Protein AF-A0A925JYY6-F1 (afdb_monomer)

Structure (mmCIF, N/CA/C/O backbone):
data_AF-A0A925JYY6-F1
#
_entry.id   AF-A0A925JYY6-F1
#
loop_
_atom_site.group_PDB
_atom_site.id
_atom_site.type_symbol
_atom_site.label_atom_id
_atom_site.label_alt_id
_atom_site.label_comp_id
_atom_site.label_asym_id
_atom_site.label_entity_id
_atom_site.label_seq_id
_atom_site.pdbx_PDB_ins_code
_atom_site.Cartn_x
_atom_site.Cartn_y
_atom_site.Cartn_z
_atom_site.occupancy
_atom_site.B_iso_or_equiv
_atom_site.auth_seq_id
_atom_site.auth_comp_id
_atom_site.auth_asym_id
_atom_site.auth_atom_id
_atom_site.pdbx_PDB_model_num
ATOM 1 N N . MET A 1 1 ? -10.078 19.149 -24.856 1.00 33.19 1 MET A N 1
ATOM 2 C CA . MET A 1 1 ? -9.738 17.862 -25.502 1.00 33.19 1 MET A CA 1
ATOM 3 C C . MET A 1 1 ? -8.224 17.729 -25.603 1.00 33.19 1 MET A C 1
ATOM 5 O O . MET A 1 1 ? -7.602 18.511 -26.303 1.00 33.19 1 MET A O 1
ATOM 9 N N . SER A 1 2 ? -7.646 16.777 -24.874 1.00 25.28 2 SER A N 1
ATOM 10 C CA . SER A 1 2 ? -6.322 16.168 -25.100 1.00 25.28 2 SER A CA 1
ATOM 11 C C . SER A 1 2 ? -6.272 14.949 -24.169 1.00 25.28 2 SER A C 1
ATOM 13 O O . SER A 1 2 ? -5.699 15.020 -23.092 1.00 25.28 2 SER A O 1
ATOM 15 N N . VAL A 1 3 ? -7.178 13.982 -24.340 1.00 28.28 3 VAL A N 1
ATOM 16 C CA . VAL A 1 3 ? -6.980 12.752 -25.137 1.00 28.28 3 VAL A CA 1
ATOM 17 C C . VAL A 1 3 ? -5.647 12.093 -24.802 1.00 28.28 3 VAL A C 1
ATOM 19 O O . VAL A 1 3 ? -4.603 12.692 -25.068 1.00 28.28 3 VAL A O 1
ATOM 22 N N . ASN A 1 4 ? -5.755 10.884 -24.227 1.00 47.66 4 ASN A N 1
ATOM 23 C CA . ASN A 1 4 ? -4.776 9.796 -24.192 1.00 47.66 4 ASN A CA 1
ATOM 24 C C . ASN A 1 4 ? -3.542 10.106 -24.998 1.00 47.66 4 ASN A C 1
ATOM 26 O O . ASN A 1 4 ? -3.662 10.358 -26.200 1.00 47.66 4 ASN A O 1
ATOM 30 N N . ARG A 1 5 ? -2.373 10.022 -24.375 1.00 52.53 5 ARG A N 1
ATOM 31 C CA . ARG A 1 5 ? -1.186 9.942 -25.195 1.00 52.53 5 ARG A CA 1
ATOM 32 C C . ARG A 1 5 ? -0.651 8.517 -25.231 1.00 52.53 5 ARG A C 1
ATOM 34 O O . ARG A 1 5 ? -1.174 7.808 -26.076 1.00 52.53 5 ARG A O 1
ATOM 41 N N . TYR A 1 6 ? 0.216 8.003 -24.363 1.00 54.06 6 TYR A N 1
ATOM 42 C CA . TYR A 1 6 ? 0.807 6.681 -24.670 1.00 54.06 6 TYR A CA 1
ATOM 43 C C . TYR A 1 6 ? 1.099 5.841 -23.436 1.00 54.06 6 TYR A C 1
ATOM 45 O O . TYR A 1 6 ? 1.539 6.396 -22.430 1.00 54.06 6 TYR A O 1
ATOM 53 N N . VAL A 1 7 ? 0.880 4.522 -23.513 1.00 51.53 7 VAL A N 1
ATOM 54 C CA . VAL A 1 7 ? 1.303 3.564 -22.478 1.00 51.53 7 VAL A CA 1
ATOM 55 C C . VAL A 1 7 ? 2.779 3.243 -22.689 1.00 51.53 7 VAL A C 1
ATOM 57 O O . VAL A 1 7 ? 3.120 2.651 -23.716 1.00 51.53 7 VAL A O 1
ATOM 60 N N . PRO A 1 8 ? 3.682 3.615 -21.769 1.00 57.12 8 PRO A N 1
ATOM 61 C CA . PRO A 1 8 ? 5.096 3.349 -21.976 1.00 57.12 8 PRO A CA 1
ATOM 62 C C . PRO A 1 8 ? 5.445 1.912 -21.595 1.00 57.12 8 PRO A C 1
ATOM 64 O O . PRO A 1 8 ? 4.964 1.391 -20.594 1.00 57.12 8 PRO A O 1
ATOM 67 N N . LEU A 1 9 ? 6.245 1.271 -22.443 1.00 57.12 9 LEU A N 1
ATOM 68 C CA . LEU A 1 9 ? 6.503 -0.170 -22.461 1.00 57.12 9 LEU A CA 1
ATOM 69 C C . LEU A 1 9 ? 7.955 -0.521 -22.121 1.00 57.12 9 LEU A C 1
ATOM 71 O O . LEU A 1 9 ? 8.226 -1.605 -21.605 1.00 57.12 9 LEU A O 1
ATOM 75 N N . GLU A 1 10 ? 8.905 0.353 -22.457 1.00 60.22 10 GLU A N 1
ATOM 76 C CA . GLU A 1 10 ? 10.333 0.066 -22.301 1.00 60.22 10 GLU A CA 1
ATOM 77 C C . GLU A 1 10 ? 11.170 1.344 -22.271 1.00 60.22 10 GLU A C 1
ATOM 79 O O . GLU A 1 10 ? 11.027 2.196 -23.144 1.00 60.22 10 GLU A O 1
ATOM 84 N N . LEU A 1 11 ? 12.075 1.463 -21.299 1.00 67.44 11 LEU A N 1
ATOM 85 C CA . LEU A 1 11 ? 13.153 2.448 -21.341 1.00 67.44 11 LEU A CA 1
ATOM 86 C C . LEU A 1 11 ? 14.249 1.942 -22.286 1.00 67.44 11 LEU A C 1
ATOM 88 O O . LEU A 1 11 ? 14.778 0.856 -22.079 1.00 67.44 11 LEU A O 1
ATOM 92 N N . ILE A 1 12 ? 14.587 2.734 -23.301 1.00 77.75 12 ILE A N 1
ATOM 93 C CA . ILE A 1 12 ? 15.605 2.391 -24.299 1.00 77.75 12 ILE A CA 1
ATOM 94 C C . ILE A 1 12 ? 16.946 3.031 -23.951 1.00 77.75 12 ILE A C 1
ATOM 96 O O . ILE A 1 12 ? 17.980 2.378 -24.007 1.00 77.75 12 ILE A O 1
ATOM 100 N N . GLU A 1 13 ? 16.931 4.314 -23.588 1.00 77.50 13 GLU A N 1
ATOM 101 C CA . GLU A 1 13 ? 18.143 5.078 -23.291 1.00 77.50 13 GLU A CA 1
ATOM 102 C C . GLU A 1 13 ? 17.825 6.224 -22.329 1.00 77.50 13 GLU A C 1
ATOM 104 O O . GLU A 1 13 ? 16.715 6.758 -22.342 1.00 77.50 13 GLU A O 1
ATOM 109 N N . LYS A 1 14 ? 18.779 6.620 -21.484 1.00 78.38 14 LYS A N 1
ATOM 110 C CA . LYS A 1 14 ? 18.629 7.754 -20.561 1.00 78.38 14 LYS A CA 1
ATOM 111 C C . LYS A 1 14 ? 19.915 8.567 -20.476 1.00 78.38 14 LYS A C 1
ATOM 113 O O . LYS A 1 14 ? 21.004 8.030 -20.639 1.00 78.38 14 LYS A O 1
ATOM 118 N N . MET A 1 15 ? 19.779 9.854 -20.176 1.00 76.94 15 MET A N 1
ATOM 119 C CA . MET A 1 15 ? 20.892 10.769 -19.951 1.00 76.94 15 MET A CA 1
ATOM 120 C C . MET A 1 15 ? 20.560 11.764 -18.837 1.00 76.94 15 MET A C 1
ATOM 122 O O . MET A 1 15 ? 19.449 12.297 -18.785 1.00 76.94 15 MET A O 1
ATOM 126 N N . SER A 1 16 ? 21.553 12.046 -17.991 1.00 71.31 16 SER A N 1
ATOM 127 C CA . SER A 1 16 ? 21.512 13.065 -16.936 1.00 71.31 16 SER A CA 1
ATOM 128 C C . SER A 1 16 ? 22.628 14.073 -17.127 1.00 71.31 16 SER A C 1
ATOM 130 O O . SER A 1 16 ? 23.802 13.712 -17.195 1.00 71.31 16 SER A O 1
ATOM 132 N N . LEU A 1 17 ? 22.261 15.347 -17.147 1.00 74.75 17 LEU A N 1
ATOM 133 C CA . LEU A 1 17 ? 23.180 16.458 -17.314 1.00 74.75 17 LEU A CA 1
ATOM 134 C C . LEU A 1 17 ? 22.992 17.461 -16.176 1.00 74.75 17 LEU A C 1
ATOM 136 O O . LEU A 1 17 ? 21.859 17.803 -15.823 1.00 74.75 17 LEU A O 1
ATOM 140 N N . TYR A 1 18 ? 24.095 17.997 -15.656 1.00 75.94 18 TYR A N 1
ATOM 141 C CA . TYR A 1 18 ? 24.068 19.038 -14.627 1.00 75.94 18 TYR A CA 1
ATOM 142 C C . TYR A 1 18 ? 24.654 20.343 -15.144 1.00 75.94 18 TYR A C 1
ATOM 144 O O . TYR A 1 18 ? 25.602 20.341 -15.928 1.00 75.94 18 TYR A O 1
ATOM 152 N N . CYS A 1 19 ? 24.069 21.466 -14.724 1.00 73.25 19 CYS A N 1
ATOM 153 C CA . CYS A 1 19 ? 24.544 22.789 -15.097 1.00 73.25 19 CYS A CA 1
ATOM 154 C C . CYS A 1 19 ? 25.850 23.104 -14.348 1.00 73.25 19 CYS A C 1
ATOM 156 O O . CYS A 1 19 ? 25.815 23.496 -13.190 1.00 73.25 19 CYS A O 1
ATOM 158 N N . GLY A 1 20 ? 27.000 22.956 -15.006 1.00 64.81 20 GLY A N 1
ATOM 159 C CA . GLY A 1 20 ? 28.324 23.245 -14.442 1.00 64.81 20 GLY A CA 1
ATOM 160 C C . GLY A 1 20 ? 28.767 24.711 -14.534 1.00 64.81 20 GLY A C 1
ATOM 161 O O . GLY A 1 20 ? 29.883 25.027 -14.137 1.00 64.81 20 GLY A O 1
ATOM 162 N N . ALA A 1 21 ? 27.941 25.613 -15.081 1.00 61.69 21 ALA A N 1
ATOM 163 C CA . ALA A 1 21 ? 28.289 27.031 -15.220 1.00 61.69 21 ALA A CA 1
ATOM 164 C C . ALA A 1 21 ? 27.533 27.938 -14.231 1.00 61.69 21 ALA A C 1
ATOM 166 O O . ALA A 1 21 ? 26.296 27.955 -14.203 1.00 61.69 21 ALA A O 1
ATOM 167 N N . GLY A 1 22 ? 28.288 28.769 -13.503 1.00 62.16 22 GLY A N 1
ATOM 168 C CA . GLY A 1 22 ? 27.775 29.729 -12.517 1.00 62.16 22 GLY A CA 1
ATOM 169 C C . GLY A 1 22 ? 27.257 29.067 -11.233 1.00 62.16 22 GLY A C 1
ATOM 170 O O . GLY A 1 22 ? 27.538 27.907 -10.970 1.00 62.16 22 GLY A O 1
ATOM 171 N N . THR A 1 23 ? 26.460 29.791 -10.443 1.00 59.59 23 THR A N 1
ATOM 172 C CA . THR A 1 23 ? 25.818 29.292 -9.205 1.00 59.59 23 THR A CA 1
ATOM 173 C C . THR A 1 23 ? 24.512 28.521 -9.461 1.00 59.59 23 THR A C 1
ATOM 175 O O . THR A 1 23 ? 23.696 28.342 -8.561 1.00 59.59 23 THR A O 1
ATOM 178 N N . SER A 1 24 ? 24.253 28.115 -10.711 1.00 64.81 24 SER A N 1
ATOM 179 C CA . SER A 1 24 ? 22.973 27.533 -11.121 1.00 64.81 24 SER A CA 1
ATOM 180 C C . SER A 1 24 ? 22.909 26.042 -10.793 1.00 64.81 24 SER A C 1
ATOM 182 O O . SER A 1 24 ? 23.572 25.233 -11.424 1.00 64.81 24 SER A O 1
ATOM 184 N N . ASP A 1 25 ? 21.981 25.666 -9.928 1.00 66.75 25 ASP A N 1
ATOM 185 C CA . ASP A 1 25 ? 21.691 24.306 -9.461 1.00 66.75 25 ASP A CA 1
ATOM 186 C C . ASP A 1 25 ? 20.789 23.500 -10.415 1.00 66.75 25 ASP A C 1
ATOM 188 O O . ASP A 1 25 ? 19.979 22.693 -9.976 1.00 66.75 25 ASP A O 1
ATOM 192 N N . LYS A 1 26 ? 20.845 23.733 -11.732 1.00 74.12 26 LYS A N 1
ATOM 193 C CA . LYS A 1 26 ? 19.875 23.126 -12.664 1.00 74.12 26 LYS A CA 1
ATOM 194 C C . LYS A 1 26 ? 20.297 21.736 -13.127 1.00 74.12 26 LYS A C 1
ATOM 196 O O . LYS A 1 26 ? 21.439 21.540 -13.536 1.00 74.12 26 LYS A O 1
ATOM 201 N N . VAL A 1 27 ? 19.333 20.824 -13.184 1.00 70.88 27 VAL A N 1
ATOM 202 C CA . VAL A 1 27 ? 19.470 19.480 -13.753 1.00 70.88 27 VAL A CA 1
ATOM 203 C C . VAL A 1 27 ? 18.594 19.321 -14.991 1.00 70.88 27 VAL A C 1
ATOM 205 O O . VAL A 1 27 ? 17.553 19.974 -15.136 1.00 70.88 27 VAL A O 1
ATOM 208 N N . TYR A 1 28 ? 19.047 18.470 -15.907 1.00 75.38 28 TYR A N 1
ATOM 209 C CA . TYR A 1 28 ? 18.335 18.090 -17.118 1.00 75.38 28 TYR A CA 1
ATOM 210 C C . TYR A 1 28 ? 18.449 16.579 -17.311 1.00 75.38 28 TYR A C 1
ATOM 212 O O . TYR A 1 28 ? 19.551 16.057 -17.455 1.00 75.38 28 TYR A O 1
ATOM 220 N N . HIS A 1 29 ? 17.313 15.893 -17.349 1.00 73.00 29 HIS A N 1
ATOM 221 C CA . HIS A 1 29 ? 17.239 14.466 -17.634 1.00 73.00 29 HIS A CA 1
ATOM 222 C C . HIS A 1 29 ? 16.435 14.250 -18.906 1.00 73.00 29 HIS A C 1
ATOM 224 O O . HIS A 1 29 ? 15.431 14.925 -19.133 1.00 73.00 29 HIS A O 1
ATOM 230 N N . ILE A 1 30 ? 16.850 13.295 -19.722 1.00 77.00 30 ILE A N 1
ATOM 231 C CA . ILE A 1 30 ? 16.106 12.858 -20.898 1.00 77.00 30 ILE A CA 1
ATOM 232 C C . ILE A 1 30 ? 16.128 11.333 -20.956 1.00 77.00 30 ILE A C 1
ATOM 234 O O . ILE A 1 30 ? 17.157 10.716 -20.701 1.00 77.00 30 ILE A O 1
ATOM 238 N N . ALA A 1 31 ? 14.982 10.729 -21.247 1.00 76.94 31 ALA A N 1
ATOM 239 C CA . ALA A 1 31 ? 14.808 9.289 -21.367 1.00 76.94 31 ALA A CA 1
ATOM 240 C C . ALA A 1 31 ? 14.079 8.968 -22.673 1.00 76.94 31 ALA A C 1
ATOM 242 O O . ALA A 1 31 ? 12.957 9.429 -22.868 1.00 76.94 31 ALA A O 1
ATOM 243 N N . LEU A 1 32 ? 14.698 8.181 -23.546 1.00 81.38 32 LEU A N 1
ATOM 244 C CA . LEU A 1 32 ? 14.067 7.592 -24.719 1.00 81.38 32 LEU A CA 1
ATOM 245 C C . LEU A 1 32 ? 13.278 6.359 -24.286 1.00 81.38 32 LEU A C 1
ATOM 247 O O . LEU A 1 32 ? 13.833 5.408 -23.739 1.00 81.38 32 LEU A O 1
ATOM 251 N N . VAL A 1 33 ? 11.977 6.372 -24.540 1.00 75.12 33 VAL A N 1
ATOM 252 C CA . VAL A 1 33 ? 11.031 5.376 -24.052 1.00 75.12 33 VAL A CA 1
ATOM 253 C C . VAL A 1 33 ? 10.179 4.868 -25.210 1.00 75.12 33 VAL A C 1
ATOM 255 O O . VAL A 1 33 ? 9.577 5.650 -25.949 1.00 75.12 33 VAL A O 1
ATOM 258 N N . ARG A 1 34 ? 10.103 3.546 -25.360 1.00 77.19 34 ARG A N 1
ATOM 259 C CA . ARG A 1 34 ? 9.127 2.877 -26.217 1.00 77.19 34 ARG A CA 1
ATOM 260 C C . ARG A 1 34 ? 7.761 2.932 -25.557 1.00 77.19 34 ARG A C 1
ATOM 262 O O . ARG A 1 34 ? 7.627 2.680 -24.362 1.00 77.19 34 ARG A O 1
ATOM 269 N N . VAL A 1 35 ? 6.742 3.188 -26.352 1.00 72.75 35 VAL A N 1
ATOM 270 C CA . VAL A 1 35 ? 5.338 3.187 -25.960 1.00 72.75 35 VAL A CA 1
ATOM 271 C C . VAL A 1 35 ? 4.530 2.300 -26.910 1.00 72.75 35 VAL A C 1
ATOM 273 O O . VAL A 1 35 ? 5.047 1.862 -27.938 1.00 72.75 35 VAL A O 1
ATOM 276 N N . ASP A 1 36 ? 3.271 2.033 -26.571 1.00 60.72 36 ASP A N 1
ATOM 277 C CA . ASP A 1 36 ? 2.306 1.244 -27.360 1.00 60.72 36 ASP A CA 1
ATOM 278 C C . ASP A 1 36 ? 2.304 1.510 -28.878 1.00 60.72 36 ASP A C 1
ATOM 280 O O . ASP A 1 36 ? 2.139 0.586 -29.670 1.00 60.72 36 ASP A O 1
ATOM 284 N N . SER A 1 37 ? 2.533 2.753 -29.289 1.00 72.69 37 SER A N 1
ATOM 285 C CA . SER A 1 37 ? 2.407 3.225 -30.671 1.00 72.69 37 SER A CA 1
ATOM 286 C C . SER A 1 37 ? 3.693 3.839 -31.242 1.00 72.69 37 SER A C 1
ATOM 288 O O . SER A 1 37 ? 3.654 4.496 -32.282 1.00 72.69 37 SER A O 1
ATOM 290 N N . GLY A 1 38 ? 4.851 3.622 -30.601 1.00 86.12 38 GLY A N 1
ATOM 291 C CA . GLY A 1 38 ? 6.149 4.080 -31.112 1.00 86.12 38 GLY A CA 1
ATOM 292 C C . GLY A 1 38 ? 7.155 4.408 -30.013 1.00 86.12 38 GLY A C 1
ATOM 293 O O . GLY A 1 38 ? 7.298 3.667 -29.047 1.00 86.12 38 GLY A O 1
ATOM 294 N N . PHE A 1 39 ? 7.870 5.521 -30.164 1.00 85.62 39 PHE A N 1
ATOM 295 C CA . PHE A 1 39 ? 8.900 5.983 -29.232 1.00 85.62 39 PHE A CA 1
ATOM 296 C C . PHE A 1 39 ? 8.751 7.478 -28.932 1.00 85.62 39 PHE A C 1
ATOM 298 O O . PHE A 1 39 ? 8.395 8.262 -29.817 1.00 85.62 39 PHE A O 1
ATOM 305 N N . ILE A 1 40 ? 9.044 7.872 -27.692 1.00 83.81 40 ILE A N 1
ATOM 306 C CA . ILE A 1 40 ? 9.063 9.263 -27.218 1.00 83.81 40 ILE A CA 1
ATOM 307 C C . ILE A 1 40 ? 10.276 9.510 -26.317 1.00 83.81 40 ILE A C 1
ATOM 309 O O . ILE A 1 40 ? 10.758 8.607 -25.648 1.00 83.81 40 ILE A O 1
ATOM 313 N N . ASN A 1 41 ? 10.712 10.759 -26.235 1.00 82.25 41 ASN A N 1
ATOM 314 C CA . ASN A 1 41 ? 11.622 11.260 -25.218 1.00 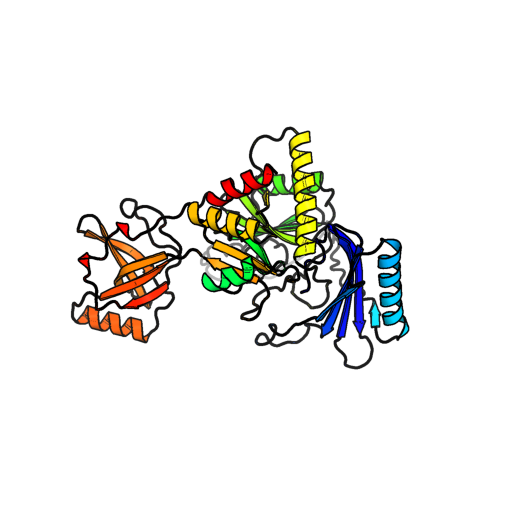82.25 41 ASN A CA 1
ATOM 315 C C . ASN A 1 41 ? 10.834 11.905 -24.090 1.00 82.25 41 ASN A C 1
ATOM 317 O O . ASN A 1 41 ? 9.966 12.745 -24.328 1.00 82.25 41 ASN A O 1
ATOM 321 N N . ILE A 1 42 ? 11.174 11.559 -22.860 1.00 74.62 42 ILE A N 1
ATOM 322 C CA . ILE A 1 42 ? 10.616 12.138 -21.647 1.00 74.62 42 ILE A CA 1
ATOM 323 C C . ILE A 1 42 ? 11.720 12.952 -21.006 1.00 74.62 42 ILE A C 1
ATOM 325 O O . ILE A 1 42 ? 12.784 12.433 -20.686 1.00 74.62 42 ILE A O 1
ATOM 329 N N . ILE A 1 43 ? 11.479 14.247 -20.886 1.00 76.69 43 ILE A N 1
ATOM 330 C CA . ILE A 1 43 ? 12.480 15.224 -20.486 1.00 76.69 43 ILE A CA 1
ATOM 331 C C . ILE A 1 43 ? 12.054 15.816 -19.157 1.00 76.69 43 ILE A C 1
ATOM 333 O O . ILE A 1 43 ? 10.943 16.326 -19.067 1.00 76.69 43 ILE A O 1
ATOM 337 N N . TYR A 1 44 ? 12.953 15.824 -18.179 1.00 70.44 44 TYR A N 1
ATOM 338 C CA . TYR A 1 44 ? 12.799 16.506 -16.899 1.00 70.44 44 TYR A CA 1
ATOM 339 C C . TYR A 1 44 ? 13.821 17.633 -16.791 1.00 70.44 44 TYR A C 1
ATOM 341 O O . TYR A 1 44 ? 14.982 17.463 -17.158 1.00 70.44 44 TYR A O 1
ATOM 349 N N . TYR A 1 45 ? 13.414 18.790 -16.282 1.00 72.06 45 TYR A N 1
ATOM 350 C CA . TYR A 1 45 ? 14.312 19.918 -16.068 1.00 72.06 45 TYR A CA 1
ATOM 351 C C . TYR A 1 45 ? 13.872 20.765 -14.876 1.00 72.06 45 TYR A C 1
ATOM 353 O O . TYR A 1 45 ? 12.686 21.007 -14.661 1.00 72.06 45 TYR A O 1
ATOM 361 N N . GLY A 1 46 ? 14.831 21.260 -14.101 1.00 70.50 46 GLY A N 1
ATOM 362 C CA . GLY A 1 46 ? 14.540 22.083 -12.929 1.00 70.50 46 GLY A CA 1
ATOM 363 C C . GLY A 1 46 ? 15.742 22.207 -12.007 1.00 70.50 46 GLY A C 1
ATOM 364 O O . GLY A 1 46 ? 16.865 21.956 -12.434 1.00 70.50 46 GLY A O 1
ATOM 365 N N . LYS A 1 47 ? 15.512 22.646 -10.770 1.00 64.12 47 LYS A N 1
ATOM 366 C CA . LYS A 1 47 ? 16.557 22.764 -9.747 1.00 64.12 47 LYS A CA 1
ATOM 367 C C . LYS A 1 47 ? 16.858 21.412 -9.091 1.00 64.12 47 LYS A C 1
ATOM 369 O O . LYS A 1 47 ? 15.967 20.574 -8.962 1.00 64.12 47 LYS A O 1
ATOM 374 N N . ARG A 1 48 ? 18.108 21.235 -8.676 1.00 60.31 48 ARG A N 1
ATOM 375 C CA . ARG A 1 48 ? 18.641 20.103 -7.920 1.00 60.31 48 ARG A CA 1
ATOM 376 C C . ARG A 1 48 ? 18.114 20.138 -6.484 1.00 60.31 48 ARG A C 1
ATOM 378 O O . ARG A 1 48 ? 17.899 21.211 -5.927 1.00 60.31 48 ARG A O 1
ATOM 385 N N . ILE A 1 49 ? 17.888 18.969 -5.895 1.00 54.81 49 ILE A N 1
ATOM 386 C CA . ILE A 1 49 ? 17.366 18.826 -4.529 1.00 54.81 49 ILE A CA 1
ATOM 387 C C . ILE A 1 49 ? 18.541 18.539 -3.594 1.00 54.81 49 ILE A C 1
ATOM 389 O O . ILE A 1 49 ? 18.626 17.439 -3.063 1.00 54.81 49 ILE A O 1
ATOM 393 N N . ASP A 1 50 ? 19.462 19.485 -3.429 1.00 44.50 50 ASP A N 1
ATOM 394 C CA . ASP A 1 50 ? 20.624 19.225 -2.564 1.00 44.50 50 ASP A CA 1
ATOM 395 C C . ASP A 1 50 ? 20.603 20.025 -1.255 1.00 44.50 50 ASP A C 1
ATOM 397 O O . ASP A 1 50 ? 21.215 19.580 -0.301 1.00 44.50 50 ASP A O 1
ATOM 401 N N . ASP A 1 51 ? 19.817 21.103 -1.121 1.00 39.88 51 ASP A N 1
ATOM 402 C CA . ASP A 1 51 ? 19.822 21.924 0.107 1.00 39.88 51 ASP A CA 1
ATOM 403 C C . ASP A 1 51 ? 18.463 22.582 0.393 1.00 39.88 51 ASP A C 1
ATOM 405 O O . ASP A 1 51 ? 18.317 23.806 0.378 1.00 39.88 51 ASP A O 1
ATOM 409 N N . VAL A 1 52 ? 17.424 21.785 0.646 1.00 37.62 52 VAL A N 1
ATOM 410 C CA . VAL A 1 52 ? 16.180 22.328 1.211 1.00 37.62 52 VAL A CA 1
ATOM 411 C C . VAL A 1 52 ? 16.033 21.784 2.622 1.00 37.62 52 VAL A C 1
ATOM 413 O O . VAL A 1 52 ? 15.901 20.571 2.803 1.00 37.62 52 VAL A O 1
ATOM 416 N N . ALA A 1 53 ? 16.074 22.683 3.611 1.00 38.47 53 ALA A N 1
ATOM 417 C CA . ALA A 1 53 ? 15.696 22.378 4.987 1.00 38.47 53 ALA A CA 1
ATOM 418 C C . ALA A 1 53 ? 14.364 21.607 4.994 1.00 38.47 53 ALA A C 1
ATOM 420 O O . ALA A 1 53 ? 13.500 21.852 4.148 1.00 38.47 53 ALA A O 1
ATOM 421 N N . ASP A 1 54 ? 14.225 20.657 5.920 1.00 42.97 54 ASP A N 1
ATOM 422 C CA . ASP A 1 54 ? 13.207 19.589 5.938 1.00 42.97 54 ASP A CA 1
ATOM 423 C C . ASP A 1 54 ? 11.745 20.023 5.722 1.00 42.97 54 ASP A C 1
ATOM 425 O O . ASP A 1 54 ? 10.889 19.197 5.404 1.00 42.97 54 ASP A O 1
ATOM 429 N N . GLU A 1 55 ? 11.445 21.309 5.850 1.00 39.53 55 GLU A N 1
ATOM 430 C CA . GLU A 1 55 ? 10.100 21.866 5.783 1.00 39.53 55 GLU A CA 1
ATOM 431 C C . GLU A 1 55 ? 9.601 22.148 4.352 1.00 39.53 55 GLU A C 1
ATOM 433 O O . GLU A 1 55 ? 8.390 22.236 4.153 1.00 39.53 55 GLU A O 1
ATOM 438 N N . ASP A 1 56 ? 10.480 22.232 3.338 1.00 38.81 56 ASP A N 1
ATOM 439 C CA . ASP A 1 56 ? 10.096 22.716 1.990 1.00 38.81 56 ASP A CA 1
ATOM 440 C C . ASP A 1 56 ? 10.474 21.771 0.824 1.00 38.81 56 ASP A C 1
ATOM 442 O O . ASP A 1 56 ? 10.358 22.112 -0.358 1.00 38.81 56 ASP A O 1
ATOM 446 N N . LYS A 1 57 ? 10.866 20.522 1.129 1.00 42.09 57 LYS A N 1
ATOM 447 C CA . LYS A 1 57 ? 11.158 19.467 0.127 1.00 42.09 57 LYS A CA 1
ATOM 448 C C . LYS A 1 57 ? 9.945 19.091 -0.749 1.00 42.09 57 LYS A C 1
ATOM 450 O O . LYS A 1 57 ? 10.112 18.441 -1.781 1.00 42.09 57 LYS A O 1
ATOM 455 N N . SER A 1 58 ? 8.735 19.538 -0.396 1.00 38.34 58 SER A N 1
ATOM 456 C CA . SER A 1 58 ? 7.512 19.397 -1.206 1.00 38.34 58 SER A CA 1
ATOM 457 C C . SER A 1 58 ? 7.506 20.263 -2.478 1.00 38.34 58 SER A C 1
ATOM 459 O O . SER A 1 58 ? 6.674 20.036 -3.355 1.00 38.34 58 SER A O 1
ATOM 461 N N . LYS A 1 59 ? 8.442 21.216 -2.628 1.00 38.09 59 LYS A N 1
ATOM 462 C CA . LYS A 1 59 ? 8.539 22.115 -3.797 1.00 38.09 59 LYS A CA 1
ATOM 463 C C . LYS A 1 59 ? 9.505 21.659 -4.893 1.00 38.09 59 LYS A C 1
ATOM 465 O O . LYS A 1 59 ? 9.731 22.398 -5.855 1.00 38.09 59 LYS A O 1
ATOM 470 N N . SER A 1 60 ? 10.052 20.445 -4.807 1.00 45.44 60 SER A N 1
ATOM 471 C CA . SER A 1 60 ? 10.770 19.848 -5.936 1.00 45.44 60 SER A CA 1
ATOM 472 C C . SER A 1 60 ? 9.798 19.581 -7.091 1.00 45.44 60 SER A C 1
ATOM 474 O O . SER A 1 60 ? 9.105 18.568 -7.132 1.00 45.44 60 SER A O 1
ATOM 476 N N . SER A 1 61 ? 9.737 20.508 -8.044 1.00 49.50 61 SER A N 1
ATOM 477 C CA . SER A 1 61 ? 9.023 20.322 -9.304 1.00 49.50 61 SER A CA 1
ATOM 478 C C . SER A 1 61 ? 10.032 20.387 -10.441 1.00 49.50 61 SER A C 1
ATOM 480 O O . SER A 1 61 ? 10.237 21.422 -11.074 1.00 49.50 61 SER A O 1
ATOM 482 N N . LEU A 1 62 ? 10.702 19.260 -10.705 1.00 54.41 62 LEU A N 1
ATOM 483 C CA . LEU A 1 62 ? 11.251 19.064 -12.042 1.00 54.41 62 LEU A CA 1
ATOM 484 C C . LEU A 1 62 ? 10.066 19.146 -13.006 1.00 54.41 62 LEU A C 1
ATOM 486 O O . LEU A 1 62 ? 9.189 18.281 -13.006 1.00 54.41 62 LEU A O 1
ATOM 490 N N . ALA A 1 63 ? 10.016 20.220 -13.788 1.00 60.38 63 ALA A N 1
ATOM 491 C CA . ALA A 1 63 ? 9.068 20.323 -14.877 1.00 60.38 63 ALA A CA 1
ATOM 492 C C . ALA A 1 63 ? 9.411 19.234 -15.892 1.00 60.38 63 ALA A C 1
ATOM 494 O O . ALA A 1 63 ? 10.586 18.910 -16.088 1.00 60.38 63 ALA A O 1
ATOM 495 N N . TYR A 1 64 ? 8.398 18.668 -16.540 1.00 66.25 64 TYR A N 1
ATOM 496 C CA . TYR A 1 64 ? 8.622 17.636 -17.537 1.00 66.25 64 TYR A CA 1
ATOM 497 C C . TYR A 1 64 ? 7.896 17.945 -18.843 1.00 66.25 64 TYR A C 1
ATOM 499 O O . TYR A 1 64 ? 6.919 18.693 -18.892 1.00 66.25 64 TYR A O 1
ATOM 507 N N . THR A 1 65 ? 8.387 17.353 -19.924 1.00 70.88 65 THR A N 1
ATOM 508 C CA . THR A 1 65 ? 7.746 17.395 -21.236 1.00 70.88 65 THR A CA 1
ATOM 509 C C . THR A 1 65 ? 8.043 16.115 -22.007 1.00 70.88 65 THR A C 1
ATOM 511 O O . THR A 1 65 ? 9.050 15.454 -21.753 1.00 70.88 65 THR A O 1
ATOM 514 N N . THR A 1 66 ? 7.182 15.764 -22.960 1.00 73.50 66 THR A N 1
ATOM 515 C CA . THR A 1 66 ? 7.424 14.671 -23.904 1.00 73.50 66 THR A CA 1
ATOM 516 C C . THR A 1 66 ? 7.704 15.217 -25.301 1.00 73.50 66 THR A C 1
ATOM 518 O O . THR A 1 66 ? 7.104 16.207 -25.740 1.00 73.50 66 THR A O 1
ATOM 521 N N . LYS A 1 67 ? 8.662 14.606 -26.001 1.00 75.62 67 LYS A N 1
ATOM 522 C CA . LYS A 1 67 ? 9.066 14.982 -27.359 1.00 75.62 67 LYS A CA 1
ATOM 523 C C . LYS A 1 67 ? 9.279 13.732 -28.220 1.00 75.62 67 LYS A C 1
ATOM 525 O O . LYS A 1 67 ? 9.999 12.849 -27.789 1.00 75.62 67 LYS A O 1
ATOM 530 N N . PRO A 1 68 ? 8.706 13.643 -29.428 1.00 72.44 68 PRO A N 1
ATOM 531 C CA . PRO A 1 68 ? 7.667 14.520 -29.952 1.00 72.44 68 PRO A CA 1
ATOM 532 C C . PRO A 1 68 ? 6.352 14.376 -29.162 1.00 72.44 68 PRO A C 1
ATOM 534 O O . PRO A 1 68 ? 6.193 13.482 -28.337 1.00 72.44 68 PRO A O 1
ATOM 537 N N . ALA A 1 69 ? 5.401 15.286 -29.397 1.00 63.47 69 ALA A N 1
ATOM 538 C CA . ALA A 1 69 ? 4.105 15.274 -28.706 1.00 63.47 69 ALA A CA 1
ATOM 539 C C . ALA A 1 69 ? 3.234 14.048 -29.056 1.00 63.47 69 ALA A C 1
ATOM 541 O O . ALA A 1 69 ? 2.245 13.794 -28.367 1.00 63.47 69 ALA A O 1
ATOM 542 N N . LEU A 1 70 ? 3.581 13.329 -30.128 1.00 72.06 70 LEU A N 1
ATOM 543 C CA . LEU A 1 70 ? 3.066 12.016 -30.514 1.00 72.06 70 LEU A CA 1
ATOM 544 C C . LEU A 1 70 ? 4.277 11.078 -30.752 1.00 72.06 70 LEU A C 1
ATOM 546 O O . LEU A 1 70 ? 5.329 11.586 -31.150 1.00 72.06 70 LEU A O 1
ATOM 550 N N . PRO A 1 71 ? 4.161 9.756 -30.534 1.00 80.75 71 PRO A N 1
ATOM 551 C CA . PRO A 1 71 ? 5.195 8.782 -30.742 1.00 80.75 71 PRO A CA 1
ATOM 552 C C . PRO A 1 71 ? 5.581 8.776 -32.184 1.00 80.75 71 PRO A C 1
ATOM 554 O O . PRO A 1 71 ? 4.804 9.066 -33.095 1.00 80.75 71 PRO A O 1
ATOM 557 N N . THR A 1 72 ? 6.834 8.441 -32.362 1.00 89.19 72 THR A N 1
ATOM 558 C CA . THR A 1 72 ? 7.452 8.401 -33.661 1.00 89.19 72 THR A CA 1
ATOM 559 C C . THR A 1 72 ? 8.250 7.115 -33.779 1.00 89.19 72 THR A C 1
ATOM 561 O O . THR A 1 72 ? 8.255 6.278 -32.873 1.00 89.19 72 THR A O 1
ATOM 564 N N . THR A 1 73 ? 8.902 6.929 -34.917 1.00 92.88 73 THR A N 1
ATOM 565 C CA . THR A 1 73 ? 9.793 5.789 -35.114 1.00 92.88 73 THR A CA 1
ATOM 566 C C . THR A 1 73 ? 10.995 5.889 -34.176 1.00 92.88 73 THR A C 1
ATOM 568 O O . THR A 1 73 ? 11.360 6.984 -33.731 1.00 92.88 73 THR A O 1
ATOM 571 N N . PHE A 1 74 ? 11.620 4.749 -33.884 1.00 90.00 74 PHE A N 1
ATOM 572 C CA . PHE A 1 74 ? 12.807 4.693 -33.035 1.00 90.00 74 PHE A CA 1
ATOM 573 C C . PHE A 1 74 ? 13.890 5.663 -33.519 1.00 90.00 74 PHE A C 1
ATOM 575 O O . PHE A 1 74 ? 14.398 6.455 -32.733 1.00 90.00 74 PHE A O 1
ATOM 582 N N . GLU A 1 75 ? 14.164 5.688 -34.824 1.00 93.50 75 GLU A N 1
ATOM 583 C CA . GLU A 1 75 ? 15.221 6.502 -35.430 1.00 93.50 75 GLU A CA 1
ATOM 584 C C . GLU A 1 75 ? 14.981 7.994 -35.192 1.00 93.50 75 GLU A C 1
ATOM 586 O O . GLU A 1 75 ? 15.902 8.736 -34.853 1.00 93.50 75 GLU A O 1
ATOM 591 N N . LYS A 1 76 ? 13.728 8.446 -35.326 1.00 90.31 76 LYS A N 1
ATOM 592 C CA . LYS A 1 76 ? 13.362 9.849 -35.104 1.00 90.31 76 LYS A CA 1
ATOM 593 C C . LYS A 1 76 ? 13.456 10.229 -33.629 1.00 90.31 76 LYS A C 1
ATOM 595 O O . LYS A 1 76 ? 13.943 11.312 -33.321 1.00 90.31 76 LYS A O 1
ATOM 600 N N . ALA A 1 77 ? 12.989 9.364 -32.730 1.00 89.50 77 ALA A N 1
ATOM 601 C CA . ALA A 1 77 ? 13.042 9.625 -31.294 1.00 89.50 77 ALA A CA 1
ATOM 602 C C . ALA A 1 77 ? 14.487 9.593 -30.765 1.00 89.50 77 ALA A C 1
ATOM 604 O O . ALA A 1 77 ? 14.878 10.476 -30.004 1.00 89.50 77 ALA A O 1
ATOM 605 N N . LYS A 1 78 ? 15.302 8.642 -31.234 1.00 93.12 78 LYS A N 1
ATOM 606 C CA . LYS A 1 78 ? 16.731 8.540 -30.922 1.00 93.12 78 LYS A CA 1
ATOM 607 C C . LYS A 1 78 ? 17.513 9.739 -31.450 1.00 93.12 78 LYS A C 1
ATOM 609 O O . LYS A 1 78 ? 18.239 10.366 -30.690 1.00 93.12 78 LYS A O 1
ATOM 614 N N . LYS A 1 79 ? 17.274 10.160 -32.696 1.00 91.50 79 LYS A N 1
ATOM 615 C CA . LYS A 1 79 ? 17.882 11.393 -33.212 1.00 91.50 79 LYS A CA 1
ATOM 616 C C . LYS A 1 79 ? 17.516 12.611 -32.352 1.00 91.50 79 LYS A C 1
ATOM 618 O O . LYS A 1 79 ? 18.375 13.422 -32.031 1.00 91.50 79 LYS A O 1
ATOM 623 N N . ASP A 1 80 ? 16.249 12.735 -31.962 1.00 90.25 80 ASP A N 1
ATOM 624 C CA . ASP A 1 80 ? 15.776 13.827 -31.104 1.00 90.25 80 ASP A CA 1
ATOM 625 C C . ASP A 1 80 ? 16.414 13.804 -29.700 1.00 90.25 80 ASP A C 1
ATOM 627 O O . ASP A 1 80 ? 16.667 14.865 -29.120 1.00 90.25 80 ASP A O 1
ATOM 631 N N . PHE A 1 81 ? 16.688 12.606 -29.174 1.00 90.56 81 PHE A N 1
ATOM 632 C CA . PHE A 1 81 ? 17.399 12.385 -27.915 1.00 90.56 81 PHE A CA 1
ATOM 633 C C . PHE A 1 81 ? 18.852 12.860 -28.015 1.00 90.56 81 PHE A C 1
ATOM 635 O O . PHE A 1 81 ? 19.310 13.643 -27.176 1.00 90.56 81 PHE A O 1
ATOM 642 N N . ASP A 1 82 ? 19.545 12.424 -29.069 1.00 91.38 82 ASP A N 1
ATOM 643 C CA . ASP A 1 82 ? 20.946 12.753 -29.330 1.00 91.38 82 ASP A CA 1
ATOM 644 C C . ASP A 1 82 ? 21.116 14.254 -29.548 1.00 91.38 82 ASP A C 1
ATOM 646 O O . ASP A 1 82 ? 21.909 14.887 -28.855 1.00 91.38 82 ASP A O 1
ATOM 650 N N . ASP A 1 83 ? 20.294 14.856 -30.417 1.00 89.81 83 ASP A N 1
ATOM 651 C CA . ASP A 1 83 ? 20.331 16.290 -30.717 1.00 89.81 83 ASP A CA 1
ATOM 652 C C . ASP A 1 83 ? 20.189 17.137 -29.438 1.00 89.81 83 ASP A C 1
ATOM 654 O O . ASP A 1 83 ? 20.912 18.118 -29.251 1.00 89.81 83 ASP A O 1
ATOM 658 N N . LYS A 1 84 ? 19.270 16.767 -28.534 1.00 87.19 84 LYS A N 1
ATOM 659 C CA . LYS A 1 84 ? 19.045 17.495 -27.272 1.00 87.19 84 LYS A CA 1
ATOM 660 C C . LYS A 1 84 ? 20.190 17.330 -26.293 1.00 87.19 84 LYS A C 1
ATOM 662 O O . LYS A 1 84 ? 20.572 18.304 -25.642 1.00 87.19 84 LYS A O 1
ATOM 667 N N . THR A 1 85 ? 20.714 16.118 -26.175 1.00 84.62 85 THR A N 1
ATOM 668 C CA . THR A 1 85 ? 21.859 15.825 -25.311 1.00 84.62 85 THR A CA 1
ATOM 669 C C . THR A 1 85 ? 23.077 16.619 -25.777 1.00 84.62 85 THR A C 1
ATOM 671 O O . THR A 1 85 ? 23.667 17.378 -25.002 1.00 84.62 85 THR A O 1
ATOM 674 N N . ASP A 1 86 ? 23.364 16.563 -27.075 1.00 85.44 86 ASP A N 1
ATOM 675 C CA . ASP A 1 86 ? 24.421 17.322 -27.729 1.00 85.44 86 ASP A CA 1
ATOM 676 C C . ASP A 1 86 ? 24.258 18.831 -27.558 1.00 85.44 86 ASP A C 1
ATOM 678 O O . ASP A 1 86 ? 25.227 19.525 -27.258 1.00 85.44 86 ASP A O 1
ATOM 682 N N . GLU A 1 87 ? 23.051 19.372 -27.748 1.00 85.25 87 GLU A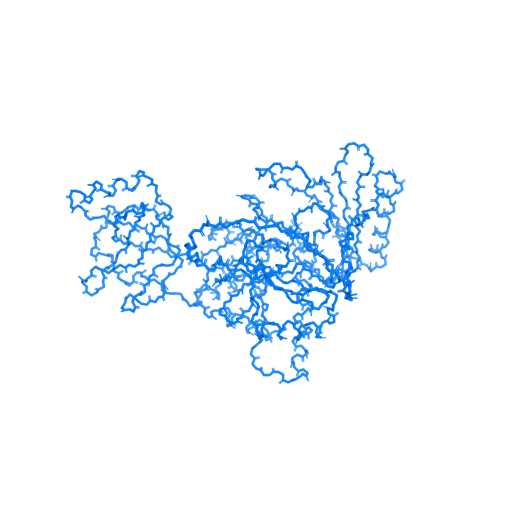 N 1
ATOM 683 C CA . GLU A 1 87 ? 22.792 20.809 -27.610 1.00 85.25 87 GLU A CA 1
ATOM 684 C C . GLU A 1 87 ? 23.132 21.303 -26.195 1.00 85.25 87 GLU A C 1
ATOM 686 O O . GLU A 1 87 ? 23.728 22.374 -26.020 1.00 85.25 87 GLU A O 1
ATOM 691 N N . LYS A 1 88 ? 22.771 20.524 -25.169 1.00 81.50 88 LYS A N 1
ATOM 692 C CA . LYS A 1 88 ? 23.054 20.867 -23.770 1.00 81.50 88 LYS A CA 1
ATOM 693 C C . LYS A 1 88 ? 24.549 20.833 -23.468 1.00 81.50 88 LYS A C 1
ATOM 695 O O . LYS A 1 88 ? 25.038 21.760 -22.817 1.00 81.50 88 LYS A O 1
ATOM 700 N N . LEU A 1 89 ? 25.262 19.836 -23.986 1.00 79.56 89 LEU A N 1
ATOM 701 C CA . LEU A 1 89 ? 26.710 19.687 -23.824 1.00 79.56 89 LEU A CA 1
ATOM 702 C C . LEU A 1 89 ? 27.493 20.761 -24.603 1.00 79.56 89 LEU A C 1
ATOM 704 O O . LEU A 1 89 ? 28.394 21.398 -24.056 1.00 79.56 89 LEU A O 1
ATOM 708 N N . LYS A 1 90 ? 27.108 21.053 -25.855 1.00 76.12 90 LYS A N 1
ATOM 709 C CA . LYS A 1 90 ? 27.761 22.050 -26.734 1.00 76.12 90 LYS A CA 1
ATOM 710 C C . LYS A 1 90 ? 27.709 23.467 -26.173 1.00 76.12 90 LYS A C 1
ATOM 712 O O . LYS A 1 90 ? 28.644 24.239 -26.371 1.00 76.12 90 LYS A O 1
ATOM 717 N N . LYS A 1 91 ? 26.662 23.808 -25.415 1.00 67.44 91 LYS A N 1
ATOM 718 C CA . LYS A 1 91 ? 26.561 25.103 -24.720 1.00 67.44 91 LYS A CA 1
ATOM 719 C C . LYS A 1 91 ? 27.599 25.274 -23.597 1.00 67.44 91 LYS A C 1
ATOM 721 O O . LYS A 1 91 ? 27.599 26.335 -22.977 1.00 67.44 91 LYS A O 1
ATOM 726 N N . LYS A 1 92 ? 28.428 24.254 -23.293 1.00 58.56 92 LYS A N 1
ATOM 727 C CA . LYS A 1 92 ? 29.420 24.180 -22.190 1.00 58.56 92 LYS A CA 1
ATOM 728 C C . LYS A 1 92 ? 28.873 24.567 -20.812 1.00 58.56 92 LYS A C 1
ATOM 730 O O . LYS A 1 92 ? 29.613 24.789 -19.862 1.00 58.56 92 LYS A O 1
ATOM 735 N N . ARG A 1 93 ? 27.549 24.662 -20.717 1.00 62.69 93 ARG A N 1
ATOM 736 C CA . ARG A 1 93 ? 26.803 25.001 -19.516 1.00 62.69 93 ARG A CA 1
ATOM 737 C C . ARG A 1 93 ? 26.418 23.746 -18.761 1.00 62.69 93 ARG A C 1
ATOM 739 O O . ARG A 1 93 ? 26.227 23.838 -17.559 1.00 62.69 93 ARG A O 1
ATOM 746 N N . TYR A 1 94 ? 26.304 22.619 -19.461 1.00 68.31 94 TYR A N 1
ATOM 747 C CA . TYR A 1 94 ? 26.005 21.325 -18.881 1.00 68.31 94 TYR A CA 1
ATOM 748 C C . TYR A 1 94 ? 27.142 20.343 -19.137 1.00 68.31 94 TYR A C 1
ATOM 750 O O . TYR A 1 94 ? 27.781 20.388 -20.187 1.00 68.31 94 TYR A O 1
ATOM 758 N N . VAL A 1 95 ? 27.365 19.462 -18.176 1.00 65.81 95 VAL A N 1
ATOM 759 C CA . VAL A 1 95 ? 28.382 18.409 -18.202 1.00 65.81 95 VAL A CA 1
ATOM 760 C C . VAL A 1 95 ? 27.735 17.083 -17.812 1.00 65.81 95 VAL A C 1
ATOM 762 O O . VAL A 1 95 ? 26.676 17.062 -17.172 1.00 65.81 95 VAL A O 1
ATOM 765 N N . PHE A 1 96 ? 28.339 15.983 -18.264 1.00 59.69 96 PHE A N 1
ATOM 766 C CA . PHE A 1 96 ? 27.904 14.638 -17.901 1.00 59.69 96 PHE A CA 1
ATOM 767 C C . PHE A 1 96 ? 28.031 14.453 -16.406 1.00 59.69 96 PHE A C 1
ATOM 769 O O . PHE A 1 96 ? 29.110 14.679 -15.864 1.00 59.69 96 PHE A O 1
ATOM 776 N N . TYR A 1 97 ? 26.962 13.988 -15.769 1.00 51.56 97 TYR A N 1
ATOM 777 C CA . TYR A 1 97 ? 27.046 13.520 -14.398 1.00 51.56 97 TYR A CA 1
ATOM 778 C C . TYR A 1 97 ? 27.949 12.275 -14.348 1.00 51.56 97 TYR A C 1
ATOM 780 O O . TYR A 1 97 ? 27.560 11.211 -14.822 1.00 51.56 97 TYR A O 1
ATOM 788 N N . GLN A 1 98 ? 29.182 12.428 -13.855 1.00 41.81 98 GLN A N 1
ATOM 789 C CA . GLN A 1 98 ? 30.091 11.313 -13.589 1.00 41.81 98 GLN A CA 1
ATOM 790 C C . GLN A 1 98 ? 29.928 10.888 -12.132 1.00 41.81 98 GLN A C 1
ATOM 792 O O . GLN A 1 98 ? 30.136 11.685 -11.220 1.00 41.81 98 GLN A O 1
ATOM 797 N N . THR A 1 99 ? 29.572 9.623 -11.929 1.00 36.56 99 THR A N 1
ATOM 798 C CA . THR A 1 99 ? 29.516 8.951 -10.633 1.00 36.56 99 THR A CA 1
ATOM 799 C C . THR A 1 99 ? 30.902 8.933 -9.994 1.00 36.56 99 THR A C 1
ATOM 801 O O . THR A 1 99 ? 31.732 8.067 -10.259 1.00 36.56 99 THR A O 1
ATOM 804 N N . GLY A 1 100 ? 31.162 9.892 -9.115 1.00 32.09 100 GLY A N 1
ATOM 805 C CA . GLY A 1 100 ? 32.158 9.733 -8.072 1.00 32.09 100 GLY A CA 1
ATOM 806 C C . GLY A 1 100 ? 31.461 9.150 -6.856 1.00 32.09 100 GLY A C 1
ATOM 807 O O . GLY A 1 100 ? 30.902 9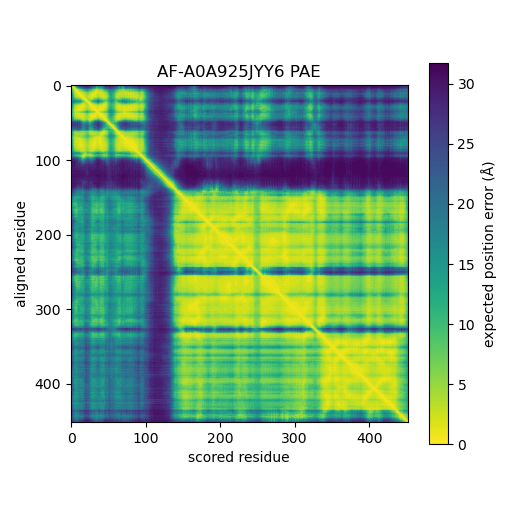.915 -6.093 1.00 32.09 100 GLY A O 1
ATOM 808 N N . HIS A 1 101 ? 31.460 7.824 -6.712 1.00 26.52 101 HIS A N 1
ATOM 809 C CA . HIS A 1 101 ? 31.551 7.115 -5.429 1.00 26.52 101 HIS A CA 1
ATOM 810 C C . HIS A 1 101 ? 31.696 5.617 -5.715 1.00 26.52 101 HIS A C 1
ATOM 812 O O . HIS A 1 101 ? 30.742 4.844 -5.774 1.00 26.52 101 HIS A O 1
ATOM 818 N N . VAL A 1 102 ? 32.951 5.211 -5.895 1.00 24.53 102 VAL A N 1
ATOM 819 C CA . VAL A 1 102 ? 33.368 3.846 -5.598 1.00 24.53 102 VAL A CA 1
ATOM 820 C C . VAL A 1 102 ? 33.354 3.743 -4.074 1.00 24.53 102 VAL A C 1
ATOM 822 O O . VAL A 1 102 ? 34.212 4.337 -3.424 1.00 24.53 102 VAL A O 1
ATOM 825 N N . VAL A 1 103 ? 32.418 3.001 -3.478 1.00 23.95 103 VAL A N 1
ATOM 826 C CA . VAL A 1 103 ? 32.677 2.468 -2.133 1.00 23.95 103 VAL A CA 1
ATOM 827 C C . VAL A 1 103 ? 33.568 1.255 -2.341 1.00 23.95 103 VAL A C 1
ATOM 829 O O . VAL A 1 103 ? 33.108 0.131 -2.517 1.00 23.95 103 VAL A O 1
ATOM 832 N N . ASN A 1 104 ? 34.868 1.522 -2.433 1.00 27.02 104 ASN A N 1
ATOM 833 C CA . ASN A 1 104 ? 35.875 0.485 -2.379 1.00 27.02 104 ASN A CA 1
ATOM 834 C C . ASN A 1 104 ? 36.155 0.226 -0.903 1.00 27.02 104 ASN A C 1
ATOM 836 O O . ASN A 1 104 ? 36.721 1.086 -0.235 1.00 27.02 104 ASN A O 1
ATOM 840 N N . THR A 1 105 ? 35.835 -0.966 -0.422 1.00 25.09 105 THR A N 1
ATOM 841 C CA . THR A 1 105 ? 36.706 -1.631 0.546 1.00 25.09 105 THR A CA 1
ATOM 842 C C . THR A 1 105 ? 36.873 -3.082 0.115 1.00 25.09 105 THR A C 1
ATOM 844 O O . THR A 1 105 ? 36.220 -3.999 0.603 1.00 25.09 105 THR A O 1
ATOM 847 N N . GLN A 1 106 ? 37.772 -3.286 -0.851 1.00 27.05 106 GLN A N 1
ATOM 848 C CA . GLN A 1 106 ? 38.444 -4.567 -1.024 1.00 27.05 106 GLN A CA 1
ATOM 849 C C . GLN A 1 106 ? 39.024 -5.063 0.308 1.00 27.05 106 GLN A C 1
ATOM 851 O O . GLN A 1 106 ? 39.568 -4.294 1.099 1.00 27.05 106 GLN A O 1
ATOM 856 N N . SER A 1 107 ? 38.922 -6.380 0.476 1.00 26.77 107 SER A N 1
ATOM 857 C CA . SER A 1 107 ? 39.795 -7.275 1.230 1.00 26.77 107 SER A CA 1
ATOM 858 C C . SER A 1 107 ? 41.034 -6.651 1.873 1.00 26.77 107 SER A C 1
ATOM 860 O O . SER A 1 107 ? 41.943 -6.195 1.185 1.00 26.77 107 SER A O 1
ATOM 862 N N . SER A 1 108 ? 41.164 -6.848 3.183 1.00 23.75 108 SER A N 1
ATOM 863 C CA . SER A 1 108 ? 42.471 -7.104 3.780 1.00 23.75 108 SER A CA 1
ATOM 864 C C . SER A 1 108 ? 42.459 -8.517 4.347 1.00 23.75 108 SER A C 1
ATOM 866 O O . SER A 1 108 ? 41.839 -8.803 5.370 1.00 23.75 108 SER A O 1
ATOM 868 N N . MET A 1 109 ? 43.115 -9.413 3.613 1.00 23.89 109 MET A N 1
ATOM 869 C CA . MET A 1 109 ? 43.663 -10.641 4.163 1.00 23.89 109 MET A CA 1
ATOM 870 C C . MET A 1 109 ? 44.676 -10.269 5.247 1.00 23.89 109 MET A C 1
ATOM 872 O O . MET A 1 109 ? 45.607 -9.513 4.975 1.00 23.89 109 MET A O 1
ATOM 876 N N . TYR A 1 110 ? 44.570 -10.869 6.431 1.00 22.33 110 TYR A N 1
ATOM 877 C CA . TYR A 1 110 ? 45.753 -11.088 7.254 1.00 22.33 110 TYR A CA 1
ATOM 878 C C . TYR A 1 110 ? 45.658 -12.413 8.013 1.00 22.33 110 TYR A C 1
ATOM 880 O O . TYR A 1 110 ? 44.735 -12.684 8.776 1.00 22.33 110 TYR A O 1
ATOM 888 N N . SER A 1 111 ? 46.653 -13.250 7.774 1.00 22.83 111 SER A N 1
ATOM 889 C CA . SER A 1 111 ? 47.135 -14.339 8.622 1.00 22.83 111 SER A CA 1
ATOM 890 C C . SER A 1 111 ? 48.619 -14.495 8.283 1.00 22.83 111 SER A C 1
ATOM 892 O O . SER A 1 111 ? 48.985 -14.222 7.139 1.00 22.83 111 SER A O 1
ATOM 894 N N . PRO A 1 112 ? 49.459 -15.099 9.136 1.00 41.72 112 PRO A N 1
ATOM 895 C CA . PRO A 1 112 ? 49.623 -14.980 10.591 1.00 41.72 112 PRO A CA 1
ATOM 896 C C . PRO A 1 112 ? 51.085 -14.571 10.947 1.00 41.72 112 PRO A C 1
ATOM 898 O O . PRO A 1 112 ? 51.858 -14.286 10.039 1.00 41.72 112 PRO A O 1
ATOM 901 N N . THR A 1 113 ? 51.471 -14.626 12.240 1.00 24.94 113 THR A N 1
ATOM 902 C CA . THR A 1 113 ? 52.814 -14.413 12.886 1.00 24.94 113 THR A CA 1
ATOM 903 C C . THR A 1 113 ? 52.959 -13.045 13.579 1.00 24.94 113 THR A C 1
ATOM 905 O O . THR A 1 113 ? 52.512 -12.047 13.041 1.00 24.94 113 THR A O 1
ATOM 908 N N . GLY A 1 114 ? 53.531 -12.863 14.775 1.00 24.14 114 GLY A N 1
ATOM 909 C CA . GLY A 1 114 ? 54.068 -13.728 15.827 1.00 24.14 114 GLY A CA 1
ATOM 910 C C . GLY A 1 114 ? 54.743 -12.850 16.912 1.00 24.14 114 GLY A C 1
ATOM 911 O O . GLY A 1 114 ? 55.183 -11.748 16.609 1.00 24.14 114 GLY A O 1
ATOM 912 N N . ALA A 1 115 ? 54.843 -13.383 18.139 1.00 25.34 115 ALA A N 1
ATOM 913 C CA . ALA A 1 115 ? 55.758 -13.016 19.243 1.00 25.34 115 ALA A CA 1
ATOM 914 C C . ALA A 1 115 ? 55.536 -11.733 20.102 1.00 25.34 115 ALA A C 1
ATOM 916 O O . ALA A 1 115 ? 55.917 -10.627 19.745 1.00 25.34 115 ALA A O 1
ATOM 917 N N . ALA A 1 116 ? 54.982 -11.977 21.303 1.00 24.83 116 ALA A N 1
ATOM 918 C CA . ALA A 1 116 ? 55.484 -11.682 22.666 1.00 24.83 116 ALA A CA 1
ATOM 919 C C . ALA A 1 116 ? 56.273 -10.387 22.994 1.00 24.83 116 ALA A C 1
ATOM 921 O O . ALA A 1 116 ? 57.361 -10.182 22.469 1.00 24.83 116 ALA A O 1
ATOM 922 N N . ALA A 1 117 ? 55.850 -9.655 24.046 1.00 26.30 117 ALA A N 1
ATOM 923 C CA . ALA A 1 117 ? 56.401 -9.760 25.420 1.00 26.30 117 ALA A CA 1
ATOM 924 C C . ALA A 1 117 ? 55.835 -8.693 26.406 1.00 26.30 117 ALA A C 1
ATOM 926 O O . ALA A 1 117 ? 55.808 -7.517 26.071 1.00 26.30 117 ALA A O 1
ATOM 927 N N . THR A 1 118 ? 55.445 -9.158 27.616 1.00 26.36 118 THR A N 1
ATOM 928 C CA . THR A 1 118 ? 55.605 -8.594 29.000 1.00 26.36 118 THR A CA 1
ATOM 929 C C . THR A 1 118 ? 55.293 -7.113 29.306 1.00 26.36 118 THR A C 1
ATOM 931 O O . THR A 1 118 ? 55.660 -6.238 28.545 1.00 26.36 118 THR A O 1
ATOM 934 N N . SER A 1 119 ? 54.792 -6.664 30.464 1.00 27.38 119 SER A N 1
ATOM 935 C CA . SER A 1 119 ? 54.348 -7.208 31.766 1.00 27.38 119 SER A CA 1
ATOM 936 C C . SER A 1 119 ? 53.947 -5.994 32.634 1.00 27.38 119 SER A C 1
ATOM 938 O O . SER A 1 119 ? 54.565 -4.942 32.481 1.00 27.38 119 SER A O 1
ATOM 940 N N . GLY A 1 120 ? 53.033 -6.131 33.601 1.00 26.11 120 GLY A N 1
ATOM 941 C CA . GLY A 1 120 ? 52.865 -5.125 34.665 1.00 26.11 120 GLY A CA 1
ATOM 942 C C . GLY A 1 120 ? 51.541 -5.244 35.419 1.00 26.11 120 GLY A C 1
ATOM 943 O O . GLY A 1 120 ? 50.489 -4.952 34.867 1.00 26.11 120 GLY A O 1
ATOM 944 N N . ALA A 1 121 ? 51.609 -5.699 36.668 1.00 26.31 121 ALA A N 1
ATOM 945 C CA . ALA A 1 121 ? 50.483 -5.999 37.547 1.00 26.31 121 ALA A CA 1
ATOM 946 C C . ALA A 1 121 ? 50.034 -4.797 38.402 1.00 26.31 121 ALA A C 1
ATOM 948 O O . ALA A 1 121 ? 50.881 -4.029 38.850 1.00 26.31 121 ALA A O 1
ATOM 949 N N . SER A 1 122 ? 48.746 -4.736 38.758 1.00 27.47 122 SER A N 1
ATOM 950 C CA . SER A 1 122 ? 48.297 -4.525 40.147 1.00 27.47 122 SER A CA 1
ATOM 951 C C . SER A 1 122 ? 46.837 -4.970 40.323 1.00 27.47 122 SER A C 1
ATOM 953 O O . SER A 1 122 ? 46.057 -4.988 39.371 1.00 27.47 122 SER A O 1
ATOM 955 N N . ALA A 1 123 ? 46.525 -5.429 41.533 1.00 30.20 123 ALA A N 1
ATOM 956 C CA . ALA A 1 123 ? 45.322 -6.158 41.914 1.00 30.20 123 ALA A CA 1
ATOM 957 C C . ALA A 1 123 ? 44.257 -5.272 42.592 1.00 30.20 123 ALA A C 1
ATOM 959 O O . ALA A 1 123 ? 44.526 -4.135 42.973 1.00 30.20 123 ALA A O 1
ATOM 960 N N . ASP A 1 124 ? 43.093 -5.897 42.791 1.00 32.41 124 ASP A N 1
ATOM 961 C CA . ASP A 1 124 ? 41.986 -5.559 43.696 1.00 32.41 124 ASP A CA 1
ATOM 962 C C . ASP A 1 124 ? 40.904 -4.585 43.203 1.00 32.41 124 ASP A C 1
ATOM 964 O O . ASP A 1 124 ? 40.770 -3.454 43.664 1.00 32.41 124 ASP A O 1
ATOM 968 N N . GLN A 1 125 ? 40.000 -5.111 42.364 1.00 31.86 125 GLN A N 1
ATOM 969 C CA . GLN A 1 125 ? 38.592 -4.706 42.375 1.00 31.86 125 GLN A CA 1
ATOM 970 C C . GLN A 1 125 ? 37.665 -5.927 42.343 1.00 31.86 125 GLN A C 1
ATOM 972 O O . GLN A 1 125 ? 37.759 -6.804 41.486 1.00 31.86 125 GLN A O 1
ATOM 977 N N . VAL A 1 126 ? 36.765 -5.958 43.323 1.00 31.08 126 VAL A N 1
ATOM 978 C CA . VAL A 1 126 ? 35.701 -6.943 43.522 1.00 31.08 126 VAL A CA 1
ATOM 979 C C . VAL A 1 126 ? 34.831 -7.026 42.262 1.00 31.08 126 VAL A C 1
ATOM 981 O O . VAL A 1 126 ? 34.132 -6.076 41.913 1.00 31.08 126 VAL A O 1
ATOM 984 N N . MET A 1 127 ? 34.881 -8.171 41.578 1.00 26.44 127 MET A N 1
ATOM 985 C CA . MET A 1 127 ? 34.087 -8.470 40.385 1.00 26.44 127 MET A CA 1
ATOM 986 C C . MET A 1 127 ? 32.610 -8.654 40.760 1.00 26.44 127 MET A C 1
ATOM 988 O O . MET A 1 127 ? 32.167 -9.747 41.109 1.00 26.44 127 MET A O 1
ATOM 992 N N . LEU A 1 128 ? 31.827 -7.580 40.652 1.00 33.00 128 LEU A N 1
ATOM 993 C CA . LEU A 1 128 ? 30.404 -7.694 40.341 1.00 33.00 128 LEU A CA 1
ATOM 994 C C . LEU A 1 128 ? 30.311 -8.347 38.959 1.00 33.00 128 LEU A C 1
ATOM 996 O O . LEU A 1 128 ? 30.720 -7.745 37.968 1.00 33.00 128 LEU A O 1
ATOM 1000 N N . ILE A 1 129 ? 29.808 -9.582 38.897 1.00 27.86 129 ILE A N 1
ATOM 1001 C CA . ILE A 1 129 ? 29.488 -10.257 37.636 1.00 27.86 129 ILE A CA 1
ATOM 1002 C C . ILE A 1 129 ? 28.401 -9.420 36.956 1.00 27.86 129 ILE A C 1
ATOM 1004 O O . ILE A 1 129 ? 27.216 -9.545 37.262 1.00 27.86 129 ILE A O 1
ATOM 1008 N N . GLN A 1 130 ? 28.814 -8.515 36.072 1.00 32.03 130 GLN A N 1
ATOM 1009 C CA . GLN A 1 130 ? 27.897 -7.871 35.151 1.00 32.03 130 GLN A CA 1
ATOM 1010 C C . GLN A 1 130 ? 27.401 -8.952 34.186 1.00 32.03 130 GLN A C 1
ATOM 1012 O O . GLN A 1 130 ? 28.225 -9.710 33.661 1.00 32.03 130 GLN A O 1
ATOM 1017 N N . PRO A 1 131 ? 26.080 -9.069 33.952 1.00 33.88 131 PRO A N 1
ATOM 1018 C CA . PRO A 1 131 ? 25.601 -9.893 32.855 1.00 33.88 131 PRO A CA 1
ATOM 1019 C C . PRO A 1 131 ? 26.308 -9.426 31.575 1.00 33.88 131 PRO A C 1
ATOM 1021 O O . PRO A 1 131 ? 26.556 -8.222 31.437 1.00 33.88 131 PRO A O 1
ATOM 1024 N N . PRO A 1 132 ? 26.679 -10.350 30.669 1.00 33.66 132 PRO A N 1
ATOM 1025 C CA . PRO A 1 132 ? 27.351 -9.974 29.437 1.00 33.66 132 PRO A CA 1
ATOM 1026 C C . PRO A 1 132 ? 26.541 -8.859 28.769 1.00 33.66 132 PRO A C 1
ATOM 1028 O O . PRO A 1 132 ? 25.307 -8.961 28.740 1.00 33.66 132 PRO A O 1
ATOM 1031 N N . PRO A 1 133 ? 27.191 -7.783 28.281 1.00 34.53 133 PRO A N 1
ATOM 1032 C CA . PRO A 1 133 ? 26.484 -6.761 27.531 1.00 34.53 133 PRO A CA 1
ATOM 1033 C C . PRO A 1 133 ? 25.684 -7.479 26.451 1.00 34.53 133 PRO A C 1
ATOM 1035 O O . PRO A 1 133 ? 26.219 -8.367 25.778 1.00 34.53 133 PRO A O 1
ATOM 1038 N N . ALA A 1 134 ? 24.391 -7.151 26.349 1.00 31.22 134 ALA A N 1
ATOM 1039 C CA . ALA A 1 134 ? 23.562 -7.676 25.278 1.00 31.22 134 ALA A CA 1
ATOM 1040 C C . ALA A 1 134 ? 24.362 -7.514 23.979 1.00 31.22 134 ALA A C 1
ATOM 1042 O O . ALA A 1 134 ? 24.919 -6.426 23.771 1.00 31.22 134 ALA A O 1
ATOM 1043 N N . PRO A 1 135 ? 24.506 -8.579 23.164 1.00 28.92 135 PRO A N 1
ATOM 1044 C CA . PRO A 1 135 ? 25.221 -8.453 21.908 1.00 28.92 135 PRO A CA 1
ATOM 1045 C C . PRO A 1 135 ? 24.633 -7.236 21.194 1.00 28.92 135 PRO A C 1
ATOM 1047 O O . PRO A 1 135 ? 23.403 -7.083 21.206 1.00 28.92 135 PRO A O 1
ATOM 1050 N N . PRO A 1 136 ? 25.476 -6.330 20.664 1.00 30.56 136 PRO A N 1
ATOM 1051 C CA . PRO A 1 136 ? 24.965 -5.182 19.935 1.00 30.56 136 PRO A CA 1
ATOM 1052 C C . PRO A 1 136 ? 23.943 -5.713 18.928 1.00 30.56 136 PRO A C 1
ATOM 1054 O O . PRO A 1 136 ? 24.204 -6.770 18.337 1.00 30.56 136 PRO A O 1
ATOM 1057 N N . PRO A 1 137 ? 22.765 -5.073 18.789 1.00 32.59 137 PRO A N 1
ATOM 1058 C CA . PRO A 1 137 ? 21.777 -5.533 17.829 1.00 32.59 137 PRO A CA 1
ATOM 1059 C C . PRO A 1 137 ? 22.506 -5.731 16.508 1.00 32.59 137 PRO A C 1
ATOM 1061 O O . PRO A 1 137 ? 23.178 -4.814 16.034 1.00 32.59 137 PRO A O 1
ATOM 1064 N N . ILE A 1 138 ? 22.462 -6.957 15.984 1.00 29.34 138 ILE A N 1
ATOM 1065 C CA . ILE A 1 138 ? 23.052 -7.264 14.689 1.00 29.34 138 ILE A CA 1
ATOM 1066 C C . ILE A 1 138 ? 22.270 -6.404 13.705 1.00 29.34 138 ILE A C 1
ATOM 1068 O O . ILE A 1 138 ? 21.131 -6.716 13.359 1.00 29.34 138 ILE A O 1
ATOM 1072 N N . THR A 1 139 ? 22.846 -5.271 13.320 1.00 38.47 139 THR A N 1
ATOM 1073 C CA . THR A 1 139 ? 22.291 -4.410 12.293 1.00 38.47 139 THR A CA 1
ATOM 1074 C C . THR A 1 139 ? 22.505 -5.140 10.981 1.00 38.47 139 THR A C 1
ATOM 1076 O O . THR A 1 139 ? 23.575 -5.090 10.378 1.00 38.47 139 THR A O 1
ATOM 1079 N N . LEU A 1 140 ? 21.489 -5.900 10.570 1.00 50.59 140 LEU A N 1
ATOM 1080 C CA . LEU A 1 140 ? 21.449 -6.466 9.230 1.00 50.59 140 LEU A CA 1
ATOM 1081 C C . LEU A 1 140 ? 21.628 -5.313 8.238 1.00 50.59 140 LEU A C 1
ATOM 1083 O O . LEU A 1 140 ? 21.023 -4.249 8.396 1.00 50.59 140 LEU A O 1
ATOM 1087 N N . ALA A 1 141 ? 22.481 -5.508 7.235 1.00 61.03 141 ALA A N 1
ATOM 1088 C CA . ALA A 1 141 ? 22.615 -4.537 6.162 1.00 61.03 141 ALA A CA 1
ATOM 1089 C C . ALA A 1 141 ? 21.261 -4.433 5.444 1.00 61.03 141 ALA A C 1
ATOM 1091 O O . ALA A 1 141 ? 20.771 -5.409 4.877 1.00 61.03 141 ALA A O 1
ATOM 1092 N N . GLY A 1 142 ? 20.620 -3.268 5.534 1.00 62.16 142 GLY A N 1
ATOM 1093 C CA . GLY A 1 142 ? 19.375 -2.999 4.824 1.00 62.16 142 GLY A CA 1
ATOM 1094 C C . GLY A 1 142 ? 19.606 -2.807 3.326 1.00 62.16 142 GLY A C 1
ATOM 1095 O O . GLY A 1 142 ? 20.733 -2.705 2.850 1.00 62.16 142 GLY A O 1
ATOM 1096 N N . THR A 1 143 ? 18.515 -2.683 2.578 1.00 64.62 143 THR A N 1
ATOM 1097 C CA . THR A 1 143 ? 18.537 -2.382 1.134 1.00 64.62 143 THR A CA 1
ATOM 1098 C C . THR A 1 143 ? 19.129 -1.005 0.806 1.00 64.62 143 THR A C 1
ATOM 1100 O O . THR A 1 143 ? 19.481 -0.738 -0.339 1.00 64.62 143 THR A O 1
ATOM 1103 N N . GLY A 1 144 ? 19.206 -0.113 1.801 1.00 57.50 144 GLY A N 1
ATOM 1104 C CA . GLY A 1 144 ? 19.632 1.278 1.655 1.00 57.50 144 GLY A CA 1
ATOM 1105 C C . GLY A 1 144 ? 18.518 2.235 1.221 1.00 57.50 144 GLY A C 1
ATOM 1106 O O . GLY A 1 144 ? 18.713 3.440 1.298 1.00 57.50 144 GLY A O 1
ATOM 1107 N N . TYR A 1 145 ? 17.352 1.738 0.800 1.00 65.88 145 TYR A N 1
ATOM 1108 C CA . TYR A 1 145 ? 16.245 2.568 0.323 1.00 65.88 145 TYR A CA 1
ATOM 1109 C C . TYR A 1 145 ? 15.267 2.952 1.443 1.00 65.88 145 TYR A C 1
ATOM 1111 O O . TYR A 1 145 ? 14.989 2.165 2.350 1.00 65.88 145 TYR A O 1
ATOM 1119 N N . ILE A 1 146 ? 14.678 4.148 1.333 1.00 64.75 146 ILE A N 1
ATOM 1120 C CA . ILE A 1 146 ? 13.643 4.647 2.251 1.00 64.75 146 ILE A CA 1
ATOM 1121 C C . ILE A 1 146 ? 12.290 4.721 1.518 1.00 64.75 146 ILE A C 1
ATOM 1123 O O . ILE A 1 146 ? 12.208 5.339 0.450 1.00 64.75 146 ILE A O 1
ATOM 1127 N N . PRO A 1 147 ? 11.200 4.166 2.086 1.00 67.94 147 PRO A N 1
ATOM 1128 C CA . PRO A 1 147 ? 9.875 4.229 1.475 1.00 67.94 147 PRO A CA 1
ATOM 1129 C C . PRO A 1 147 ? 9.338 5.659 1.314 1.00 67.94 147 PRO A C 1
ATOM 1131 O O . PRO A 1 147 ? 9.546 6.531 2.161 1.00 67.94 147 PRO A O 1
ATOM 1134 N N . GLN A 1 148 ? 8.539 5.875 0.268 1.00 71.06 148 GLN A N 1
ATOM 1135 C 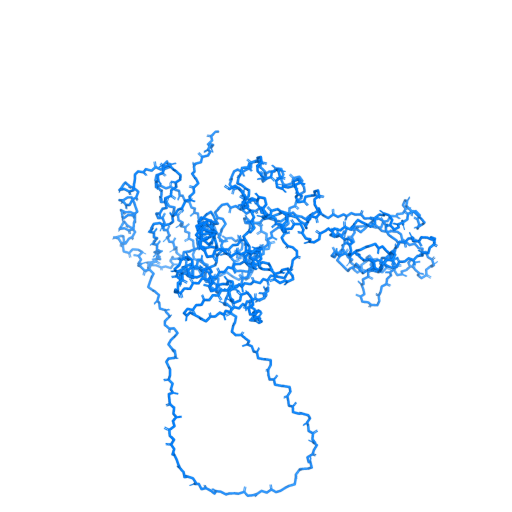CA . GLN A 1 148 ? 7.780 7.112 0.060 1.00 71.06 148 GLN A CA 1
ATOM 1136 C C . GLN A 1 148 ? 6.423 7.059 0.778 1.00 71.06 148 GLN A C 1
ATOM 1138 O O . GLN A 1 148 ? 5.678 6.084 0.651 1.00 71.06 148 GLN A O 1
ATOM 1143 N N . LEU A 1 149 ? 6.051 8.129 1.489 1.00 72.12 149 LEU A N 1
ATOM 1144 C CA . LEU A 1 149 ? 4.734 8.226 2.132 1.00 72.12 149 LEU A CA 1
ATOM 1145 C C . LEU A 1 149 ? 3.642 8.766 1.186 1.00 72.12 149 LEU A C 1
ATOM 1147 O O . LEU A 1 149 ? 3.908 9.545 0.274 1.00 72.12 149 LEU A O 1
ATOM 1151 N N . LEU A 1 150 ? 2.394 8.343 1.430 1.00 84.12 150 LEU A N 1
ATOM 1152 C CA . LEU A 1 150 ? 1.211 8.660 0.614 1.00 84.12 150 LEU A CA 1
ATOM 1153 C C . LEU A 1 150 ? 0.308 9.704 1.289 1.00 84.12 150 LEU A C 1
ATOM 1155 O O . LEU A 1 150 ? 0.046 9.599 2.495 1.00 84.12 150 LEU A O 1
ATOM 1159 N N . ASN A 1 151 ? -0.264 10.616 0.497 1.00 84.81 151 ASN A N 1
ATOM 1160 C CA . ASN A 1 151 ? -1.244 11.602 0.962 1.00 84.81 151 ASN A CA 1
ATOM 1161 C C . ASN A 1 151 ? -2.628 10.965 1.161 1.00 84.81 151 ASN A C 1
ATOM 1163 O O . ASN A 1 151 ? -3.052 10.173 0.323 1.00 84.81 151 ASN A O 1
ATOM 1167 N N . PRO A 1 152 ? -3.371 11.274 2.233 1.00 87.62 152 PRO A N 1
ATOM 1168 C CA . PRO A 1 152 ? -4.751 10.809 2.350 1.00 87.62 152 PRO A CA 1
ATOM 1169 C C . PRO A 1 152 ? -5.655 11.451 1.280 1.00 87.62 152 PRO A C 1
ATOM 1171 O O . PRO A 1 152 ? -5.436 12.593 0.882 1.00 87.62 152 PRO A O 1
ATOM 1174 N N . THR A 1 153 ? -6.684 10.727 0.835 1.00 90.38 153 THR A N 1
ATOM 1175 C CA . THR A 1 153 ? -7.812 11.263 0.052 1.00 90.38 153 THR A CA 1
ATOM 1176 C C . THR A 1 153 ? -9.152 10.814 0.644 1.00 90.38 153 THR A C 1
ATOM 1178 O O . THR A 1 153 ? -9.197 9.944 1.516 1.00 90.38 153 THR A O 1
ATOM 1181 N N . THR A 1 154 ? -10.248 11.414 0.182 1.00 89.88 154 THR A N 1
ATOM 1182 C CA . THR A 1 154 ? -11.624 11.064 0.560 1.00 89.88 154 THR A CA 1
ATOM 1183 C C . THR A 1 154 ? -12.293 10.226 -0.528 1.00 89.88 154 THR A C 1
ATOM 1185 O O . THR A 1 154 ? -11.786 10.112 -1.644 1.00 89.88 154 THR A O 1
ATOM 1188 N N . ARG A 1 155 ? -13.472 9.666 -0.232 1.00 88.31 155 ARG A N 1
ATOM 1189 C CA . ARG A 1 155 ? -14.261 8.940 -1.238 1.00 88.31 155 ARG A CA 1
ATOM 1190 C C . ARG A 1 155 ? -14.636 9.841 -2.417 1.00 88.31 155 ARG A C 1
ATOM 1192 O O . ARG A 1 155 ? -14.506 9.420 -3.557 1.00 88.31 155 ARG A O 1
ATOM 1199 N N . GLY A 1 156 ? -15.018 11.093 -2.146 1.00 87.38 156 GLY A N 1
ATOM 1200 C CA . GLY A 1 156 ? -15.263 12.094 -3.190 1.00 87.38 156 GLY A CA 1
ATOM 1201 C C . GLY A 1 156 ? -14.016 12.374 -4.035 1.00 87.38 156 GLY A C 1
ATOM 1202 O O . GLY A 1 156 ? -14.112 12.423 -5.254 1.00 87.38 156 GLY A O 1
ATOM 1203 N N . GLY A 1 157 ? -12.835 12.446 -3.412 1.00 88.56 157 GLY A N 1
ATOM 1204 C CA . GLY A 1 157 ? -11.567 12.598 -4.135 1.00 88.56 157 GLY A CA 1
ATOM 1205 C C . GLY A 1 157 ? -11.188 11.388 -5.002 1.00 88.56 157 GLY A C 1
ATOM 1206 O O . GLY A 1 157 ? -10.484 11.543 -5.994 1.00 88.56 157 GLY A O 1
ATOM 1207 N N . CYS A 1 158 ? -11.676 10.181 -4.690 1.00 93.31 158 CYS A N 1
ATOM 1208 C CA . CYS A 1 158 ? -11.448 9.004 -5.539 1.00 93.31 158 CYS A CA 1
ATOM 1209 C C . CYS A 1 158 ? -12.095 9.153 -6.922 1.00 93.31 158 CYS A C 1
ATOM 1211 O O . CYS A 1 158 ? -11.534 8.671 -7.902 1.00 93.31 158 CYS A O 1
ATOM 1213 N N . GLU A 1 159 ? -13.230 9.853 -7.025 1.00 94.12 159 GLU A N 1
ATOM 1214 C CA . GLU A 1 159 ? -13.920 10.076 -8.303 1.00 94.12 159 GLU A CA 1
ATOM 1215 C C . GLU A 1 159 ? -13.077 10.867 -9.305 1.00 94.12 159 GLU A C 1
ATOM 1217 O O . GLU A 1 159 ? -13.127 10.593 -10.506 1.00 94.12 159 GLU A O 1
ATOM 1222 N N . GLU A 1 160 ? -12.271 11.812 -8.823 1.00 92.62 160 GLU A N 1
ATOM 1223 C CA . GLU A 1 160 ? -11.323 12.554 -9.656 1.00 92.62 160 GLU A CA 1
ATOM 1224 C C . GLU A 1 160 ? -10.227 11.618 -10.177 1.00 92.62 160 GLU A C 1
ATOM 1226 O O . GLU A 1 160 ? -9.949 11.585 -11.378 1.00 92.62 160 GLU A O 1
ATOM 1231 N N . PHE A 1 161 ? -9.676 10.770 -9.303 1.00 93.62 161 PHE A N 1
ATOM 1232 C CA . PHE A 1 161 ? -8.649 9.806 -9.690 1.00 93.62 161 PHE A CA 1
ATOM 1233 C C . PHE A 1 161 ? -9.166 8.693 -10.596 1.00 93.62 161 PHE A C 1
ATOM 1235 O O . PHE A 1 161 ? -8.396 8.185 -11.405 1.00 93.62 161 PHE A O 1
ATOM 1242 N N . PHE A 1 162 ? -10.437 8.292 -10.509 1.00 93.94 162 PHE A N 1
ATOM 1243 C CA . PHE A 1 162 ? -11.015 7.321 -11.440 1.00 93.94 162 PHE A CA 1
ATOM 1244 C C . PHE A 1 162 ? -11.056 7.868 -12.863 1.00 93.94 162 PHE A C 1
ATOM 1246 O O . PHE A 1 162 ? -10.647 7.169 -13.789 1.00 93.94 162 PHE A O 1
ATOM 1253 N N . LYS A 1 163 ? -11.473 9.125 -13.017 1.00 90.88 163 LYS A N 1
ATOM 1254 C CA . LYS A 1 163 ? -11.632 9.784 -14.318 1.00 90.88 163 LYS A CA 1
ATOM 1255 C C . LYS A 1 163 ? -10.306 10.231 -14.928 1.00 90.88 163 LYS A C 1
ATOM 1257 O O . LYS A 1 163 ? -10.193 10.288 -16.148 1.00 90.88 163 LYS A O 1
ATOM 1262 N N . ASP A 1 164 ? -9.299 10.541 -14.110 1.00 87.38 164 ASP A N 1
ATOM 1263 C CA . ASP A 1 164 ? -7.993 10.974 -14.612 1.00 87.38 164 ASP A CA 1
ATOM 1264 C C . ASP A 1 164 ? -7.155 9.776 -15.113 1.00 87.38 164 ASP A C 1
ATOM 1266 O O . ASP A 1 164 ? -6.738 8.934 -14.309 1.00 87.38 164 ASP A O 1
ATOM 1270 N N . PRO A 1 165 ? -6.859 9.667 -16.424 1.00 81.44 165 PRO A N 1
ATOM 1271 C CA . PRO A 1 165 ? -6.040 8.579 -16.967 1.00 81.44 165 PRO A CA 1
ATOM 1272 C C . PRO A 1 165 ? -4.573 8.633 -16.510 1.00 81.44 165 PRO A C 1
ATOM 1274 O O . PRO A 1 165 ? -3.853 7.644 -16.644 1.00 81.44 165 PRO A O 1
ATOM 1277 N N . ASN A 1 166 ? -4.120 9.762 -15.956 1.00 82.94 166 ASN A N 1
ATOM 1278 C CA . ASN A 1 166 ? -2.769 9.912 -15.426 1.00 82.94 166 ASN A CA 1
ATOM 1279 C C . ASN A 1 166 ? -2.632 9.396 -13.992 1.00 82.94 166 ASN A C 1
ATOM 1281 O O . ASN A 1 166 ? -1.519 9.374 -13.476 1.00 82.94 166 ASN A O 1
ATOM 1285 N N . TYR A 1 167 ? -3.717 8.956 -13.351 1.00 89.06 167 TYR A N 1
ATOM 1286 C CA . TYR A 1 167 ? -3.665 8.253 -12.072 1.00 89.06 167 TYR A CA 1
ATOM 1287 C C . TYR A 1 167 ? -3.993 6.780 -12.264 1.00 89.06 167 TYR A C 1
ATOM 1289 O O . TYR A 1 167 ? -5.071 6.418 -12.741 1.00 89.06 167 TYR A O 1
ATOM 1297 N N . TRP A 1 168 ? -3.058 5.925 -11.861 1.00 94.31 168 TRP A N 1
ATOM 1298 C CA . TRP A 1 168 ? -3.246 4.480 -11.824 1.00 94.31 168 TRP A CA 1
ATOM 1299 C C . TRP A 1 168 ? -3.554 4.026 -10.406 1.00 94.31 168 TRP A C 1
ATOM 1301 O O . TRP A 1 168 ? -3.064 4.602 -9.433 1.00 94.31 168 TRP A O 1
ATOM 1311 N N . GLY A 1 169 ? -4.394 3.005 -10.304 1.00 95.56 169 GLY A N 1
ATOM 1312 C CA . GLY A 1 169 ? -4.911 2.481 -9.053 1.00 95.56 169 GLY A CA 1
ATOM 1313 C C . GLY A 1 169 ? -4.335 1.116 -8.704 1.00 95.56 169 GLY A C 1
ATOM 1314 O O . GLY A 1 169 ? -4.221 0.267 -9.577 1.00 95.56 169 GLY A O 1
ATOM 1315 N N . SER A 1 170 ? -4.027 0.875 -7.436 1.00 95.31 170 SER A N 1
ATOM 1316 C CA . SER A 1 170 ? -3.599 -0.437 -6.934 1.00 95.31 170 SER A CA 1
ATOM 1317 C C . SER A 1 170 ? -4.177 -0.673 -5.534 1.00 95.31 170 SER A C 1
ATOM 1319 O O . SER A 1 170 ? -4.454 0.312 -4.839 1.00 95.31 170 SER A O 1
ATOM 1321 N N . PRO A 1 171 ? -4.394 -1.922 -5.085 1.00 94.88 171 PRO A N 1
ATOM 1322 C CA . PRO A 1 171 ? -4.842 -2.181 -3.725 1.00 94.88 171 PRO A CA 1
ATOM 1323 C C . PRO A 1 171 ? -3.892 -1.574 -2.697 1.00 94.88 171 PRO A C 1
ATOM 1325 O O . PRO A 1 171 ? -2.670 -1.603 -2.848 1.00 94.88 171 PRO A O 1
ATOM 1328 N N . LYS A 1 172 ? -4.454 -1.044 -1.614 1.00 92.56 172 LYS A N 1
ATOM 1329 C CA . LYS A 1 172 ? -3.668 -0.716 -0.435 1.00 92.56 172 LYS A CA 1
ATOM 1330 C C . LYS A 1 172 ? -3.526 -1.983 0.406 1.00 92.56 172 LYS A C 1
ATOM 1332 O O . LYS A 1 172 ? -4.492 -2.417 1.023 1.00 92.56 172 LYS A O 1
ATOM 1337 N N . ALA A 1 173 ? -2.328 -2.557 0.410 1.00 89.50 173 ALA A N 1
ATOM 1338 C CA . ALA A 1 173 ? -2.007 -3.700 1.248 1.00 89.50 173 ALA A CA 1
ATOM 1339 C C . ALA A 1 173 ? -1.824 -3.290 2.718 1.00 89.50 173 ALA A C 1
ATOM 1341 O O . ALA A 1 173 ? -1.157 -2.287 2.997 1.00 89.50 173 ALA A O 1
ATOM 1342 N N . ASP A 1 174 ? -2.421 -4.076 3.619 1.00 87.06 174 ASP A N 1
ATOM 1343 C CA . ASP A 1 174 ? -2.379 -3.888 5.074 1.00 87.06 174 ASP A CA 1
ATOM 1344 C C . ASP A 1 174 ? -1.459 -4.928 5.707 1.00 87.06 174 ASP A C 1
ATOM 1346 O O . ASP A 1 174 ? -1.895 -5.966 6.208 1.00 87.06 174 ASP A O 1
ATOM 1350 N N . GLY A 1 175 ? -0.161 -4.67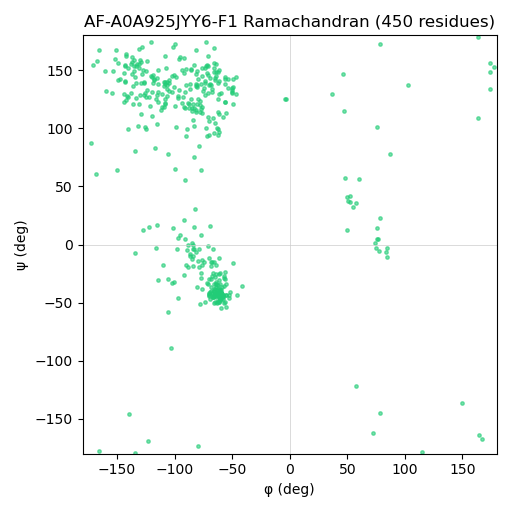5 5.600 1.00 88.62 175 GLY A N 1
ATOM 1351 C CA . GLY A 1 175 ? 0.867 -5.548 6.133 1.00 88.62 175 GLY A CA 1
ATOM 1352 C C . GLY A 1 175 ? 1.994 -4.756 6.765 1.00 88.62 175 GLY A C 1
ATOM 1353 O O . GLY A 1 175 ? 1.799 -3.702 7.374 1.00 88.62 175 GLY A O 1
ATOM 1354 N N . GLU A 1 176 ? 3.191 -5.303 6.630 1.00 90.38 176 GLU A N 1
ATOM 1355 C CA . GLU A 1 176 ? 4.420 -4.656 7.046 1.00 90.38 176 GLU A CA 1
ATOM 1356 C C . GLU A 1 176 ? 5.193 -4.221 5.808 1.00 90.38 176 GLU A C 1
ATOM 1358 O O . GLU A 1 176 ? 5.511 -5.036 4.942 1.00 90.38 176 GLU A O 1
ATOM 1363 N N . ARG A 1 177 ? 5.533 -2.934 5.725 1.00 91.38 177 ARG A N 1
ATOM 1364 C CA . ARG A 1 177 ? 6.384 -2.426 4.648 1.00 91.38 177 ARG A CA 1
ATOM 1365 C C . ARG A 1 177 ? 7.707 -3.194 4.622 1.00 91.38 177 ARG A C 1
ATOM 1367 O O . ARG A 1 177 ? 8.425 -3.199 5.623 1.00 91.38 177 ARG A O 1
ATOM 1374 N N . PHE A 1 178 ? 8.018 -3.804 3.484 1.00 93.00 178 PHE A N 1
ATOM 1375 C CA . PHE A 1 178 ? 9.114 -4.752 3.327 1.00 93.00 178 PHE A CA 1
ATOM 1376 C C . PHE A 1 178 ? 9.800 -4.523 1.979 1.00 93.00 178 PHE A C 1
ATOM 1378 O O . PHE A 1 178 ? 9.305 -4.927 0.929 1.00 93.00 178 PHE A O 1
ATOM 1385 N N . LEU A 1 179 ? 10.925 -3.821 1.982 1.00 91.38 179 LEU A N 1
ATOM 1386 C CA . LEU A 1 179 ? 11.712 -3.603 0.771 1.00 91.38 179 LEU A CA 1
ATOM 1387 C C . LEU A 1 179 ? 12.593 -4.826 0.597 1.00 91.38 179 LEU A C 1
ATOM 1389 O O . LEU A 1 179 ? 13.350 -5.116 1.512 1.00 91.38 179 LEU A O 1
ATOM 1393 N N . LEU A 1 180 ? 12.478 -5.544 -0.516 1.00 94.69 180 LEU A N 1
ATOM 1394 C CA . LEU A 1 180 ? 13.155 -6.824 -0.732 1.00 94.69 180 LEU A CA 1
ATOM 1395 C C . LEU A 1 180 ? 13.934 -6.775 -2.039 1.00 94.69 180 LEU A C 1
ATOM 1397 O O . LEU A 1 180 ? 13.371 -6.469 -3.091 1.00 94.69 180 LEU A O 1
ATOM 1401 N N . GLY A 1 181 ? 15.211 -7.131 -1.986 1.00 93.06 181 GLY A N 1
ATOM 1402 C CA . GLY A 1 181 ? 16.046 -7.145 -3.172 1.00 93.06 181 GLY A CA 1
ATOM 1403 C C . GLY A 1 181 ? 17.354 -7.885 -2.986 1.00 93.06 181 GLY A C 1
ATOM 1404 O O . GLY A 1 181 ? 17.637 -8.438 -1.926 1.00 93.06 181 GLY A O 1
ATOM 1405 N N . HIS A 1 182 ? 18.161 -7.872 -4.038 1.00 89.69 182 HIS A N 1
ATOM 1406 C CA . HIS A 1 182 ? 19.543 -8.308 -3.991 1.00 89.69 182 HIS A CA 1
ATOM 1407 C C . HIS A 1 182 ? 20.438 -7.339 -4.763 1.00 89.69 182 HIS A C 1
ATOM 1409 O O . HIS A 1 182 ? 19.989 -6.665 -5.692 1.00 89.69 182 HIS A O 1
ATOM 1415 N N . ARG A 1 183 ? 21.727 -7.328 -4.423 1.00 82.62 183 ARG A N 1
ATOM 1416 C CA . ARG A 1 183 ? 22.769 -6.652 -5.203 1.00 82.62 183 ARG A CA 1
ATOM 1417 C C . ARG A 1 183 ? 24.025 -7.508 -5.223 1.00 82.62 183 ARG A C 1
ATOM 1419 O O . ARG A 1 183 ? 24.472 -7.961 -4.173 1.00 82.62 183 ARG A O 1
ATOM 1426 N N . GLY A 1 184 ? 24.559 -7.789 -6.414 1.00 73.62 184 GLY A N 1
ATOM 1427 C CA . GLY A 1 184 ? 25.726 -8.672 -6.560 1.00 73.62 184 GLY A CA 1
ATOM 1428 C C . GLY A 1 184 ? 25.535 -10.061 -5.927 1.00 73.62 184 GLY A C 1
ATOM 1429 O O . GLY A 1 184 ? 26.477 -10.628 -5.386 1.00 73.62 184 GLY A O 1
ATOM 1430 N N . GLY A 1 185 ? 24.298 -10.574 -5.934 1.00 76.00 185 GLY A N 1
ATOM 1431 C CA . GLY A 1 185 ? 23.914 -11.860 -5.332 1.00 76.00 185 GLY A CA 1
ATOM 1432 C C . GLY A 1 185 ? 23.618 -11.843 -3.825 1.00 76.00 185 GLY A C 1
ATOM 1433 O O . GLY A 1 185 ? 23.138 -12.845 -3.304 1.00 76.00 185 GLY A O 1
ATOM 1434 N N . VAL A 1 186 ? 23.843 -10.730 -3.120 1.00 85.94 186 VAL A N 1
ATOM 1435 C CA . VAL A 1 186 ? 23.525 -10.610 -1.687 1.00 85.94 186 VAL A CA 1
ATOM 1436 C C . VAL A 1 186 ? 22.083 -10.150 -1.520 1.00 85.94 186 VAL A C 1
ATOM 1438 O O . VAL A 1 186 ? 21.748 -9.052 -1.961 1.00 85.94 186 VAL A O 1
ATOM 1441 N N . VAL A 1 187 ? 21.244 -10.976 -0.892 1.00 91.62 187 VAL A N 1
ATOM 1442 C CA . VAL A 1 187 ? 19.843 -10.649 -0.584 1.00 91.62 187 VAL A CA 1
ATOM 1443 C C . VAL A 1 187 ? 19.769 -9.785 0.674 1.00 91.62 187 VAL A C 1
ATOM 1445 O O . VAL A 1 187 ? 20.455 -10.046 1.660 1.00 91.62 187 VAL A O 1
ATOM 1448 N N . ALA A 1 188 ? 18.919 -8.762 0.644 1.00 90.25 188 ALA A N 1
ATOM 1449 C CA . ALA A 1 188 ? 18.653 -7.891 1.778 1.00 90.25 188 ALA A CA 1
ATOM 1450 C C . ALA A 1 188 ? 17.176 -7.492 1.820 1.00 90.25 188 ALA A C 1
ATOM 1452 O O . ALA A 1 188 ? 16.503 -7.421 0.785 1.00 90.25 188 ALA A O 1
ATOM 1453 N N . ALA A 1 189 ? 16.693 -7.168 3.020 1.00 91.62 189 ALA A N 1
ATOM 1454 C CA . ALA A 1 189 ? 15.417 -6.494 3.182 1.00 91.62 189 ALA A CA 1
ATOM 1455 C C . ALA A 1 189 ? 15.476 -5.345 4.185 1.00 91.62 189 ALA A C 1
ATOM 1457 O O . ALA A 1 189 ? 16.290 -5.362 5.105 1.00 91.62 189 ALA A O 1
ATOM 1458 N N . SER A 1 190 ? 14.588 -4.364 4.013 1.00 88.62 190 SER A N 1
ATOM 1459 C CA . SER A 1 190 ? 14.429 -3.228 4.924 1.00 88.62 190 SER A CA 1
ATOM 1460 C C . SER A 1 190 ? 12.981 -3.029 5.365 1.00 88.62 190 SER A C 1
ATOM 1462 O O . SER A 1 190 ? 12.047 -3.244 4.590 1.00 88.62 190 SER A O 1
ATOM 1464 N N . ASN A 1 191 ? 12.798 -2.565 6.601 1.00 86.31 191 ASN A N 1
ATOM 1465 C CA . ASN A 1 191 ? 11.501 -2.166 7.145 1.00 86.31 191 ASN A CA 1
ATOM 1466 C C . ASN A 1 191 ? 11.089 -0.749 6.682 1.00 86.31 191 ASN A C 1
ATOM 1468 O O . ASN A 1 191 ? 11.767 -0.095 5.885 1.00 86.31 191 ASN A O 1
ATOM 1472 N N . ARG A 1 192 ? 9.977 -0.228 7.223 1.00 82.50 192 ARG A N 1
ATOM 1473 C CA . ARG A 1 192 ? 9.472 1.121 6.909 1.00 82.50 192 ARG A CA 1
ATOM 1474 C C . ARG A 1 192 ? 10.473 2.259 7.185 1.00 82.50 192 ARG A C 1
ATOM 1476 O O . ARG A 1 192 ? 10.375 3.302 6.544 1.00 82.50 192 ARG A O 1
ATOM 1483 N N . GLY A 1 193 ? 11.373 2.089 8.150 1.00 76.31 193 GLY A N 1
ATOM 1484 C CA . GLY A 1 193 ? 12.420 3.055 8.491 1.00 76.31 193 GLY A CA 1
ATOM 1485 C C . GLY A 1 193 ? 13.665 2.959 7.605 1.00 76.31 193 GLY A C 1
ATOM 1486 O O . GLY A 1 193 ? 14.566 3.774 7.756 1.00 76.31 193 GLY A O 1
ATOM 1487 N N . GLY A 1 194 ? 13.724 1.986 6.688 1.00 74.69 194 GLY A N 1
ATOM 1488 C CA . GLY A 1 194 ? 14.921 1.676 5.899 1.00 74.69 194 GLY A CA 1
ATOM 1489 C C . GLY A 1 194 ? 15.901 0.734 6.612 1.00 74.69 194 GLY A C 1
ATOM 1490 O O . GLY A 1 194 ? 16.891 0.310 6.015 1.00 74.69 194 GLY A O 1
ATOM 1491 N N . GLU A 1 195 ? 15.615 0.344 7.855 1.00 82.50 195 GLU A N 1
ATOM 1492 C CA . GLU A 1 195 ? 16.483 -0.503 8.679 1.00 82.50 195 GLU A CA 1
ATOM 1493 C C . GLU A 1 195 ? 16.447 -1.952 8.193 1.00 82.50 195 GLU A C 1
ATOM 1495 O O . GLU A 1 195 ? 15.379 -2.458 7.836 1.00 82.50 195 GLU A O 1
ATOM 1500 N N . GLY A 1 196 ? 17.599 -2.627 8.198 1.00 85.19 196 GLY A N 1
ATOM 1501 C CA . GLY A 1 196 ? 17.695 -4.015 7.761 1.00 85.19 196 GLY A CA 1
ATOM 1502 C C . GLY A 1 196 ? 16.851 -4.966 8.608 1.00 85.19 196 GLY A C 1
ATOM 1503 O O . GLY A 1 196 ? 16.773 -4.843 9.829 1.00 85.19 196 GLY A O 1
ATOM 1504 N N . THR A 1 197 ? 16.218 -5.936 7.954 1.00 89.25 197 THR A N 1
ATOM 1505 C CA . THR A 1 197 ? 15.392 -6.963 8.597 1.00 89.25 197 THR A CA 1
ATOM 1506 C C . THR A 1 197 ? 15.673 -8.339 8.000 1.00 89.25 197 THR A C 1
ATOM 1508 O O . THR A 1 197 ? 16.254 -8.451 6.920 1.00 89.25 197 THR A O 1
ATOM 1511 N N . SER A 1 198 ? 15.295 -9.398 8.717 1.00 89.44 198 SER A N 1
ATOM 1512 C CA . SER A 1 198 ? 15.522 -10.765 8.260 1.00 89.44 198 SER A CA 1
ATOM 1513 C C . SER A 1 198 ? 14.641 -11.105 7.059 1.00 89.44 198 SER A C 1
ATOM 1515 O O . SER A 1 198 ? 13.475 -10.707 6.969 1.00 89.44 198 SER A O 1
ATOM 1517 N N . VAL A 1 199 ? 15.208 -11.888 6.145 1.00 92.38 199 VAL A N 1
ATOM 1518 C CA . VAL A 1 199 ? 14.490 -12.465 5.010 1.00 92.38 199 VAL A CA 1
ATOM 1519 C C . VAL A 1 199 ? 14.258 -13.941 5.305 1.00 92.38 199 VAL A C 1
ATOM 1521 O O . VAL A 1 199 ? 15.151 -14.648 5.762 1.00 92.38 199 VAL A O 1
ATOM 1524 N N . ALA A 1 200 ? 13.026 -14.403 5.113 1.00 94.25 200 ALA A N 1
ATOM 1525 C CA . ALA A 1 200 ? 12.711 -15.816 5.267 1.00 94.25 200 ALA A CA 1
ATOM 1526 C C . ALA A 1 200 ? 13.216 -16.605 4.049 1.00 94.25 200 ALA A C 1
ATOM 1528 O O . ALA A 1 200 ? 13.128 -16.118 2.921 1.00 94.25 200 ALA A O 1
ATOM 1529 N N . ALA A 1 201 ? 13.677 -17.841 4.259 1.00 95.38 201 ALA A N 1
ATOM 1530 C CA . ALA A 1 201 ? 14.295 -18.662 3.211 1.00 95.38 201 ALA A CA 1
ATOM 1531 C C . ALA A 1 201 ? 13.406 -18.846 1.966 1.00 95.38 201 ALA A C 1
ATOM 1533 O O . ALA A 1 201 ? 13.900 -18.880 0.842 1.00 95.38 201 ALA A O 1
ATOM 1534 N N . HIS A 1 202 ? 12.082 -18.922 2.136 1.00 95.06 202 HIS A N 1
ATOM 1535 C CA . HIS A 1 202 ? 11.150 -19.034 1.010 1.00 95.06 202 HIS A CA 1
ATOM 1536 C C . HIS A 1 202 ? 11.045 -17.745 0.179 1.00 95.06 202 HIS A C 1
ATOM 1538 O O . HIS A 1 202 ? 10.814 -17.825 -1.026 1.00 95.06 202 HIS A O 1
ATOM 1544 N N . LEU A 1 203 ? 11.247 -16.569 0.786 1.00 96.62 203 LEU A N 1
ATOM 1545 C CA . LEU A 1 203 ? 11.311 -15.287 0.074 1.00 96.62 203 LEU A CA 1
ATOM 1546 C C . LEU A 1 203 ? 12.652 -15.113 -0.642 1.00 96.62 203 LEU A C 1
ATOM 1548 O O . LEU A 1 203 ? 12.663 -14.627 -1.769 1.00 96.62 203 LEU A O 1
ATOM 1552 N N . GLU A 1 204 ? 13.760 -15.553 -0.036 1.00 96.00 204 GLU A N 1
ATOM 1553 C CA . GLU A 1 204 ? 15.067 -15.593 -0.710 1.00 96.00 204 GLU A CA 1
ATOM 1554 C C . GLU A 1 204 ? 15.022 -16.506 -1.939 1.00 96.00 204 GLU A C 1
ATOM 1556 O O . GLU A 1 204 ? 15.419 -16.102 -3.032 1.00 96.00 204 GLU A O 1
ATOM 1561 N N . ALA A 1 205 ? 14.459 -17.708 -1.784 1.00 95.62 205 ALA A N 1
ATOM 1562 C CA . ALA A 1 205 ? 14.272 -18.647 -2.882 1.00 95.62 205 ALA A CA 1
ATOM 1563 C C . ALA A 1 205 ? 13.375 -18.057 -3.981 1.00 95.62 205 ALA A C 1
ATOM 1565 O O . ALA A 1 205 ? 13.740 -18.106 -5.152 1.00 95.62 205 ALA A O 1
ATOM 1566 N N . ALA A 1 206 ? 12.238 -17.449 -3.623 1.00 96.12 206 ALA A N 1
ATOM 1567 C CA . ALA A 1 206 ? 11.348 -16.815 -4.595 1.00 96.12 206 ALA A CA 1
ATOM 1568 C C . ALA A 1 206 ? 12.020 -15.647 -5.339 1.00 96.12 206 ALA A C 1
ATOM 1570 O O . ALA A 1 206 ? 11.806 -15.485 -6.541 1.00 96.12 206 ALA A O 1
ATOM 1571 N N . LEU A 1 207 ? 12.856 -14.854 -4.660 1.00 96.94 207 LEU A N 1
ATOM 1572 C CA . LEU A 1 207 ? 13.634 -13.798 -5.306 1.00 96.94 207 LEU A CA 1
ATOM 1573 C C . LEU A 1 207 ? 14.659 -14.392 -6.280 1.00 96.94 207 LEU A C 1
ATOM 1575 O O . LEU A 1 207 ? 14.758 -13.917 -7.407 1.00 96.94 207 LEU A O 1
ATOM 1579 N N . ALA A 1 208 ? 15.364 -15.458 -5.892 1.00 95.56 208 ALA A N 1
ATOM 1580 C CA . ALA A 1 208 ? 16.307 -16.151 -6.768 1.00 95.56 208 ALA A CA 1
ATOM 1581 C C . ALA A 1 208 ? 15.632 -16.703 -8.038 1.00 95.56 208 ALA A C 1
ATOM 1583 O O . ALA A 1 208 ? 16.188 -16.578 -9.128 1.00 95.56 208 ALA A O 1
ATOM 1584 N N . GLU A 1 209 ? 14.410 -17.237 -7.930 1.00 95.88 209 GLU A N 1
ATOM 1585 C CA . GLU A 1 209 ? 13.630 -17.658 -9.101 1.00 95.88 209 GLU A CA 1
ATOM 1586 C C . GLU A 1 209 ? 13.305 -16.488 -10.039 1.00 95.88 209 GLU A C 1
ATOM 1588 O O . GLU A 1 209 ? 13.399 -16.628 -11.258 1.00 95.88 209 GLU A O 1
ATOM 1593 N N . ILE A 1 210 ? 12.935 -15.323 -9.491 1.00 96.12 210 ILE A N 1
ATOM 1594 C CA . ILE A 1 210 ? 12.698 -14.115 -10.294 1.00 96.12 210 ILE A CA 1
ATOM 1595 C C . ILE A 1 210 ? 13.987 -13.695 -11.004 1.00 96.12 210 ILE A C 1
ATOM 1597 O O . ILE A 1 210 ? 13.948 -13.397 -12.198 1.00 96.12 210 ILE A O 1
ATOM 1601 N N . VAL A 1 211 ? 15.126 -13.701 -10.310 1.00 94.75 211 VAL A N 1
ATOM 1602 C CA . VAL A 1 211 ? 16.432 -13.345 -10.885 1.00 94.75 211 VAL A CA 1
ATOM 1603 C C . VAL A 1 211 ? 16.809 -14.286 -12.028 1.00 94.75 211 VAL A C 1
ATOM 1605 O O . VAL A 1 211 ? 17.177 -13.802 -13.098 1.00 94.75 211 VAL A O 1
ATOM 1608 N N . GLU A 1 212 ? 16.646 -15.603 -11.853 1.00 94.56 212 GLU A N 1
ATOM 1609 C CA . GLU A 1 212 ? 16.858 -16.595 -12.920 1.00 94.56 212 GLU A CA 1
ATOM 1610 C C . GLU A 1 212 ? 15.920 -16.332 -14.108 1.00 94.56 212 GLU A C 1
ATOM 1612 O O . GLU A 1 212 ? 16.359 -16.284 -15.257 1.00 94.56 212 GLU A O 1
ATOM 1617 N N . ALA A 1 213 ? 14.630 -16.114 -13.840 1.00 93.50 213 ALA A N 1
ATOM 1618 C CA . ALA A 1 213 ? 13.614 -15.923 -14.871 1.00 93.50 213 ALA A CA 1
ATOM 1619 C C . ALA A 1 213 ? 13.809 -14.651 -15.711 1.00 93.50 213 ALA A C 1
ATOM 1621 O O . ALA A 1 213 ? 13.354 -14.587 -16.856 1.00 93.50 213 ALA A O 1
ATOM 1622 N N . THR A 1 214 ? 14.435 -13.626 -15.133 1.00 87.19 214 THR A N 1
ATOM 1623 C CA . THR A 1 214 ? 14.517 -12.273 -15.708 1.00 87.19 214 THR A CA 1
ATOM 1624 C C . THR A 1 214 ? 15.942 -11.838 -16.053 1.00 87.19 214 THR A C 1
ATOM 1626 O O . THR A 1 214 ? 16.132 -10.756 -16.614 1.00 87.19 214 THR A O 1
ATOM 1629 N N . ASN A 1 215 ? 16.935 -12.682 -15.752 1.00 87.69 215 ASN A N 1
ATOM 1630 C CA . ASN A 1 215 ? 18.364 -12.407 -15.905 1.00 87.69 215 ASN A CA 1
ATOM 1631 C C . ASN A 1 215 ? 18.805 -11.097 -15.220 1.00 87.69 215 ASN A C 1
ATOM 1633 O O . ASN A 1 215 ? 19.636 -10.363 -15.744 1.00 87.69 215 ASN A O 1
ATOM 1637 N N . GLN A 1 216 ? 18.225 -10.780 -14.061 1.00 86.06 216 GLN A N 1
ATOM 1638 C CA . GLN A 1 216 ? 18.519 -9.558 -13.300 1.00 86.06 216 GLN A CA 1
ATOM 1639 C C . GLN A 1 216 ? 19.649 -9.799 -12.294 1.00 86.06 216 GLN A C 1
ATOM 1641 O O . GLN A 1 216 ? 19.475 -9.629 -11.096 1.00 86.06 216 GLN A O 1
ATOM 1646 N N . THR A 1 217 ? 20.810 -10.267 -12.753 1.00 86.06 217 THR A N 1
ATOM 1647 C CA . THR A 1 217 ? 21.885 -10.735 -11.857 1.00 86.06 217 THR A CA 1
ATOM 1648 C C . THR A 1 217 ? 22.674 -9.607 -11.192 1.00 86.06 217 THR A C 1
ATOM 1650 O O . THR A 1 217 ? 23.251 -9.820 -10.125 1.00 86.06 217 THR A O 1
ATOM 1653 N N . ALA A 1 218 ? 22.711 -8.415 -11.796 1.00 79.69 218 ALA A N 1
ATOM 1654 C CA . ALA A 1 218 ? 23.461 -7.274 -11.268 1.00 79.69 218 ALA A CA 1
ATOM 1655 C C . ALA A 1 218 ? 22.823 -6.702 -9.987 1.00 79.69 218 ALA A C 1
ATOM 1657 O O . ALA A 1 218 ? 23.511 -6.485 -8.984 1.00 79.69 218 ALA A O 1
ATOM 1658 N N . GLY A 1 219 ? 21.500 -6.544 -9.984 1.00 83.62 219 GLY A N 1
ATOM 1659 C CA . GLY A 1 219 ? 20.743 -6.086 -8.824 1.00 83.62 219 GLY A CA 1
ATOM 1660 C C . GLY A 1 219 ? 19.272 -5.851 -9.147 1.00 83.62 219 GLY A C 1
ATOM 1661 O O . GLY A 1 219 ? 18.916 -5.484 -10.266 1.00 83.62 219 GLY A O 1
ATOM 1662 N N . LEU A 1 220 ? 18.418 -6.072 -8.157 1.00 89.94 220 LEU A N 1
ATOM 1663 C CA . LEU A 1 220 ? 16.970 -5.940 -8.268 1.00 89.94 220 LEU A CA 1
ATOM 1664 C C . LEU A 1 220 ? 16.414 -5.633 -6.885 1.00 89.94 220 LEU A C 1
ATOM 1666 O O . LEU A 1 220 ? 16.729 -6.337 -5.929 1.00 89.94 220 LEU A O 1
ATOM 1670 N N . CYS A 1 221 ? 15.574 -4.610 -6.764 1.00 91.38 221 CYS A N 1
ATOM 1671 C CA . CYS A 1 221 ? 14.986 -4.236 -5.482 1.00 91.38 221 CYS A CA 1
ATOM 1672 C C . CYS A 1 221 ? 13.540 -3.799 -5.671 1.00 91.38 221 CYS A C 1
ATOM 1674 O O . CYS A 1 221 ? 13.255 -2.883 -6.445 1.00 91.38 221 CYS A O 1
ATOM 1676 N N . PHE A 1 222 ? 12.633 -4.451 -4.953 1.00 94.38 222 PHE A N 1
ATOM 1677 C CA . PHE A 1 222 ? 11.210 -4.163 -4.960 1.00 94.38 222 PHE A CA 1
ATOM 1678 C C . PHE A 1 222 ? 10.800 -3.382 -3.720 1.00 94.38 222 PHE A C 1
ATOM 1680 O O . PHE A 1 222 ? 11.266 -3.637 -2.609 1.00 94.38 222 PHE A O 1
ATOM 1687 N N . ASP A 1 223 ? 9.836 -2.490 -3.916 1.00 92.75 223 ASP A N 1
ATOM 1688 C CA . ASP A 1 223 ? 9.045 -1.950 -2.825 1.00 92.75 223 ASP A CA 1
ATOM 1689 C C . ASP A 1 223 ? 7.794 -2.824 -2.666 1.00 92.75 223 ASP A C 1
ATOM 1691 O O . ASP A 1 223 ? 7.002 -2.982 -3.608 1.00 92.75 223 ASP A O 1
ATOM 1695 N N . SER A 1 224 ? 7.649 -3.445 -1.496 1.00 94.31 224 SER A N 1
ATOM 1696 C CA . SER A 1 224 ? 6.609 -4.443 -1.253 1.00 94.31 224 SER A CA 1
ATOM 1697 C C . SER A 1 224 ? 6.010 -4.352 0.149 1.00 94.31 224 SER A C 1
ATOM 1699 O O . SER A 1 224 ? 6.545 -3.692 1.041 1.00 94.31 224 SER A O 1
ATOM 1701 N N . GLU A 1 225 ? 4.856 -4.989 0.329 1.00 94.12 225 GLU A N 1
ATOM 1702 C CA . GLU A 1 225 ? 4.191 -5.149 1.620 1.00 94.12 225 GLU A CA 1
ATOM 1703 C C . GLU A 1 225 ? 4.188 -6.636 1.977 1.00 94.12 225 GLU A C 1
ATOM 1705 O O . GLU A 1 225 ? 3.677 -7.462 1.216 1.00 94.12 225 GLU A O 1
ATOM 1710 N N . ARG A 1 226 ? 4.753 -6.996 3.129 1.00 93.12 226 ARG A N 1
ATOM 1711 C CA . ARG A 1 226 ? 4.733 -8.365 3.638 1.00 93.12 226 ARG A CA 1
ATOM 1712 C C . ARG A 1 226 ? 3.452 -8.612 4.425 1.00 93.12 226 ARG A C 1
ATOM 1714 O O . ARG A 1 226 ? 3.164 -7.897 5.382 1.00 93.12 226 ARG A O 1
ATOM 1721 N N . ILE A 1 227 ? 2.708 -9.649 4.052 1.00 90.81 227 ILE A N 1
ATOM 1722 C CA . ILE A 1 227 ? 1.524 -10.126 4.777 1.00 90.81 227 ILE A CA 1
ATOM 1723 C C . ILE A 1 227 ? 1.686 -11.628 4.983 1.00 90.81 227 ILE A C 1
ATOM 1725 O O . ILE A 1 227 ? 1.675 -12.403 4.024 1.00 90.81 227 ILE A O 1
ATOM 1729 N N . GLY A 1 228 ? 1.863 -12.036 6.242 1.00 89.88 228 GLY A N 1
ATOM 1730 C CA . GLY A 1 228 ? 2.238 -13.409 6.569 1.00 89.88 228 GLY A CA 1
ATOM 1731 C C . GLY A 1 228 ? 3.546 -13.791 5.872 1.00 89.88 228 GLY A C 1
ATOM 1732 O O . GLY A 1 228 ? 4.567 -13.128 6.042 1.00 89.88 228 GLY A O 1
ATOM 1733 N N . GLU A 1 229 ? 3.502 -14.843 5.057 1.00 92.69 229 GLU A N 1
ATOM 1734 C CA . GLU A 1 229 ? 4.666 -15.369 4.333 1.00 92.69 229 GLU A CA 1
ATOM 1735 C C . GLU A 1 229 ? 4.887 -14.742 2.948 1.00 92.69 229 GLU A C 1
ATOM 1737 O O . GLU A 1 229 ? 5.869 -15.069 2.284 1.00 92.69 229 GLU A O 1
ATOM 1742 N N . VAL A 1 230 ? 3.987 -13.869 2.492 1.00 93.81 230 VAL A N 1
ATOM 1743 C CA . VAL A 1 230 ? 3.957 -13.381 1.107 1.00 93.81 230 VAL A CA 1
ATOM 1744 C C . VAL A 1 230 ? 4.394 -11.919 1.040 1.00 93.81 230 VAL A C 1
ATOM 1746 O O . VAL A 1 230 ? 3.947 -11.098 1.840 1.00 93.81 230 VAL A O 1
ATOM 1749 N N . ALA A 1 231 ? 5.228 -11.585 0.054 1.00 95.56 231 ALA A N 1
ATOM 1750 C CA . ALA A 1 231 ? 5.591 -10.215 -0.297 1.00 95.56 231 ALA A CA 1
ATOM 1751 C C . ALA A 1 231 ? 4.767 -9.731 -1.503 1.00 95.56 231 ALA A C 1
ATOM 1753 O O . ALA A 1 231 ? 4.846 -10.300 -2.595 1.00 95.56 231 ALA A O 1
ATOM 1754 N N . TYR A 1 232 ? 3.983 -8.671 -1.307 1.00 95.69 232 TYR A N 1
ATOM 1755 C CA . TYR A 1 232 ? 3.148 -8.036 -2.328 1.00 95.69 232 TYR A CA 1
ATOM 1756 C C . TYR A 1 232 ? 3.839 -6.794 -2.897 1.00 95.69 232 TYR A C 1
ATOM 1758 O O . TYR A 1 232 ? 3.849 -5.733 -2.276 1.00 95.69 232 TYR A O 1
ATOM 1766 N N . VAL A 1 233 ? 4.434 -6.935 -4.078 1.00 95.50 233 VAL A N 1
ATOM 1767 C CA . VAL A 1 233 ? 5.182 -5.903 -4.805 1.00 95.50 233 VAL A CA 1
ATOM 1768 C C . VAL A 1 233 ? 4.230 -4.896 -5.443 1.00 95.50 233 VAL A C 1
ATOM 1770 O O . VAL A 1 233 ? 3.289 -5.282 -6.138 1.00 95.50 233 VAL A O 1
ATOM 1773 N N . PHE A 1 234 ? 4.499 -3.605 -5.257 1.00 93.50 234 PHE A N 1
ATOM 1774 C CA . PHE A 1 234 ? 3.729 -2.511 -5.873 1.00 93.50 234 PHE A CA 1
ATOM 1775 C C . PHE A 1 234 ? 4.603 -1.405 -6.485 1.00 93.50 234 PHE A C 1
ATOM 1777 O O . PHE A 1 234 ? 4.072 -0.486 -7.119 1.00 93.50 234 PHE A O 1
ATOM 1784 N N . ASP A 1 235 ? 5.923 -1.451 -6.288 1.00 92.75 235 ASP A N 1
ATOM 1785 C CA . ASP A 1 235 ? 6.877 -0.549 -6.933 1.00 92.75 235 ASP A CA 1
ATOM 1786 C C . ASP A 1 235 ? 8.251 -1.216 -7.122 1.00 92.75 235 ASP A C 1
ATOM 1788 O O . ASP A 1 235 ? 8.547 -2.259 -6.537 1.00 92.75 235 ASP A O 1
ATOM 1792 N N . LEU A 1 236 ? 9.103 -0.583 -7.929 1.00 89.94 236 LEU A N 1
ATOM 1793 C CA . LEU A 1 236 ? 10.449 -1.055 -8.258 1.00 89.94 236 LEU A CA 1
ATOM 1794 C C . LEU A 1 236 ? 11.478 0.031 -7.939 1.00 89.94 236 LEU A C 1
ATOM 1796 O O . LEU A 1 236 ? 11.338 1.161 -8.398 1.00 89.94 236 LEU A O 1
ATOM 1800 N N . LEU A 1 237 ? 12.505 -0.305 -7.166 1.00 86.00 237 LEU A N 1
ATOM 1801 C CA . LEU A 1 237 ? 13.519 0.633 -6.674 1.00 86.00 237 LEU A CA 1
ATOM 1802 C C . LEU A 1 237 ? 14.858 0.488 -7.405 1.00 86.00 237 LEU A C 1
ATOM 1804 O O . LEU A 1 237 ? 15.564 1.478 -7.576 1.00 86.00 237 LEU A O 1
ATOM 1808 N N . GLU A 1 238 ? 15.181 -0.715 -7.875 1.00 85.12 238 GLU A N 1
ATOM 1809 C CA . GLU A 1 238 ? 16.412 -1.041 -8.604 1.00 85.12 238 GLU A CA 1
ATOM 1810 C C . GLU A 1 238 ? 16.107 -2.056 -9.699 1.00 85.12 238 GLU A C 1
ATOM 1812 O O . GLU A 1 238 ? 15.313 -2.971 -9.475 1.00 85.12 238 GLU A O 1
ATOM 1817 N N . PHE A 1 239 ? 16.733 -1.896 -10.862 1.00 83.88 239 PHE A N 1
ATOM 1818 C CA . PHE A 1 239 ? 16.589 -2.798 -12.001 1.00 83.88 239 PHE A CA 1
ATOM 1819 C C . PHE A 1 239 ? 17.940 -2.966 -12.690 1.00 83.88 239 PHE A C 1
ATOM 1821 O O . PHE A 1 239 ? 18.576 -1.973 -13.020 1.00 83.88 239 PHE A O 1
ATOM 1828 N N . ASP A 1 240 ? 18.374 -4.203 -12.899 1.00 78.56 240 ASP A N 1
ATOM 1829 C CA . ASP A 1 240 ? 19.672 -4.568 -13.476 1.00 78.56 240 ASP A CA 1
ATOM 1830 C C . ASP A 1 240 ? 20.878 -3.860 -12.826 1.00 78.56 240 ASP A C 1
ATOM 1832 O O . ASP A 1 240 ? 21.796 -3.387 -13.490 1.00 78.56 240 ASP A O 1
ATOM 1836 N N . GLY A 1 241 ? 20.858 -3.741 -11.495 1.00 77.12 241 GLY A N 1
ATOM 1837 C CA . GLY A 1 241 ? 21.896 -3.060 -10.710 1.00 77.12 241 GLY A CA 1
ATOM 1838 C C . GLY A 1 241 ? 21.855 -1.531 -10.786 1.00 77.12 241 GLY A C 1
ATOM 1839 O O . GLY A 1 241 ? 22.618 -0.868 -10.086 1.00 77.12 241 GLY A O 1
ATOM 1840 N N . GLU A 1 242 ? 20.952 -0.961 -11.586 1.00 74.31 242 GLU A N 1
ATOM 1841 C CA . GLU A 1 242 ? 20.744 0.478 -11.706 1.00 74.31 242 GLU A CA 1
ATOM 1842 C C . GLU A 1 242 ? 19.681 0.958 -10.703 1.00 74.31 242 GLU A C 1
ATOM 1844 O O . GLU A 1 242 ? 18.504 0.581 -10.816 1.00 74.31 242 GLU A O 1
ATOM 1849 N N . PRO A 1 243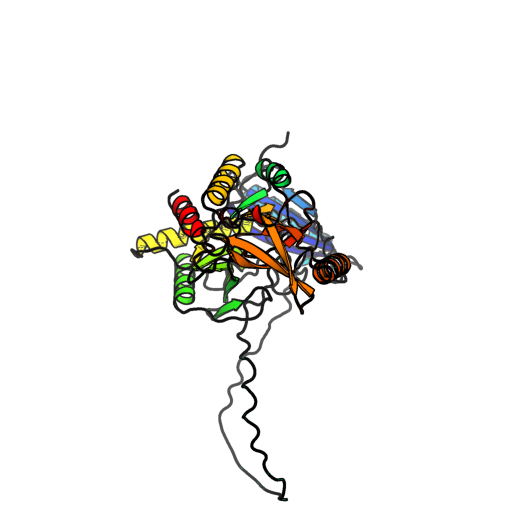 ? 20.032 1.839 -9.746 1.00 72.94 243 PRO A N 1
ATOM 1850 C CA . PRO A 1 243 ? 19.051 2.467 -8.870 1.00 72.94 243 PRO A CA 1
ATOM 1851 C C . PRO A 1 243 ? 18.072 3.329 -9.683 1.00 72.94 243 PRO A C 1
ATOM 1853 O O . PRO A 1 243 ? 18.468 4.240 -10.416 1.00 72.94 243 PRO A O 1
ATOM 1856 N N . LEU A 1 244 ? 16.771 3.068 -9.539 1.00 72.12 244 LEU A N 1
ATOM 1857 C CA . LEU A 1 244 ? 15.687 3.867 -10.136 1.00 72.12 244 LEU A CA 1
ATOM 1858 C C . LEU A 1 244 ? 15.276 5.049 -9.241 1.00 72.12 244 LEU A C 1
ATOM 1860 O O . LEU A 1 244 ? 14.513 5.931 -9.653 1.00 72.12 244 LEU A O 1
ATOM 1864 N N . SER A 1 245 ? 15.800 5.050 -8.016 1.00 63.84 245 SER A N 1
ATOM 1865 C CA . SER A 1 245 ? 15.777 6.112 -7.017 1.00 63.84 245 SER A CA 1
ATOM 1866 C C . SER A 1 245 ? 17.108 6.094 -6.265 1.00 63.84 245 SER A C 1
ATOM 1868 O O . SER A 1 245 ? 17.645 5.012 -6.060 1.00 63.84 245 SER A O 1
ATOM 1870 N N . PRO A 1 246 ? 17.641 7.228 -5.792 1.00 54.66 246 PRO A N 1
ATOM 1871 C CA . PRO A 1 246 ? 18.747 7.190 -4.848 1.00 54.66 246 PRO A CA 1
ATOM 1872 C C . PRO A 1 246 ? 18.292 6.538 -3.528 1.00 54.66 246 PRO A C 1
ATOM 1874 O O . PRO A 1 246 ? 17.171 6.823 -3.082 1.00 54.66 246 PRO A O 1
ATOM 1877 N N . PRO A 1 247 ? 19.146 5.727 -2.881 1.00 51.47 247 PRO A N 1
ATOM 1878 C CA . PRO A 1 247 ? 18.915 5.204 -1.533 1.00 51.47 247 PRO A CA 1
ATOM 1879 C C . PRO A 1 247 ? 18.749 6.325 -0.481 1.00 51.47 247 PRO A C 1
ATOM 1881 O O . PRO A 1 247 ? 17.896 6.243 0.401 1.00 51.47 247 PRO A O 1
ATOM 1884 N N . ASP A 1 248 ? 19.497 7.422 -0.636 1.00 52.31 248 ASP A N 1
ATOM 1885 C CA . ASP A 1 248 ? 19.587 8.558 0.298 1.00 52.31 248 ASP A CA 1
ATOM 1886 C C . ASP A 1 248 ? 18.694 9.766 -0.063 1.00 52.31 248 ASP A C 1
ATOM 1888 O O . ASP A 1 248 ? 18.620 10.744 0.679 1.00 52.31 248 ASP A O 1
ATOM 1892 N N . GLY A 1 249 ? 17.997 9.717 -1.201 1.00 48.97 249 GLY A N 1
ATOM 1893 C CA . GLY A 1 249 ? 17.151 10.809 -1.691 1.00 48.97 249 GLY A CA 1
ATOM 1894 C C . GLY A 1 249 ? 17.884 12.005 -2.296 1.00 48.97 249 GLY A C 1
ATOM 1895 O O . GLY A 1 249 ? 17.200 12.953 -2.701 1.00 48.97 249 GLY A O 1
ATOM 1896 N N . SER A 1 250 ? 19.214 11.942 -2.420 1.00 47.47 250 SER A N 1
ATOM 1897 C CA . SER A 1 250 ? 20.033 12.954 -3.095 1.00 47.47 250 SER A CA 1
ATOM 1898 C C . SER A 1 250 ? 19.558 13.169 -4.540 1.00 47.47 250 SER A C 1
ATOM 1900 O O . SER A 1 250 ? 19.071 12.258 -5.212 1.00 47.47 250 SER A O 1
ATOM 1902 N N . GLY A 1 251 ? 19.609 14.400 -5.052 1.00 45.06 251 GLY A N 1
ATOM 1903 C CA . GLY A 1 251 ? 19.068 14.762 -6.371 1.00 45.06 251 GLY A CA 1
ATOM 1904 C C . GLY A 1 251 ? 19.820 14.179 -7.578 1.00 45.06 251 GLY A C 1
ATOM 1905 O O . GLY A 1 251 ? 19.642 14.678 -8.688 1.00 45.06 251 GLY A O 1
ATOM 1906 N N . GLU A 1 252 ? 20.666 13.172 -7.372 1.00 47.56 252 GLU A N 1
ATOM 1907 C CA . GLU A 1 252 ? 21.765 12.796 -8.263 1.00 47.56 252 GLU A CA 1
ATOM 1908 C C . GLU A 1 252 ? 21.392 11.759 -9.339 1.00 47.56 252 GLU A C 1
ATOM 1910 O O . GLU A 1 252 ? 22.058 11.664 -10.370 1.00 47.56 252 GLU A O 1
ATOM 1915 N N . TYR A 1 253 ? 20.282 11.030 -9.169 1.00 50.22 253 TYR A N 1
ATOM 1916 C CA . TYR A 1 253 ? 19.874 9.935 -10.063 1.00 50.22 253 TYR A CA 1
ATOM 1917 C C . TYR A 1 253 ? 18.672 10.290 -10.946 1.00 50.22 253 TYR A C 1
ATOM 1919 O O . TYR A 1 253 ? 17.795 11.071 -10.562 1.00 50.22 253 TYR A O 1
ATOM 1927 N N . VAL A 1 254 ? 18.586 9.660 -12.130 1.00 50.25 254 VAL A N 1
ATOM 1928 C CA . VAL A 1 254 ? 17.363 9.687 -12.952 1.00 50.25 254 VAL A CA 1
ATOM 1929 C C . VAL A 1 254 ? 16.261 8.995 -12.167 1.00 50.25 254 VAL A C 1
ATOM 1931 O O . VAL A 1 254 ? 16.177 7.770 -12.144 1.00 50.25 254 VAL A O 1
ATOM 1934 N N . LYS A 1 255 ? 15.395 9.786 -11.540 1.00 65.06 255 LYS A N 1
ATOM 1935 C CA . LYS A 1 255 ? 14.177 9.267 -10.930 1.00 65.06 255 LYS A CA 1
ATOM 1936 C C . LYS A 1 255 ? 13.283 8.765 -12.056 1.00 65.06 255 LYS A C 1
ATOM 1938 O O . LYS A 1 255 ? 12.763 9.560 -12.842 1.00 65.06 255 LYS A O 1
ATOM 1943 N N . LEU A 1 256 ? 13.136 7.448 -12.167 1.00 70.31 256 LEU A N 1
ATOM 1944 C CA . LEU A 1 256 ? 12.291 6.871 -13.202 1.00 70.31 256 LEU A CA 1
ATOM 1945 C C . LEU A 1 256 ? 10.820 7.108 -12.814 1.00 70.31 256 LEU A C 1
ATOM 1947 O O . LEU A 1 256 ? 10.450 6.798 -11.680 1.00 70.31 256 LEU A O 1
ATOM 1951 N N . PRO A 1 257 ? 9.964 7.664 -13.688 1.00 74.56 257 PRO A N 1
ATOM 1952 C CA . PRO A 1 257 ? 8.546 7.860 -13.388 1.00 74.56 257 PRO A CA 1
ATOM 1953 C C . PRO A 1 257 ? 7.810 6.539 -13.177 1.00 74.56 257 PRO A C 1
ATOM 1955 O O . PRO A 1 257 ? 8.201 5.501 -13.713 1.00 74.56 257 PRO A O 1
ATOM 1958 N N . TYR A 1 258 ? 6.712 6.593 -12.422 1.00 83.62 258 TYR A N 1
ATOM 1959 C CA . TYR A 1 258 ? 5.957 5.407 -12.023 1.00 83.62 258 TYR A CA 1
ATOM 1960 C C . TYR A 1 258 ? 5.564 4.513 -13.197 1.00 83.62 258 TYR A C 1
ATOM 1962 O O . TYR A 1 258 ? 5.780 3.311 -13.118 1.00 83.62 258 TYR A O 1
ATOM 1970 N N . PHE A 1 259 ? 5.086 5.066 -14.315 1.00 76.56 259 PHE A N 1
ATOM 1971 C CA . PHE A 1 259 ? 4.694 4.246 -15.464 1.00 76.56 259 PHE A CA 1
ATOM 1972 C C . PHE A 1 259 ? 5.843 3.360 -15.977 1.00 76.56 259 PHE A C 1
ATOM 1974 O O . PHE A 1 259 ? 5.600 2.242 -16.415 1.00 76.56 259 PHE A O 1
ATOM 1981 N N . ALA A 1 260 ? 7.089 3.843 -15.932 1.00 73.00 260 ALA A N 1
ATOM 1982 C CA . ALA A 1 260 ? 8.235 3.119 -16.473 1.00 73.00 260 ALA A CA 1
ATOM 1983 C C . ALA A 1 260 ? 8.699 2.055 -15.481 1.00 73.00 260 ALA A C 1
ATOM 1985 O O . ALA A 1 260 ? 9.018 0.940 -15.883 1.00 73.00 260 ALA A O 1
ATOM 1986 N N . ARG A 1 261 ? 8.635 2.354 -14.178 1.00 86.31 261 ARG A N 1
ATOM 1987 C CA . ARG A 1 261 ? 8.846 1.355 -13.120 1.00 86.31 261 ARG A CA 1
ATOM 1988 C C . ARG A 1 261 ? 7.821 0.227 -13.226 1.00 86.31 261 ARG A C 1
ATOM 1990 O O . ARG A 1 261 ? 8.184 -0.942 -13.186 1.00 86.31 261 ARG A O 1
ATOM 1997 N N . VAL A 1 262 ? 6.558 0.571 -13.468 1.00 86.31 262 VAL A N 1
ATOM 1998 C CA . VAL A 1 262 ? 5.487 -0.397 -13.723 1.00 86.31 262 VAL A CA 1
ATOM 1999 C C . VAL A 1 262 ? 5.732 -1.208 -14.993 1.00 86.31 262 VAL A C 1
ATOM 2001 O O . VAL A 1 262 ? 5.535 -2.414 -14.961 1.00 86.31 262 VAL A O 1
ATOM 2004 N N . ALA A 1 263 ? 6.215 -0.608 -16.081 1.00 77.56 263 ALA A N 1
ATOM 2005 C CA . ALA A 1 263 ? 6.556 -1.358 -17.291 1.00 77.56 263 ALA A CA 1
ATOM 2006 C C . ALA A 1 263 ? 7.665 -2.402 -17.041 1.00 77.56 263 ALA A C 1
ATOM 2008 O O . ALA A 1 263 ? 7.583 -3.530 -17.533 1.00 77.56 263 ALA A O 1
ATOM 2009 N N . HIS A 1 264 ? 8.674 -2.066 -16.227 1.00 81.25 264 HIS A N 1
ATOM 2010 C CA . HIS A 1 264 ? 9.670 -3.039 -15.770 1.00 81.25 264 HIS A CA 1
ATOM 2011 C C . HIS A 1 264 ? 9.040 -4.137 -14.900 1.00 81.25 264 HIS A C 1
ATOM 2013 O O . HIS A 1 264 ? 9.324 -5.314 -15.120 1.00 81.25 264 HIS A O 1
ATOM 2019 N N . MET A 1 265 ? 8.145 -3.789 -13.969 1.00 91.31 265 MET A N 1
ATOM 2020 C CA . MET A 1 265 ? 7.422 -4.781 -13.161 1.00 91.31 265 MET A CA 1
ATOM 2021 C C . MET A 1 265 ? 6.551 -5.712 -14.012 1.00 91.31 265 MET A C 1
ATOM 2023 O O . MET A 1 265 ? 6.574 -6.918 -13.790 1.00 91.31 265 MET A O 1
ATOM 2027 N N . ASP A 1 266 ? 5.840 -5.198 -15.017 1.00 85.25 266 ASP A N 1
ATOM 2028 C CA . ASP A 1 266 ? 5.033 -6.007 -15.937 1.00 85.25 266 ASP A CA 1
ATOM 2029 C C . ASP A 1 266 ? 5.908 -6.991 -16.721 1.00 85.25 266 ASP A C 1
ATOM 2031 O O . ASP A 1 266 ? 5.558 -8.165 -16.869 1.00 85.25 266 ASP A O 1
ATOM 2035 N N . ARG A 1 267 ? 7.082 -6.539 -17.185 1.00 82.12 267 ARG A N 1
ATOM 2036 C CA . ARG A 1 267 ? 8.064 -7.392 -17.866 1.00 82.12 267 ARG A CA 1
ATOM 2037 C C . ARG A 1 267 ? 8.557 -8.512 -16.955 1.00 82.12 267 ARG A C 1
ATOM 2039 O O . ARG A 1 267 ? 8.524 -9.673 -17.365 1.00 82.12 267 ARG A O 1
ATOM 2046 N N . ILE A 1 268 ? 8.966 -8.165 -15.735 1.00 89.25 268 ILE A N 1
ATOM 2047 C CA . ILE A 1 268 ? 9.402 -9.117 -14.708 1.00 89.25 268 ILE A CA 1
ATOM 2048 C C . ILE A 1 268 ? 8.288 -10.128 -14.434 1.00 89.25 268 ILE A C 1
ATOM 2050 O O . ILE A 1 268 ? 8.518 -11.332 -14.507 1.00 89.25 268 ILE A O 1
ATOM 2054 N N . ARG A 1 269 ? 7.061 -9.656 -14.187 1.00 91.50 269 ARG A N 1
ATOM 2055 C CA . ARG A 1 269 ? 5.887 -10.493 -13.915 1.00 91.50 269 ARG A CA 1
ATOM 2056 C C . ARG A 1 269 ? 5.615 -11.469 -15.059 1.00 91.50 269 ARG A C 1
ATOM 2058 O O . ARG A 1 269 ? 5.428 -12.659 -14.811 1.00 91.50 269 ARG A O 1
ATOM 2065 N N . ALA A 1 270 ? 5.629 -10.998 -16.306 1.00 85.44 270 ALA A N 1
ATOM 2066 C CA . ALA A 1 270 ? 5.374 -11.828 -17.483 1.00 85.44 270 ALA A CA 1
ATOM 2067 C C . ALA A 1 270 ? 6.490 -12.853 -17.751 1.00 85.44 270 ALA A C 1
ATOM 2069 O O . ALA A 1 270 ? 6.223 -13.964 -18.213 1.00 85.44 270 ALA A O 1
ATOM 2070 N N . GLN A 1 271 ? 7.752 -12.499 -17.505 1.00 88.50 271 GLN A N 1
ATOM 2071 C CA . GLN A 1 271 ? 8.881 -13.431 -17.594 1.00 88.50 271 GLN A CA 1
ATOM 2072 C C . GLN A 1 271 ? 8.829 -14.475 -16.475 1.00 88.50 271 GLN A C 1
ATOM 2074 O O . GLN A 1 271 ? 8.910 -15.669 -16.759 1.00 88.50 271 GLN A O 1
ATOM 2079 N N . TYR A 1 272 ? 8.599 -14.045 -15.234 1.00 93.75 272 TYR A N 1
ATOM 2080 C CA . TYR A 1 272 ? 8.499 -14.936 -14.083 1.00 93.75 272 TYR A CA 1
ATOM 2081 C C . TYR A 1 272 ? 7.342 -15.927 -14.230 1.00 93.75 272 TYR A C 1
ATOM 2083 O O . TYR A 1 272 ? 7.534 -17.120 -14.021 1.00 93.75 272 TYR A O 1
ATOM 2091 N N . ARG A 1 273 ? 6.165 -15.477 -14.690 1.00 91.00 273 ARG A N 1
ATOM 2092 C CA . ARG A 1 273 ? 5.027 -16.362 -14.994 1.00 91.00 273 ARG A CA 1
ATOM 2093 C C . ARG A 1 273 ? 5.411 -17.468 -15.981 1.00 91.00 273 ARG A C 1
ATOM 2095 O O . ARG A 1 273 ? 5.258 -18.642 -15.657 1.00 91.00 273 ARG A O 1
ATOM 2102 N N . ARG A 1 274 ? 5.975 -17.101 -17.138 1.00 91.62 274 ARG A N 1
ATOM 2103 C CA . ARG A 1 274 ? 6.411 -18.060 -18.172 1.00 91.62 274 ARG A CA 1
ATOM 2104 C C . ARG A 1 274 ? 7.482 -19.024 -17.663 1.00 91.62 274 ARG A C 1
ATOM 2106 O O . ARG A 1 274 ? 7.468 -20.200 -18.012 1.00 91.62 274 ARG A O 1
ATOM 2113 N N . TRP A 1 275 ? 8.405 -18.541 -16.833 1.00 95.69 275 TRP A N 1
ATOM 2114 C CA . TRP A 1 275 ? 9.420 -19.383 -16.203 1.00 95.69 275 TRP A CA 1
ATOM 2115 C C . TRP A 1 275 ? 8.798 -20.378 -15.214 1.00 95.69 275 TRP A C 1
ATOM 2117 O O . TRP A 1 275 ? 9.129 -21.558 -15.239 1.00 95.69 275 TRP A O 1
ATOM 2127 N N . ARG A 1 276 ? 7.838 -19.952 -14.383 1.00 94.06 276 ARG A N 1
ATOM 2128 C CA . ARG A 1 276 ? 7.141 -20.863 -13.458 1.00 94.06 276 ARG A CA 1
ATOM 2129 C C . ARG A 1 276 ? 6.373 -21.948 -14.208 1.00 94.06 276 ARG A C 1
ATOM 2131 O O . ARG A 1 276 ? 6.431 -23.109 -13.808 1.00 94.06 276 ARG A O 1
ATOM 2138 N N . GLU A 1 277 ? 5.697 -21.576 -15.295 1.00 92.31 277 GLU A N 1
ATOM 2139 C CA . GLU A 1 277 ? 4.995 -22.505 -16.187 1.00 92.31 277 GLU A CA 1
ATOM 2140 C C . GLU A 1 277 ? 5.972 -23.513 -16.815 1.00 92.31 277 GLU A C 1
ATOM 2142 O O . GLU A 1 277 ? 5.729 -24.718 -16.754 1.00 92.31 277 GLU A O 1
ATOM 2147 N N . SER A 1 278 ? 7.121 -23.057 -17.332 1.00 94.62 278 SER A N 1
ATOM 2148 C CA . SER A 1 278 ? 8.123 -23.941 -17.950 1.00 94.62 278 SER A CA 1
ATOM 2149 C C . SER A 1 278 ? 8.810 -24.886 -16.958 1.00 94.62 278 SER A C 1
ATOM 2151 O O . SER A 1 278 ? 9.230 -25.978 -17.337 1.00 94.62 278 SER A O 1
ATOM 2153 N N . LYS A 1 279 ? 8.890 -24.502 -15.679 1.00 94.94 279 LYS A N 1
ATOM 2154 C CA . LYS A 1 279 ? 9.407 -25.334 -14.580 1.00 94.94 279 LYS A CA 1
ATOM 2155 C C . LYS A 1 279 ? 8.319 -26.159 -13.879 1.00 94.94 279 LYS A C 1
ATOM 2157 O O . LYS A 1 279 ? 8.617 -26.796 -12.870 1.00 94.94 279 LYS A O 1
ATOM 2162 N N . ALA A 1 280 ? 7.072 -26.125 -14.364 1.00 92.12 280 ALA A N 1
ATOM 2163 C CA . ALA A 1 280 ? 5.914 -26.778 -13.748 1.00 92.12 280 ALA A CA 1
ATOM 2164 C C . ALA A 1 280 ? 5.757 -26.463 -12.241 1.00 92.12 280 ALA A C 1
ATOM 2166 O O . ALA A 1 280 ? 5.395 -27.323 -11.435 1.00 92.12 280 ALA A O 1
ATOM 2167 N N . ARG A 1 281 ? 6.051 -25.218 -11.833 1.00 87.75 281 ARG A N 1
ATOM 2168 C CA . ARG A 1 281 ? 5.930 -24.779 -10.436 1.00 87.75 281 ARG A CA 1
ATOM 2169 C C . ARG A 1 281 ? 4.458 -24.684 -10.032 1.00 87.75 281 ARG A C 1
ATOM 2171 O O . ARG A 1 281 ? 3.761 -23.743 -10.406 1.00 87.75 281 ARG A O 1
ATOM 2178 N N . ALA A 1 282 ? 4.009 -25.642 -9.226 1.00 83.88 282 ALA A N 1
ATOM 2179 C CA . ALA A 1 282 ? 2.685 -25.624 -8.616 1.00 83.88 282 ALA A CA 1
ATOM 2180 C C . ALA A 1 282 ? 2.565 -24.551 -7.513 1.00 83.88 282 ALA A C 1
ATOM 2182 O O . ALA A 1 282 ? 3.559 -24.059 -6.976 1.00 83.88 282 ALA A O 1
ATOM 2183 N N . GLY A 1 283 ? 1.326 -24.202 -7.161 1.00 86.81 283 GLY A N 1
ATOM 2184 C CA . GLY A 1 283 ? 1.019 -23.263 -6.080 1.00 86.81 283 GLY A CA 1
ATOM 2185 C C . GLY A 1 283 ? 1.200 -21.785 -6.444 1.00 86.81 283 GLY A C 1
ATOM 2186 O O . GLY A 1 283 ? 1.689 -21.419 -7.519 1.00 86.81 283 GLY A O 1
ATOM 2187 N N . LYS A 1 284 ? 0.780 -20.911 -5.526 1.00 88.50 284 LYS A N 1
ATOM 2188 C CA . LYS A 1 284 ? 0.938 -19.457 -5.655 1.00 88.50 284 LYS A CA 1
ATOM 2189 C C . LYS A 1 284 ? 2.377 -19.055 -5.284 1.00 88.50 284 LYS A C 1
ATOM 2191 O O . LYS A 1 284 ? 2.921 -19.629 -4.344 1.00 88.50 284 LYS A O 1
ATOM 2196 N N . PRO A 1 285 ? 3.000 -18.080 -5.969 1.00 92.38 285 PRO A N 1
ATOM 2197 C CA . PRO A 1 285 ? 4.343 -17.632 -5.612 1.00 92.38 285 PRO A CA 1
ATOM 2198 C C . PRO A 1 285 ? 4.334 -16.847 -4.291 1.00 92.38 285 PRO A C 1
ATOM 2200 O O . PRO A 1 285 ? 3.323 -16.231 -3.934 1.00 92.38 285 PRO A O 1
ATOM 2203 N N . TYR A 1 286 ? 5.466 -16.853 -3.582 1.00 95.00 286 TYR A N 1
ATOM 2204 C CA . TYR A 1 286 ? 5.662 -16.084 -2.344 1.00 95.00 286 TYR A CA 1
ATOM 2205 C C . TYR A 1 286 ? 5.960 -14.600 -2.594 1.00 95.00 286 TYR A C 1
ATOM 2207 O O . TYR A 1 286 ? 5.748 -13.780 -1.707 1.00 95.00 286 TYR A O 1
ATOM 2215 N N . ILE A 1 287 ? 6.399 -14.243 -3.803 1.00 95.69 287 ILE A N 1
ATOM 2216 C CA . ILE A 1 287 ? 6.474 -12.857 -4.273 1.00 95.69 287 ILE A CA 1
ATOM 2217 C C . ILE A 1 287 ? 5.375 -12.664 -5.316 1.00 95.69 287 ILE A C 1
ATOM 2219 O O . ILE A 1 287 ? 5.323 -13.374 -6.323 1.00 95.69 287 ILE A O 1
ATOM 2223 N N . ARG A 1 288 ? 4.468 -11.723 -5.055 1.00 94.25 288 ARG A N 1
ATOM 2224 C CA . ARG A 1 288 ? 3.277 -11.458 -5.868 1.00 94.25 288 ARG A CA 1
ATOM 2225 C C . ARG A 1 288 ? 3.226 -9.988 -6.248 1.00 94.25 288 ARG A C 1
ATOM 2227 O O . ARG A 1 288 ? 3.501 -9.135 -5.418 1.00 94.25 288 ARG A O 1
ATOM 2234 N N . PHE A 1 289 ? 2.841 -9.682 -7.479 1.00 93.56 289 PHE A N 1
ATOM 2235 C CA . PHE A 1 289 ? 2.682 -8.303 -7.943 1.00 93.56 289 PHE A CA 1
ATOM 2236 C C . PHE A 1 289 ? 1.234 -7.867 -7.730 1.00 93.56 289 PHE A C 1
ATOM 2238 O O . PHE A 1 289 ? 0.321 -8.568 -8.166 1.00 93.56 289 PHE A O 1
ATOM 2245 N N . LEU A 1 290 ? 1.019 -6.734 -7.059 1.00 93.94 290 LEU A N 1
ATOM 2246 C CA . LEU A 1 290 ? -0.312 -6.143 -6.947 1.00 93.94 290 LEU A CA 1
ATOM 2247 C C . LEU A 1 290 ? -0.808 -5.691 -8.328 1.00 93.94 290 LEU A C 1
ATOM 2249 O O . LEU A 1 290 ? -0.010 -5.183 -9.123 1.00 93.94 290 LEU A O 1
ATOM 2253 N N . PRO A 1 291 ? -2.113 -5.828 -8.627 1.00 92.12 291 PRO A N 1
ATOM 2254 C CA . PRO A 1 291 ? -2.654 -5.340 -9.886 1.00 92.12 291 PRO A CA 1
ATOM 2255 C C . PRO A 1 291 ? -2.579 -3.817 -9.956 1.00 92.12 291 PRO A C 1
ATOM 2257 O O . PRO A 1 291 ? -2.650 -3.110 -8.941 1.00 92.12 291 PRO A O 1
ATOM 2260 N N . ILE A 1 292 ? -2.475 -3.310 -11.183 1.00 92.44 292 ILE A N 1
ATOM 2261 C CA . ILE A 1 292 ? -2.416 -1.879 -11.476 1.00 92.44 292 ILE A CA 1
ATOM 2262 C C . ILE A 1 292 ? -3.511 -1.544 -12.487 1.00 92.44 292 ILE A C 1
ATOM 2264 O O . ILE A 1 292 ? -3.377 -1.753 -13.691 1.00 92.44 292 ILE A O 1
ATOM 2268 N N . ALA A 1 293 ? -4.610 -0.993 -11.984 1.00 93.50 293 ALA A N 1
ATOM 2269 C CA . ALA A 1 293 ? -5.734 -0.527 -12.773 1.00 93.50 293 ALA A CA 1
ATOM 2270 C C . ALA A 1 293 ? -5.419 0.823 -13.439 1.00 93.50 293 ALA A C 1
ATOM 2272 O O . ALA A 1 293 ? -5.216 1.837 -12.766 1.00 93.50 293 ALA A O 1
ATOM 2273 N N . ARG A 1 294 ? -5.394 0.842 -14.776 1.00 87.94 294 ARG A N 1
ATOM 2274 C CA . ARG A 1 294 ? -4.972 2.012 -15.573 1.00 87.94 294 ARG A CA 1
ATOM 2275 C C . ARG A 1 294 ? -6.132 2.825 -16.145 1.00 87.94 294 ARG A C 1
ATOM 2277 O O . ARG A 1 294 ? -6.015 4.038 -16.283 1.00 87.94 294 ARG A O 1
ATOM 2284 N N . THR A 1 295 ? -7.244 2.171 -16.473 1.00 87.44 295 THR A N 1
ATOM 2285 C CA . THR A 1 295 ? -8.438 2.811 -17.051 1.00 87.44 295 THR A CA 1
ATOM 2286 C C . THR A 1 295 ? -9.457 3.157 -15.970 1.00 87.44 295 THR A C 1
ATOM 2288 O O . THR A 1 295 ? -9.407 2.613 -14.867 1.00 87.44 295 THR A O 1
ATOM 2291 N N . GLU A 1 296 ? -10.395 4.059 -16.270 1.00 92.44 296 GLU A N 1
ATOM 2292 C CA . GLU A 1 296 ? -11.489 4.384 -15.347 1.00 92.44 296 GLU A CA 1
ATOM 2293 C C . GLU A 1 296 ? -12.289 3.133 -14.955 1.00 92.44 296 GLU A C 1
ATOM 2295 O O . GLU A 1 296 ? -12.469 2.862 -13.768 1.00 92.44 296 GLU A O 1
ATOM 2300 N N . GLU A 1 297 ? -12.704 2.327 -15.934 1.00 92.69 297 GLU A N 1
ATOM 2301 C CA . GLU A 1 297 ? -13.471 1.099 -15.697 1.00 92.69 297 GLU A CA 1
ATOM 2302 C C . GLU A 1 297 ? -12.698 0.088 -14.852 1.00 92.69 297 GLU A C 1
ATOM 2304 O O . GLU A 1 297 ? -13.252 -0.447 -13.890 1.00 92.69 297 GLU A O 1
ATOM 2309 N N . ALA A 1 298 ? -11.408 -0.123 -15.141 1.00 92.25 298 ALA A N 1
ATOM 2310 C CA . ALA A 1 298 ? -10.567 -1.010 -14.345 1.00 92.25 298 ALA A CA 1
ATOM 2311 C C . ALA A 1 298 ? -10.413 -0.494 -12.909 1.00 92.25 298 ALA A C 1
ATOM 2313 O O . ALA A 1 298 ? -10.504 -1.276 -11.966 1.00 92.25 298 ALA A O 1
ATOM 2314 N N . LYS A 1 299 ? -10.229 0.822 -12.719 1.00 95.50 299 LYS A N 1
ATOM 2315 C CA . LYS A 1 299 ? -10.097 1.415 -11.381 1.00 95.50 299 LYS A CA 1
ATOM 2316 C C . LYS A 1 299 ? -11.387 1.272 -10.580 1.00 95.50 299 LYS A C 1
ATOM 2318 O O . LYS A 1 299 ? -11.326 0.911 -9.411 1.00 95.50 299 LYS A O 1
ATOM 2323 N N . ARG A 1 300 ? -12.548 1.492 -11.204 1.00 96.50 300 ARG A N 1
ATOM 2324 C CA . ARG A 1 300 ? -13.862 1.313 -10.564 1.00 96.50 300 ARG A CA 1
ATOM 2325 C C . ARG A 1 300 ? -14.172 -0.152 -10.262 1.00 96.50 300 ARG A C 1
ATOM 2327 O O . ARG A 1 300 ? -14.742 -0.442 -9.213 1.00 96.50 300 ARG A O 1
ATOM 2334 N N . LYS A 1 301 ? -13.823 -1.076 -11.164 1.00 94.50 301 LYS A N 1
ATOM 2335 C CA . LYS A 1 301 ? -13.936 -2.525 -10.927 1.00 94.50 301 LYS A CA 1
ATOM 2336 C C . LYS A 1 301 ? -13.090 -2.925 -9.722 1.00 94.50 301 LYS A C 1
ATOM 2338 O O . LYS A 1 301 ? -13.651 -3.414 -8.750 1.00 94.50 301 LYS A O 1
ATOM 2343 N N . LEU A 1 302 ? -11.801 -2.589 -9.746 1.00 94.12 302 LEU A N 1
ATOM 2344 C CA . LEU A 1 302 ? -10.867 -2.895 -8.668 1.00 94.12 302 LEU A CA 1
ATOM 2345 C C . LEU A 1 302 ? -11.309 -2.277 -7.334 1.00 94.12 302 LEU A C 1
ATOM 2347 O O . LEU A 1 302 ? -11.279 -2.944 -6.310 1.00 94.12 302 LEU A O 1
ATOM 2351 N N . PHE A 1 303 ? -11.771 -1.024 -7.332 1.00 94.50 303 PHE A N 1
ATOM 2352 C CA . PHE A 1 303 ? -12.272 -0.376 -6.120 1.00 94.50 303 PHE A CA 1
ATOM 2353 C C . PHE A 1 303 ? -13.462 -1.125 -5.508 1.00 94.50 303 PHE A C 1
ATOM 2355 O O . PHE A 1 303 ? -13.477 -1.345 -4.300 1.00 94.50 303 PHE A O 1
ATOM 2362 N N . ARG A 1 304 ? -14.437 -1.544 -6.331 1.00 93.50 304 ARG A N 1
ATOM 2363 C CA . ARG A 1 304 ? -15.592 -2.333 -5.870 1.00 93.50 304 ARG A CA 1
ATOM 2364 C C . ARG A 1 304 ? -15.185 -3.714 -5.370 1.00 93.50 304 ARG A C 1
ATOM 2366 O O . ARG A 1 304 ? -15.753 -4.171 -4.390 1.00 93.50 304 ARG A O 1
ATOM 2373 N N . GLU A 1 305 ? -14.223 -4.357 -6.026 1.00 91.06 305 GLU A N 1
ATOM 2374 C CA . GLU A 1 305 ? -13.698 -5.661 -5.605 1.00 91.06 305 GLU A CA 1
ATOM 2375 C C . GLU A 1 305 ? -13.029 -5.559 -4.241 1.00 91.06 305 GLU A C 1
ATOM 2377 O O . GLU A 1 305 ? -13.420 -6.288 -3.339 1.00 91.06 305 GLU A O 1
ATOM 2382 N N . ILE A 1 306 ? -12.123 -4.590 -4.059 1.00 90.88 306 ILE A N 1
ATOM 2383 C CA . ILE A 1 306 ? -11.482 -4.336 -2.764 1.00 90.88 306 ILE A CA 1
ATOM 2384 C C . ILE A 1 306 ? -12.535 -3.991 -1.702 1.00 90.88 306 ILE A C 1
ATOM 2386 O O . ILE A 1 306 ? -12.437 -4.455 -0.573 1.00 90.88 306 ILE A O 1
ATOM 2390 N N . GLU A 1 307 ? -13.541 -3.174 -2.025 1.00 89.31 307 GLU A N 1
ATOM 2391 C CA . GLU A 1 307 ? -14.588 -2.805 -1.066 1.00 89.31 307 GLU A CA 1
ATOM 2392 C C . GLU A 1 307 ? -15.434 -4.011 -0.642 1.00 89.31 307 GLU A C 1
ATOM 2394 O O . GLU A 1 307 ? -15.605 -4.247 0.553 1.00 89.31 307 GLU A O 1
ATOM 2399 N N . ALA A 1 308 ? -15.929 -4.792 -1.606 1.00 86.00 308 ALA A N 1
ATOM 2400 C CA . ALA A 1 308 ? -16.772 -5.962 -1.362 1.00 86.00 308 ALA A CA 1
ATOM 2401 C C . ALA A 1 308 ? -16.027 -7.061 -0.601 1.00 86.00 308 ALA A C 1
ATOM 2403 O O . ALA A 1 308 ? -16.600 -7.764 0.231 1.00 86.00 308 ALA A O 1
ATOM 2404 N N . SER A 1 309 ? -14.733 -7.192 -0.863 1.00 80.81 309 SER A N 1
ATOM 2405 C CA . SER A 1 309 ? -13.883 -8.156 -0.191 1.00 80.81 309 SER A CA 1
ATOM 2406 C C . SER A 1 309 ? -13.409 -7.652 1.179 1.00 80.81 309 SER A C 1
ATOM 2408 O O . SER A 1 309 ? -12.827 -8.424 1.928 1.00 80.81 309 SER A O 1
ATOM 2410 N N . HIS A 1 310 ? -13.692 -6.397 1.551 1.00 80.50 310 HIS A N 1
ATOM 2411 C CA . HIS A 1 310 ? -13.169 -5.737 2.748 1.00 80.50 310 HIS A CA 1
ATOM 2412 C C . HIS A 1 310 ? -11.633 -5.670 2.724 1.00 80.50 310 HIS A C 1
ATOM 2414 O O . HIS A 1 310 ? -10.963 -6.197 3.594 1.00 80.50 310 HIS A O 1
ATOM 2420 N N . GLY A 1 311 ? -11.022 -5.087 1.698 1.00 84.69 311 GLY A N 1
ATOM 2421 C CA . GLY A 1 311 ? -9.607 -4.713 1.743 1.00 84.69 311 GLY A CA 1
ATOM 2422 C C . GLY A 1 311 ? -9.405 -3.380 2.468 1.00 84.69 311 GLY A C 1
ATOM 2423 O O . GLY A 1 311 ? -10.347 -2.623 2.688 1.00 84.69 311 GLY A O 1
ATOM 2424 N N . GLU A 1 312 ? -8.161 -3.040 2.815 1.00 88.75 312 GLU A N 1
ATOM 2425 C CA . GLU A 1 312 ? -7.883 -1.794 3.546 1.00 88.75 312 GLU A CA 1
ATOM 2426 C C . GLU A 1 312 ? -8.226 -0.543 2.732 1.00 88.75 312 GLU A C 1
ATOM 2428 O O . GLU A 1 312 ? -8.651 0.469 3.295 1.00 88.75 312 GLU A O 1
ATOM 2433 N N . GLY A 1 313 ? -8.001 -0.562 1.418 1.00 92.62 313 GLY A N 1
ATOM 2434 C CA . GLY A 1 313 ? -8.108 0.648 0.621 1.00 92.62 313 GLY A CA 1
ATOM 2435 C C . GLY A 1 313 ? -7.536 0.539 -0.778 1.00 92.62 313 GLY A C 1
ATOM 2436 O O . GLY A 1 313 ? -7.186 -0.536 -1.257 1.00 92.62 313 GLY A O 1
ATOM 2437 N N . MET A 1 314 ? -7.383 1.693 -1.415 1.00 94.94 314 MET A N 1
ATOM 2438 C CA . MET A 1 314 ? -6.802 1.820 -2.745 1.00 94.94 314 MET A CA 1
ATOM 2439 C C . MET A 1 314 ? -5.775 2.951 -2.758 1.00 94.94 314 MET A C 1
ATOM 2441 O O . MET A 1 314 ? -5.967 4.006 -2.148 1.00 94.94 314 MET A O 1
ATOM 2445 N N . VAL A 1 315 ? -4.663 2.720 -3.444 1.00 96.00 315 VAL A N 1
ATOM 2446 C CA . VAL A 1 315 ? -3.616 3.706 -3.697 1.00 96.00 315 VAL A CA 1
ATOM 2447 C C . VAL A 1 315 ? -3.766 4.217 -5.122 1.00 96.00 315 VAL A C 1
ATOM 2449 O O . VAL A 1 315 ? -3.849 3.426 -6.057 1.00 96.00 315 VAL A O 1
ATOM 2452 N N . PHE A 1 316 ? -3.750 5.537 -5.287 1.00 95.44 316 PHE A N 1
ATOM 2453 C CA . PHE A 1 316 ? -3.705 6.210 -6.580 1.00 95.44 316 PHE A CA 1
ATOM 2454 C C . PHE A 1 316 ? -2.332 6.845 -6.756 1.00 95.44 316 PHE A C 1
ATOM 2456 O O . PHE A 1 316 ? -1.936 7.710 -5.976 1.00 95.44 316 PHE A O 1
ATOM 2463 N N . THR A 1 317 ? -1.591 6.418 -7.769 1.00 92.44 317 THR A N 1
ATOM 2464 C CA . THR A 1 317 ? -0.264 6.954 -8.082 1.00 92.44 317 THR A CA 1
ATOM 2465 C C . THR A 1 317 ? -0.310 7.621 -9.446 1.00 92.44 317 THR A C 1
ATOM 2467 O O . THR A 1 317 ? -0.703 6.995 -10.431 1.00 92.44 317 THR A O 1
ATOM 2470 N N . HIS A 1 318 ? 0.101 8.887 -9.510 1.00 87.25 318 HIS A N 1
ATOM 2471 C CA . HIS A 1 318 ? 0.258 9.569 -10.787 1.00 87.25 318 HIS A CA 1
ATOM 2472 C C . HIS A 1 318 ? 1.337 8.867 -11.622 1.00 87.25 318 HIS A C 1
ATOM 2474 O O . HIS A 1 318 ? 2.397 8.516 -11.098 1.00 87.25 318 HIS A O 1
ATOM 2480 N N . ILE A 1 319 ? 1.124 8.712 -12.927 1.00 78.50 319 ILE A N 1
ATOM 2481 C CA . ILE A 1 319 ? 2.035 7.994 -13.829 1.00 78.50 319 ILE A CA 1
ATOM 2482 C C . ILE A 1 319 ? 3.454 8.569 -13.828 1.00 78.50 319 ILE A C 1
ATOM 2484 O O . ILE A 1 319 ? 4.417 7.844 -14.055 1.00 78.50 319 ILE A O 1
ATOM 2488 N N . GLN A 1 320 ? 3.612 9.856 -13.528 1.00 72.75 320 GLN A N 1
ATOM 2489 C CA . GLN A 1 320 ? 4.921 10.514 -13.456 1.00 72.75 320 GLN A CA 1
ATOM 2490 C C . GLN A 1 320 ? 5.493 10.613 -12.049 1.00 72.75 320 GLN A C 1
ATOM 2492 O O . GLN A 1 320 ? 6.546 11.223 -11.880 1.00 72.75 320 GLN A O 1
ATOM 2497 N N . SER A 1 321 ? 4.838 10.003 -11.058 1.00 78.50 321 SER A N 1
ATOM 2498 C CA . SER A 1 321 ? 5.323 10.023 -9.684 1.00 78.50 321 SER A CA 1
ATOM 2499 C C . SER A 1 321 ? 6.731 9.468 -9.631 1.00 78.50 321 SER A C 1
ATOM 2501 O O . SER A 1 321 ? 6.983 8.326 -10.014 1.00 78.50 321 SER A O 1
ATOM 2503 N N . LEU A 1 322 ? 7.639 10.284 -9.119 1.00 75.94 322 LEU A N 1
ATOM 2504 C CA . LEU A 1 322 ? 9.004 9.901 -8.804 1.00 75.94 322 LEU A CA 1
ATOM 2505 C C . LEU A 1 322 ? 9.035 9.240 -7.423 1.00 75.94 322 LEU A C 1
ATOM 2507 O O . LEU A 1 322 ? 8.170 9.518 -6.584 1.00 75.94 322 LEU A O 1
ATOM 2511 N N . ILE A 1 323 ? 10.031 8.389 -7.181 1.00 73.06 323 ILE A N 1
ATOM 2512 C CA . ILE A 1 323 ? 10.328 7.919 -5.827 1.00 73.06 323 ILE A CA 1
ATOM 2513 C C . ILE A 1 323 ? 11.042 9.064 -5.112 1.00 73.06 323 ILE A C 1
ATOM 2515 O O . ILE A 1 323 ? 12.089 9.549 -5.548 1.00 73.06 323 ILE A O 1
ATOM 2519 N N . LEU A 1 324 ? 10.418 9.543 -4.044 1.00 67.81 324 LEU A N 1
ATOM 2520 C CA . LEU A 1 324 ? 10.982 10.542 -3.150 1.00 67.81 324 LEU A CA 1
ATOM 2521 C C . LEU A 1 324 ? 11.070 9.898 -1.765 1.00 67.81 324 LEU A C 1
ATOM 2523 O O . LEU A 1 324 ? 10.017 9.631 -1.182 1.00 67.81 324 LEU A O 1
ATOM 2527 N N . PRO A 1 325 ? 12.283 9.619 -1.263 1.00 63.41 325 PRO A N 1
ATOM 2528 C CA . PRO A 1 325 ? 12.489 9.114 0.088 1.00 63.41 325 PRO A CA 1
ATOM 2529 C C . PRO A 1 325 ? 11.768 9.955 1.142 1.00 63.41 325 PRO A C 1
ATOM 2531 O O . PRO A 1 325 ? 11.868 11.183 1.153 1.00 63.41 325 PRO A O 1
ATOM 2534 N N . GLY A 1 326 ? 11.033 9.297 2.038 1.00 58.84 326 GLY A N 1
ATOM 2535 C CA . GLY A 1 326 ? 10.387 9.954 3.171 1.00 58.84 326 GLY A CA 1
ATOM 2536 C C . GLY A 1 326 ? 9.091 10.709 2.834 1.00 58.84 326 GLY A C 1
ATOM 2537 O O . GLY A 1 326 ? 8.247 10.251 2.058 1.00 58.84 326 GLY A O 1
ATOM 2538 N N . LYS A 1 327 ? 8.866 11.834 3.526 1.00 52.72 327 LYS A N 1
ATOM 2539 C CA . LYS A 1 327 ? 7.610 12.605 3.502 1.00 52.72 327 LYS A CA 1
ATOM 2540 C C . LYS A 1 327 ? 7.598 13.632 2.363 1.00 52.72 327 LYS A C 1
ATOM 2542 O O . LYS A 1 327 ? 8.319 14.619 2.451 1.00 52.72 327 LYS A O 1
ATOM 2547 N N . PRO A 1 328 ? 6.640 13.578 1.430 1.00 49.41 328 PRO A N 1
ATOM 2548 C CA . PRO A 1 328 ? 5.953 14.785 1.011 1.00 49.41 328 PRO A CA 1
ATOM 2549 C C . PRO A 1 328 ? 4.749 14.942 1.943 1.00 49.41 328 PRO A C 1
ATOM 2551 O O . PRO A 1 328 ? 3.742 14.259 1.789 1.00 49.41 328 PRO A O 1
ATOM 2554 N N . ASN A 1 329 ? 4.874 15.793 2.964 1.00 42.78 329 ASN A N 1
ATOM 2555 C CA . ASN A 1 329 ? 3.832 15.983 3.985 1.00 42.78 329 ASN A CA 1
ATOM 2556 C C . ASN A 1 329 ? 2.582 16.728 3.458 1.00 42.78 329 ASN A C 1
ATOM 2558 O O . ASN A 1 329 ? 1.619 16.916 4.196 1.00 42.78 329 ASN A O 1
ATOM 2562 N N . SER A 1 330 ? 2.587 17.135 2.188 1.00 51.41 330 SER A N 1
ATOM 2563 C CA . SER A 1 330 ? 1.448 17.651 1.425 1.00 51.41 330 SER A CA 1
ATOM 2564 C C . SER A 1 330 ? 1.851 17.789 -0.054 1.00 51.41 330 SER A C 1
ATOM 2566 O O . SER A 1 330 ? 3.035 17.911 -0.371 1.00 51.41 330 SER A O 1
ATOM 2568 N N . GLY A 1 331 ? 0.887 17.726 -0.982 1.00 56.62 331 GLY A N 1
ATOM 2569 C CA . GLY A 1 331 ? 1.104 18.026 -2.412 1.00 56.62 331 GLY A CA 1
ATOM 2570 C C . GLY A 1 331 ? 1.810 16.949 -3.254 1.00 56.62 331 GLY A C 1
ATOM 2571 O O . GLY A 1 331 ? 2.089 17.172 -4.428 1.00 56.62 331 GLY A O 1
ATOM 2572 N N . GLY A 1 332 ? 2.102 15.778 -2.682 1.00 68.50 332 GLY A N 1
ATOM 2573 C CA . GLY A 1 332 ? 2.726 14.661 -3.404 1.00 68.50 332 GLY A CA 1
ATOM 2574 C C . GLY A 1 332 ? 1.779 13.936 -4.373 1.00 68.50 332 GLY A C 1
ATOM 2575 O O . GLY A 1 332 ? 0.581 13.835 -4.136 1.00 68.50 332 GLY A O 1
ATOM 2576 N N . GLN A 1 333 ? 2.345 13.346 -5.427 1.00 81.56 333 GLN A N 1
ATOM 2577 C CA . GLN A 1 333 ? 1.631 12.702 -6.544 1.00 81.56 333 GLN A CA 1
ATOM 2578 C C . GLN A 1 333 ? 1.049 11.301 -6.253 1.00 81.56 333 GLN A C 1
ATOM 2580 O O . GLN A 1 333 ? 0.596 10.605 -7.166 1.00 81.56 333 GLN A O 1
ATOM 2585 N N . ARG A 1 334 ? 1.079 10.856 -4.992 1.00 87.75 334 ARG A N 1
ATOM 2586 C CA . ARG A 1 334 ? 0.550 9.555 -4.568 1.00 87.75 334 ARG A CA 1
ATOM 2587 C C . ARG A 1 334 ? -0.444 9.745 -3.438 1.00 87.75 334 ARG A C 1
ATOM 2589 O O . ARG A 1 334 ? -0.138 10.400 -2.438 1.00 87.75 334 ARG A O 1
ATOM 2596 N N . HIS A 1 335 ? -1.608 9.134 -3.590 1.00 92.00 335 HIS A N 1
ATOM 2597 C CA . HIS A 1 335 ? -2.725 9.253 -2.671 1.00 92.00 335 HIS A CA 1
ATOM 2598 C C . HIS A 1 335 ? -3.179 7.879 -2.192 1.00 92.00 335 HIS A C 1
ATOM 2600 O O . HIS A 1 335 ? -3.086 6.894 -2.918 1.00 92.00 335 HIS A O 1
ATOM 2606 N N . LYS A 1 336 ? -3.692 7.811 -0.969 1.00 93.25 336 LYS A N 1
ATOM 2607 C CA . LYS A 1 336 ? -4.315 6.621 -0.393 1.00 93.25 336 LYS A CA 1
ATOM 2608 C C . LYS A 1 336 ? -5.728 6.943 0.060 1.00 93.25 336 LYS A C 1
ATOM 2610 O O . LYS A 1 336 ? -5.953 7.919 0.775 1.00 93.25 336 LYS A O 1
ATOM 2615 N N . PHE A 1 337 ? -6.653 6.078 -0.309 1.00 94.62 337 PHE A N 1
ATOM 2616 C CA . PHE A 1 337 ? -7.975 5.991 0.282 1.00 94.62 337 PHE A CA 1
ATOM 2617 C C . PHE A 1 337 ? -8.031 4.737 1.151 1.00 94.62 337 PHE A C 1
ATOM 2619 O O . PHE A 1 337 ? -7.482 3.710 0.755 1.00 94.62 337 PHE A O 1
ATOM 2626 N N . LYS A 1 338 ? -8.667 4.817 2.322 1.00 91.94 338 LYS A N 1
ATOM 2627 C CA . LYS A 1 338 ? -8.925 3.659 3.186 1.00 91.94 338 LYS A CA 1
ATOM 2628 C C . LYS A 1 338 ? -10.429 3.468 3.360 1.00 91.94 338 LYS A C 1
ATOM 2630 O O . LYS A 1 338 ? -11.134 4.455 3.572 1.00 91.94 338 LYS A O 1
ATOM 2635 N N . PHE A 1 339 ? -10.899 2.225 3.333 1.00 90.62 339 PHE A N 1
ATOM 2636 C CA . PHE A 1 339 ? -12.290 1.852 3.605 1.00 90.62 339 PHE A CA 1
ATOM 2637 C C . PHE A 1 339 ? -12.578 1.878 5.111 1.00 90.62 339 PHE A C 1
ATOM 2639 O O . PHE A 1 339 ? -12.847 0.855 5.727 1.00 90.62 339 PHE A O 1
ATOM 2646 N N . THR A 1 340 ? -12.486 3.056 5.727 1.00 90.62 340 THR A N 1
ATOM 2647 C CA . THR A 1 340 ? -12.776 3.206 7.155 1.00 90.62 340 THR A CA 1
ATOM 2648 C C . THR A 1 340 ? -14.265 3.076 7.441 1.00 90.62 340 THR A C 1
ATOM 2650 O O . THR A 1 340 ? -15.097 3.539 6.658 1.00 90.62 340 THR A O 1
ATOM 2653 N N . LYS A 1 341 ? -14.573 2.533 8.611 1.00 90.69 341 LYS A N 1
ATOM 2654 C CA . LYS A 1 341 ? -15.908 2.395 9.181 1.00 90.69 341 LYS A CA 1
ATOM 2655 C C . LYS A 1 341 ? -16.075 3.371 10.339 1.00 90.69 341 LYS A C 1
ATOM 2657 O O . LYS A 1 341 ? -15.089 3.891 10.865 1.00 90.69 341 LYS A O 1
ATOM 2662 N N . GLU A 1 342 ? -17.312 3.628 10.731 1.00 94.62 342 GLU A N 1
ATOM 2663 C CA . GLU A 1 342 ? -17.632 4.418 11.918 1.00 94.62 342 GLU A CA 1
ATOM 2664 C C . GLU A 1 342 ? -18.629 3.640 12.769 1.00 94.62 342 GLU A C 1
ATOM 2666 O O . GLU A 1 342 ? -19.539 3.012 12.237 1.00 94.62 342 GLU A O 1
ATOM 2671 N N . LEU A 1 343 ? -18.442 3.667 14.085 1.00 96.38 343 LEU A N 1
ATOM 2672 C CA . LEU A 1 343 ? -19.412 3.148 15.042 1.00 96.38 343 LEU A CA 1
ATOM 2673 C C . LEU A 1 343 ? -19.571 4.130 16.191 1.00 96.38 343 LEU A C 1
ATOM 2675 O O . LEU A 1 343 ? -18.686 4.952 16.447 1.00 96.38 343 LEU A O 1
ATOM 2679 N N . ASP A 1 344 ? -20.694 4.021 16.889 1.00 98.00 344 ASP A N 1
ATOM 2680 C CA . ASP A 1 344 ? -20.890 4.707 18.153 1.00 98.00 344 ASP A CA 1
ATOM 2681 C C . ASP A 1 344 ? -20.586 3.741 19.302 1.00 98.00 344 ASP A C 1
ATOM 2683 O O . ASP A 1 344 ? -21.095 2.619 19.350 1.00 98.00 344 ASP A O 1
ATOM 2687 N N . CYS A 1 345 ? -19.720 4.170 20.216 1.00 98.00 345 CYS A N 1
ATOM 2688 C CA . CYS A 1 345 ? -19.295 3.392 21.372 1.00 98.00 345 CYS A CA 1
ATOM 2689 C C . CYS A 1 345 ? -19.342 4.227 22.645 1.00 98.00 345 CYS A C 1
ATOM 2691 O O . CYS A 1 345 ? -19.144 5.445 22.624 1.00 98.00 345 CYS A O 1
ATOM 2693 N N . VAL A 1 346 ? -19.511 3.546 23.771 1.00 98.25 346 VAL A N 1
ATOM 2694 C CA . VAL A 1 346 ? -19.222 4.128 25.079 1.00 98.25 346 VAL A CA 1
ATOM 2695 C C . VAL A 1 346 ? -17.714 4.330 25.187 1.00 98.25 346 VAL A C 1
ATOM 2697 O O . VAL A 1 346 ? -16.944 3.458 24.788 1.00 98.25 346 VAL A O 1
ATOM 2700 N N . VAL A 1 347 ? -17.284 5.471 25.716 1.00 98.06 347 VAL A N 1
ATOM 2701 C CA . VAL A 1 347 ? -15.861 5.782 25.896 1.00 98.06 347 VAL A CA 1
ATOM 2702 C C . VAL A 1 347 ? -15.531 6.043 27.354 1.00 98.06 347 VAL A C 1
ATOM 2704 O O . VAL A 1 347 ? -16.338 6.625 28.078 1.00 98.06 347 VAL A O 1
ATOM 2707 N N . ARG A 1 348 ? -14.332 5.625 27.763 1.00 97.94 348 ARG A N 1
ATOM 2708 C CA . ARG A 1 348 ? -13.751 5.923 29.075 1.00 97.94 348 ARG A CA 1
ATOM 2709 C C . ARG A 1 348 ? -12.335 6.447 28.961 1.00 97.94 348 ARG A C 1
ATOM 2711 O O . ARG A 1 348 ? -11.647 6.104 28.001 1.00 97.94 348 ARG A O 1
ATOM 2718 N N . THR A 1 349 ? -11.885 7.257 29.913 1.00 96.94 349 THR A N 1
ATOM 2719 C CA . THR A 1 349 ? -10.485 7.702 29.927 1.00 96.94 349 THR A CA 1
ATOM 2720 C C . THR A 1 349 ? -9.533 6.583 30.346 1.00 96.94 349 THR A C 1
ATOM 2722 O O . THR A 1 349 ? -9.900 5.643 31.049 1.00 96.94 349 THR A O 1
ATOM 2725 N N . THR A 1 350 ? -8.280 6.672 29.898 1.00 95.56 350 THR A N 1
ATOM 2726 C CA . THR A 1 350 ? -7.189 5.804 30.356 1.00 95.56 350 THR A CA 1
ATOM 2727 C C . THR A 1 350 ? -6.034 6.628 30.906 1.00 95.56 350 THR A C 1
ATOM 2729 O O . THR A 1 350 ? -5.811 7.762 30.482 1.00 95.56 350 THR A O 1
ATOM 2732 N N . GLU A 1 351 ? -5.202 6.022 31.754 1.00 91.75 351 GLU A N 1
ATOM 2733 C CA . GLU A 1 351 ? -4.007 6.666 32.324 1.00 91.75 351 GLU A CA 1
ATOM 2734 C C . GLU A 1 351 ? -3.030 7.212 31.265 1.00 91.75 351 GLU A C 1
ATOM 2736 O O . GLU A 1 351 ? -2.258 8.132 31.531 1.00 91.75 351 GLU A O 1
ATOM 2741 N N . ARG A 1 352 ? -3.068 6.674 30.038 1.00 90.44 352 ARG A N 1
ATOM 2742 C CA . ARG A 1 352 ? -2.202 7.085 28.922 1.00 90.44 352 ARG A CA 1
ATOM 2743 C C . ARG A 1 352 ? -2.817 8.176 28.040 1.00 90.44 352 ARG A C 1
ATOM 2745 O O . ARG A 1 352 ? -2.398 8.327 26.895 1.00 90.44 352 ARG A O 1
ATOM 2752 N N . ARG A 1 353 ? -3.792 8.934 28.555 1.00 91.31 353 ARG A N 1
ATOM 2753 C CA . ARG A 1 353 ? -4.457 10.043 27.844 1.00 91.31 353 ARG A CA 1
ATOM 2754 C C . ARG A 1 353 ? -5.118 9.623 26.525 1.00 91.31 353 ARG A C 1
ATOM 2756 O O . ARG A 1 353 ? -5.110 10.361 25.544 1.00 91.31 353 ARG A O 1
ATOM 2763 N N . SER A 1 354 ? -5.680 8.419 26.498 1.00 94.56 354 SER A N 1
ATOM 2764 C CA . SER A 1 354 ? -6.484 7.902 25.386 1.00 94.56 354 SER A CA 1
ATOM 2765 C C . SER A 1 354 ? -7.889 7.546 25.862 1.00 94.56 354 SER A C 1
ATOM 2767 O O . SER A 1 354 ? -8.169 7.598 27.061 1.00 94.56 354 SER A O 1
ATOM 2769 N N . PHE A 1 355 ? -8.762 7.171 24.928 1.00 97.44 355 PHE A N 1
ATOM 2770 C CA . PHE A 1 355 ? -10.064 6.598 25.246 1.00 97.44 355 PHE A CA 1
ATOM 2771 C C . PHE A 1 355 ? -10.047 5.080 25.098 1.00 97.44 355 PHE A C 1
ATOM 2773 O O . PHE A 1 355 ? -9.535 4.564 24.108 1.00 97.44 355 PHE A O 1
ATOM 2780 N N . GLU A 1 356 ? -10.618 4.359 26.055 1.00 97.94 356 GLU A N 1
ATOM 2781 C CA . GLU A 1 356 ? -11.019 2.967 25.873 1.00 97.94 356 GLU A CA 1
ATOM 2782 C C . GLU A 1 356 ? -12.469 2.929 25.391 1.00 97.94 356 GLU A C 1
ATOM 2784 O O . GLU A 1 356 ? -13.335 3.615 25.934 1.00 97.94 356 GLU A O 1
ATOM 2789 N N . CYS A 1 357 ? -12.720 2.166 24.333 1.00 98.19 357 CYS A N 1
ATOM 2790 C CA . CYS A 1 357 ? -14.003 2.105 23.651 1.00 98.19 357 CYS A CA 1
ATOM 2791 C C . CYS A 1 357 ? -14.727 0.804 23.991 1.00 98.19 357 CYS A C 1
ATOM 2793 O O . CYS A 1 357 ? -14.121 -0.269 23.988 1.00 98.19 357 CYS A O 1
ATOM 2795 N N . PHE A 1 358 ? -16.036 0.892 24.210 1.00 98.19 358 PHE A N 1
ATOM 2796 C CA . PHE A 1 358 ? -16.878 -0.224 24.616 1.00 98.19 358 PHE A CA 1
ATOM 2797 C C . PHE A 1 358 ? -18.187 -0.282 23.829 1.00 98.19 358 PHE A C 1
ATOM 2799 O O . PHE A 1 358 ? -18.765 0.746 23.469 1.00 98.19 358 PHE A O 1
ATOM 2806 N N . VAL A 1 359 ? -18.689 -1.498 23.637 1.00 97.75 359 VAL A N 1
ATOM 2807 C CA . VAL A 1 359 ? -20.016 -1.783 23.075 1.00 97.75 359 VAL A CA 1
ATOM 2808 C C . VAL A 1 359 ? -20.737 -2.815 23.931 1.00 97.75 359 VAL A C 1
ATOM 2810 O O . VAL A 1 359 ? -20.109 -3.621 24.612 1.00 97.75 359 VAL A O 1
ATOM 2813 N N . TYR A 1 360 ? -22.060 -2.811 23.890 1.00 97.44 360 TYR A N 1
ATOM 2814 C CA . TYR A 1 360 ? -22.901 -3.822 24.501 1.00 97.44 360 TYR A CA 1
ATOM 2815 C C . TYR A 1 360 ? -22.935 -5.078 23.630 1.00 97.44 360 TYR A C 1
ATOM 2817 O O . TYR A 1 360 ? -23.382 -5.048 22.483 1.00 97.44 360 TYR A O 1
ATOM 2825 N N . HIS A 1 361 ? -22.490 -6.191 24.199 1.00 95.75 361 HIS A N 1
ATOM 2826 C CA . HIS A 1 361 ? -22.614 -7.530 23.645 1.00 95.75 361 HIS A CA 1
ATOM 2827 C C . HIS A 1 361 ? -23.384 -8.384 24.652 1.00 95.75 361 HIS A C 1
ATOM 2829 O O . HIS A 1 361 ? -22.969 -8.499 25.805 1.00 95.75 361 HIS A O 1
ATOM 2835 N N . GLU A 1 362 ? -24.544 -8.911 24.255 1.00 93.75 362 GLU A N 1
ATOM 2836 C CA . GLU A 1 362 ? -25.421 -9.705 25.135 1.00 93.75 362 GLU A CA 1
ATOM 2837 C C . GLU A 1 362 ? -25.750 -9.003 26.472 1.00 93.75 362 GLU A C 1
ATOM 2839 O O . GLU A 1 362 ? -25.722 -9.591 27.553 1.00 93.75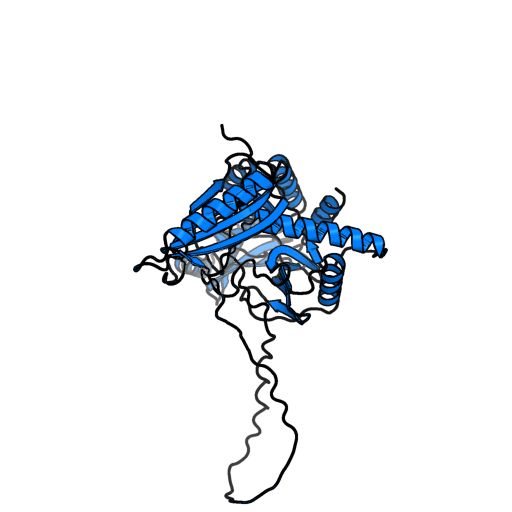 362 GLU A O 1
ATOM 2844 N N . GLY A 1 363 ? -26.016 -7.693 26.411 1.00 91.69 363 GLY A N 1
ATOM 2845 C CA . GLY A 1 363 ? -26.332 -6.870 27.586 1.00 91.69 363 GLY A CA 1
ATOM 2846 C C . GLY A 1 363 ? -25.134 -6.540 28.484 1.00 91.69 363 GLY A C 1
ATOM 2847 O O . GLY A 1 363 ? -25.301 -5.851 29.489 1.00 91.69 363 GLY A O 1
ATOM 2848 N N . ARG A 1 364 ? -23.921 -6.983 28.131 1.00 94.31 364 ARG A N 1
ATOM 2849 C CA . ARG A 1 364 ? -22.682 -6.673 28.852 1.00 94.31 364 ARG A CA 1
ATOM 2850 C C . ARG A 1 364 ? -21.843 -5.672 28.081 1.00 94.31 364 ARG A C 1
ATOM 2852 O O . ARG A 1 364 ? -21.679 -5.785 26.872 1.00 94.31 364 ARG A O 1
ATOM 2859 N N . LEU A 1 365 ? -21.285 -4.707 28.801 1.00 96.12 365 LEU A N 1
ATOM 2860 C CA . LEU A 1 365 ? -20.365 -3.736 28.230 1.00 96.12 365 LEU A CA 1
ATOM 2861 C C . LEU A 1 365 ? -18.992 -4.395 28.010 1.00 96.12 365 LEU A C 1
ATOM 2863 O O . LEU A 1 365 ? -18.309 -4.743 28.972 1.00 96.12 365 LEU A O 1
ATOM 2867 N N . THR A 1 366 ? -18.597 -4.552 26.751 1.00 97.12 366 THR A N 1
ATOM 2868 C CA . THR A 1 366 ? -17.372 -5.233 26.319 1.00 97.12 366 THR A CA 1
ATOM 2869 C C . THR A 1 366 ? -16.421 -4.245 25.655 1.00 97.12 366 THR A C 1
ATOM 2871 O O . THR A 1 366 ? -16.818 -3.474 24.781 1.00 97.12 366 THR A O 1
ATOM 2874 N N . ALA A 1 367 ? -15.151 -4.267 26.065 1.00 97.19 367 ALA A N 1
ATOM 2875 C CA . ALA A 1 367 ? -14.115 -3.417 25.492 1.00 97.19 367 A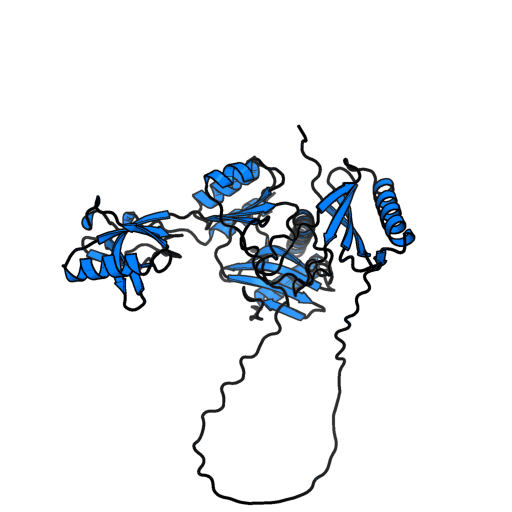LA A CA 1
ATOM 2876 C C . ALA A 1 367 ? -13.764 -3.863 24.065 1.00 97.19 367 ALA A C 1
ATOM 2878 O O . ALA A 1 367 ? -13.459 -5.030 23.825 1.00 97.19 367 ALA A O 1
ATOM 2879 N N . ILE A 1 368 ? -13.739 -2.913 23.135 1.00 96.88 368 ILE A N 1
ATOM 2880 C CA . ILE A 1 368 ? -13.388 -3.116 21.721 1.00 96.88 368 ILE A CA 1
ATOM 2881 C C . ILE A 1 368 ? -12.109 -2.373 21.324 1.00 96.88 368 ILE A C 1
ATOM 2883 O O . ILE A 1 368 ? -11.808 -2.219 20.142 1.00 96.88 368 ILE A O 1
ATOM 2887 N N . GLY A 1 369 ? -11.315 -1.952 22.309 1.00 95.81 369 GLY A N 1
ATOM 2888 C CA . GLY A 1 369 ? -9.961 -1.442 22.112 1.00 95.81 369 GLY A CA 1
ATOM 2889 C C . GLY A 1 369 ? -9.784 0.029 22.468 1.00 95.81 369 GLY A C 1
ATOM 2890 O O . GLY A 1 369 ? -10.696 0.706 22.932 1.00 95.81 369 GLY A O 1
ATOM 2891 N N . LEU A 1 370 ? -8.560 0.506 22.261 1.00 96.31 370 LEU A N 1
ATOM 2892 C CA . LEU A 1 370 ? -8.149 1.870 22.579 1.00 96.31 370 LEU A CA 1
ATOM 2893 C C . LEU A 1 370 ? -8.294 2.780 21.361 1.00 96.31 370 LEU A C 1
ATOM 2895 O O . LEU A 1 370 ? -8.101 2.349 20.226 1.00 96.31 370 LEU A O 1
ATOM 2899 N N . CYS A 1 371 ? -8.549 4.056 21.613 1.00 94.94 371 CYS A N 1
ATOM 2900 C CA . CYS A 1 371 ? -8.601 5.138 20.649 1.00 94.94 371 CYS A CA 1
ATOM 2901 C C . CYS A 1 371 ? -7.778 6.318 21.177 1.00 94.94 371 CYS A C 1
ATOM 2903 O O . CYS A 1 371 ? -8.208 7.055 22.060 1.00 94.94 371 CYS A O 1
ATOM 2905 N N . ALA A 1 372 ? -6.567 6.484 20.643 1.00 90.25 372 ALA A N 1
ATOM 2906 C CA . ALA A 1 372 ? -5.685 7.604 20.986 1.00 90.25 372 ALA A CA 1
ATOM 2907 C C . ALA A 1 372 ? -5.680 8.701 19.910 1.00 90.25 372 ALA A C 1
ATOM 2909 O O . ALA A 1 372 ? -5.554 9.883 20.214 1.00 90.25 372 ALA A O 1
ATOM 2910 N N . SER A 1 373 ? -5.830 8.327 18.637 1.00 89.69 373 SER A N 1
ATOM 2911 C CA . SER A 1 373 ? -5.804 9.294 17.536 1.00 89.69 373 SER A CA 1
ATOM 2912 C C . SER A 1 373 ? -7.052 10.174 17.566 1.00 89.69 373 SER A C 1
ATOM 2914 O O . SER A 1 373 ? -8.154 9.674 17.775 1.00 89.69 373 SER A O 1
ATOM 2916 N N . GLY A 1 374 ? -6.892 11.479 17.344 1.00 88.50 374 GLY A N 1
ATOM 2917 C CA . GLY A 1 374 ? -8.000 12.443 17.386 1.00 88.50 374 GLY A CA 1
ATOM 2918 C C . GLY A 1 374 ? -8.449 12.844 18.797 1.00 88.50 374 GLY A C 1
ATOM 2919 O O . GLY A 1 374 ? -9.264 13.754 18.924 1.00 88.50 374 GLY A O 1
ATOM 2920 N N . VAL A 1 375 ? -7.904 12.226 19.852 1.00 93.12 375 VAL A N 1
ATOM 2921 C CA . VAL A 1 375 ? -8.128 12.656 21.237 1.00 93.12 375 VAL A CA 1
ATOM 2922 C C . VAL A 1 375 ? -7.185 13.813 21.539 1.00 93.12 375 VAL A C 1
ATOM 2924 O O . VAL A 1 375 ? -5.965 13.667 21.506 1.00 93.12 375 VAL A O 1
ATOM 2927 N N . THR A 1 376 ? -7.756 14.981 21.803 1.00 94.69 376 THR A N 1
ATOM 2928 C CA . THR A 1 376 ? -7.007 16.154 22.252 1.00 94.69 376 THR A CA 1
ATOM 2929 C C . THR A 1 376 ? -7.054 16.246 23.770 1.00 94.69 376 THR A C 1
ATOM 2931 O O . THR A 1 376 ? -7.941 15.686 24.414 1.00 94.69 376 THR A O 1
ATOM 2934 N N . GLU A 1 377 ? -6.114 16.983 24.352 1.00 94.69 377 GLU A N 1
ATOM 2935 C CA . GLU A 1 377 ? -6.080 17.211 25.796 1.00 94.69 377 GLU A CA 1
ATOM 2936 C C . GLU A 1 377 ? -7.402 17.803 26.342 1.00 94.69 377 GLU A C 1
ATOM 2938 O O . GLU A 1 377 ? -7.922 17.247 27.309 1.00 94.69 377 GLU A O 1
ATOM 2943 N N . PRO A 1 378 ? -8.045 18.803 25.697 1.00 96.44 378 PRO A N 1
ATOM 2944 C CA . PRO A 1 378 ? -9.368 19.271 26.119 1.00 96.44 378 PRO A CA 1
ATOM 2945 C C . PRO A 1 378 ? -10.459 18.194 26.088 1.00 96.44 378 PRO A C 1
ATOM 2947 O O . PRO A 1 378 ? -11.260 18.110 27.012 1.00 96.44 378 PRO A O 1
ATOM 2950 N N . LEU A 1 379 ? -10.489 17.352 25.047 1.00 96.06 379 LEU A N 1
ATOM 2951 C CA . LEU A 1 379 ? -11.470 16.265 24.949 1.00 96.06 379 LEU A CA 1
ATOM 2952 C C . LEU A 1 379 ? -11.263 15.223 26.050 1.00 96.06 379 LEU A C 1
ATOM 2954 O O . LEU A 1 379 ? -12.233 14.690 26.585 1.00 96.06 379 LEU A O 1
ATOM 2958 N N . TYR A 1 380 ? -10.003 14.933 26.376 1.00 97.38 380 TYR A N 1
ATOM 2959 C CA . TYR A 1 380 ? -9.661 14.000 27.439 1.00 97.38 380 TYR A CA 1
ATOM 2960 C C . TYR A 1 380 ? -10.174 14.482 28.797 1.00 97.38 380 TYR A C 1
ATOM 2962 O O . TYR A 1 380 ? -10.827 13.720 29.507 1.00 97.38 380 TYR A O 1
ATOM 2970 N N . TYR A 1 381 ? -9.925 15.749 29.135 1.00 96.94 381 TYR A N 1
ATOM 2971 C CA . TYR A 1 381 ? -10.370 16.312 30.407 1.00 96.94 381 TYR A CA 1
ATOM 2972 C C . TYR A 1 381 ? -11.897 16.509 30.480 1.00 96.94 381 TYR A C 1
ATOM 2974 O O . TYR A 1 381 ? -12.461 16.243 31.536 1.00 96.94 381 TYR A O 1
ATOM 2982 N N . ASP A 1 382 ? -12.587 16.839 29.375 1.00 96.69 382 ASP A N 1
ATOM 2983 C CA . ASP A 1 382 ? -14.069 16.846 29.326 1.00 96.69 382 ASP A CA 1
ATOM 2984 C C . ASP A 1 382 ? -14.657 15.469 29.687 1.00 96.69 382 ASP A C 1
ATOM 2986 O O . ASP A 1 382 ? -15.587 15.355 30.495 1.00 96.69 382 ASP A O 1
ATOM 2990 N N . LEU A 1 383 ? -14.090 14.393 29.126 1.00 97.31 383 LEU A N 1
ATOM 2991 C CA . LEU A 1 383 ? -14.528 13.041 29.467 1.00 97.31 383 LEU A CA 1
ATOM 2992 C C . LEU A 1 383 ? -14.200 12.694 30.922 1.00 97.31 383 LEU A C 1
ATOM 2994 O O . LEU A 1 383 ? -15.077 12.190 31.618 1.00 97.31 383 LEU A O 1
ATOM 2998 N N . LEU A 1 384 ? -12.988 13.007 31.390 1.00 97.38 384 LEU A N 1
ATOM 2999 C CA . LEU A 1 384 ? -12.558 12.724 32.763 1.00 97.38 384 LEU A CA 1
ATOM 3000 C C . LEU A 1 384 ? -13.480 13.382 33.801 1.00 97.38 384 LEU A C 1
ATOM 3002 O O . LEU A 1 384 ? -13.863 12.756 34.787 1.00 97.38 384 LEU A O 1
ATOM 3006 N N . GLU A 1 385 ? -13.866 14.639 33.579 1.00 97.38 385 GLU A N 1
ATOM 3007 C CA . GLU A 1 385 ? -14.807 15.345 34.452 1.00 97.38 385 GLU A CA 1
ATOM 3008 C C . GLU A 1 385 ? -16.205 14.720 34.419 1.00 97.38 385 GLU A C 1
ATOM 3010 O O . GLU A 1 385 ? -16.848 14.594 35.462 1.00 97.38 385 GLU A O 1
ATOM 3015 N N . SER A 1 386 ? -16.671 14.307 33.236 1.00 96.00 386 SER A N 1
ATOM 3016 C CA . SER A 1 386 ? -17.953 13.607 33.075 1.00 96.00 386 SER A CA 1
ATOM 3017 C C . SER A 1 386 ? -17.959 12.281 33.843 1.00 96.00 386 SER A C 1
ATOM 3019 O O . SER A 1 386 ? -18.890 12.005 34.598 1.00 96.00 386 SER A O 1
ATOM 3021 N N . GLU A 1 387 ? -16.880 11.502 33.747 1.00 95.75 387 GLU A N 1
ATOM 3022 C CA . GLU A 1 387 ? -16.705 10.267 34.518 1.00 95.75 387 GLU A CA 1
ATOM 3023 C C . GLU A 1 387 ? -16.664 10.530 36.028 1.00 95.75 387 GLU A C 1
ATOM 3025 O O . GLU A 1 387 ? -17.276 9.788 36.795 1.00 95.75 387 GLU A O 1
ATOM 3030 N N . GLY A 1 388 ? -16.021 11.621 36.463 1.00 95.56 388 GLY A N 1
ATOM 3031 C CA . GLY A 1 388 ? -16.023 12.063 37.861 1.00 95.56 388 GLY A CA 1
ATOM 3032 C C . GLY A 1 388 ? -17.419 12.406 38.398 1.00 95.56 388 GLY A C 1
ATOM 3033 O O . GLY A 1 388 ? -17.663 12.281 39.598 1.00 95.56 388 GLY A O 1
ATOM 3034 N N . ARG A 1 389 ? -18.357 12.779 37.515 1.00 96.75 389 ARG A N 1
ATOM 3035 C CA . ARG A 1 389 ? -19.785 12.970 37.829 1.00 96.75 389 ARG A CA 1
ATOM 3036 C C . ARG A 1 389 ? -20.618 11.687 37.699 1.00 96.75 389 ARG A C 1
ATOM 3038 O O . ARG A 1 389 ? -21.819 11.718 37.950 1.00 96.75 389 ARG A O 1
ATOM 3045 N N . GLY A 1 390 ? -20.004 10.563 37.325 1.00 94.25 390 GLY A N 1
ATOM 3046 C CA . GLY A 1 390 ? -20.691 9.296 37.065 1.00 94.25 390 GLY A CA 1
ATOM 3047 C C . GLY A 1 390 ? -21.442 9.258 35.729 1.00 94.25 390 GLY A C 1
ATOM 3048 O O . GLY A 1 390 ? -22.275 8.377 35.520 1.00 94.25 390 GLY A O 1
ATOM 3049 N N . GLU A 1 391 ? -21.176 10.204 34.827 1.00 94.56 391 GLU A N 1
ATOM 3050 C CA . GLU A 1 391 ? -21.814 10.275 33.515 1.00 94.56 391 GLU A CA 1
ATOM 3051 C C . GLU A 1 391 ? -21.144 9.306 32.536 1.00 94.56 391 GLU A C 1
ATOM 3053 O O . GLU A 1 391 ? -19.919 9.240 32.424 1.00 94.56 391 GLU A O 1
ATOM 3058 N N . VAL A 1 392 ? -21.958 8.580 31.769 1.00 94.88 392 VAL A N 1
ATOM 3059 C CA . VAL A 1 392 ? -21.483 7.729 30.673 1.00 94.88 392 VAL A CA 1
ATOM 3060 C C . VAL A 1 392 ? -21.617 8.502 29.369 1.00 94.88 392 VAL A C 1
ATOM 3062 O O . VAL A 1 392 ? -22.697 8.986 29.034 1.00 94.88 392 VAL A O 1
ATOM 3065 N N . ARG A 1 393 ? -20.524 8.609 28.612 1.00 97.00 393 ARG A N 1
ATOM 3066 C CA . ARG A 1 393 ? -20.496 9.336 27.339 1.00 97.00 393 ARG A CA 1
ATOM 3067 C C . ARG A 1 393 ? -20.388 8.365 26.170 1.00 97.00 393 ARG A C 1
ATOM 3069 O O . ARG A 1 393 ? -19.610 7.410 26.199 1.00 97.00 393 ARG A O 1
ATOM 3076 N N . VAL A 1 394 ? -21.147 8.657 25.120 1.00 98.12 394 VAL A N 1
ATOM 3077 C CA . VAL A 1 394 ? -21.052 7.987 23.821 1.00 98.12 394 VAL A CA 1
ATOM 3078 C C . VAL A 1 394 ? -20.219 8.851 22.877 1.00 98.12 394 VAL A C 1
ATOM 3080 O O . VAL A 1 394 ? -20.286 10.084 22.912 1.00 98.12 394 VAL A O 1
ATOM 3083 N N . ALA A 1 395 ? -19.429 8.212 22.022 1.00 97.88 395 ALA A N 1
ATOM 3084 C CA . ALA A 1 395 ? -18.667 8.865 20.972 1.00 97.88 395 ALA A CA 1
ATOM 3085 C C . ALA A 1 395 ? -18.744 8.087 19.660 1.00 97.88 395 ALA A C 1
ATOM 3087 O O . ALA A 1 395 ? -18.757 6.859 19.657 1.00 97.88 395 ALA A O 1
ATOM 3088 N N . THR A 1 396 ? -18.719 8.821 18.551 1.00 98.06 396 THR A N 1
ATOM 3089 C CA . THR A 1 396 ? -18.449 8.252 17.233 1.00 98.06 396 THR A CA 1
ATOM 3090 C C . THR A 1 396 ? -16.944 8.070 17.080 1.00 98.06 396 THR A C 1
ATOM 3092 O O . THR A 1 396 ? -16.171 9.029 17.214 1.00 98.06 396 THR A O 1
ATOM 3095 N N . VAL A 1 397 ? -16.533 6.848 16.758 1.00 97.31 397 VAL A N 1
ATOM 3096 C CA . VAL A 1 397 ? -15.146 6.482 16.478 1.00 97.31 397 VAL A CA 1
ATOM 3097 C C . VAL A 1 397 ? -15.061 5.944 15.061 1.00 97.31 397 VAL A C 1
ATOM 3099 O O . VAL A 1 397 ? -15.829 5.073 14.658 1.00 97.31 397 VAL A O 1
ATOM 3102 N N . ARG A 1 398 ? -14.095 6.462 14.303 1.00 94.75 398 ARG A N 1
ATOM 3103 C CA . ARG A 1 398 ? -13.720 5.926 12.998 1.00 94.75 398 ARG A CA 1
ATOM 3104 C C . ARG A 1 398 ? -12.641 4.883 13.186 1.00 94.75 398 ARG A C 1
ATOM 3106 O O . ARG A 1 398 ? -11.696 5.116 13.926 1.00 94.75 398 ARG A O 1
ATOM 3113 N N . TYR A 1 399 ? -12.733 3.766 12.494 1.00 93.19 399 TYR A N 1
ATOM 3114 C CA . TYR A 1 399 ? -11.758 2.687 12.578 1.00 93.19 399 TYR A CA 1
ATOM 3115 C C . TYR A 1 399 ? -11.541 2.075 11.200 1.00 93.19 399 TYR A C 1
ATOM 3117 O O . TYR A 1 399 ? -12.320 2.312 10.275 1.00 93.19 399 TYR A O 1
ATOM 3125 N N . LEU A 1 400 ? -10.443 1.342 11.026 1.00 88.00 400 LEU A N 1
ATOM 3126 C CA . LEU A 1 400 ? -10.181 0.680 9.756 1.00 88.00 400 LEU A CA 1
ATOM 3127 C C . LEU A 1 400 ? -11.034 -0.586 9.625 1.00 88.00 400 LEU A C 1
ATOM 3129 O O . LEU A 1 400 ? -11.744 -0.722 8.638 1.00 88.00 400 LEU A O 1
ATOM 3133 N N . TYR A 1 401 ? -10.997 -1.462 10.634 1.00 88.94 401 TYR A N 1
ATOM 3134 C CA . TYR A 1 401 ? -11.846 -2.654 10.728 1.00 88.94 401 TYR A CA 1
ATOM 3135 C C . TYR A 1 401 ? -11.849 -3.294 12.119 1.00 88.94 401 TYR A C 1
ATOM 3137 O O . TYR A 1 401 ? -10.997 -2.975 12.948 1.00 88.94 401 TYR A O 1
ATOM 3145 N N . GLY A 1 402 ? -12.777 -4.220 12.361 1.00 90.38 402 GLY A N 1
ATOM 3146 C CA . GLY A 1 402 ? -12.771 -5.151 13.488 1.00 90.38 402 GLY A CA 1
ATOM 3147 C C . GLY A 1 402 ? -11.862 -6.360 13.235 1.00 90.38 402 GLY A C 1
ATOM 3148 O O . GLY A 1 402 ? -11.848 -6.908 12.136 1.00 90.38 402 GLY A O 1
ATOM 3149 N N . THR A 1 403 ? -11.088 -6.790 14.234 1.00 89.25 403 THR A N 1
ATOM 3150 C CA . THR A 1 403 ? -10.161 -7.938 14.127 1.00 89.25 403 THR A CA 1
ATOM 3151 C C . THR A 1 403 ? -10.839 -9.307 14.241 1.00 89.25 403 THR A C 1
ATOM 3153 O O . THR A 1 403 ? -10.162 -10.324 14.144 1.00 89.25 403 THR A O 1
ATOM 3156 N N . GLY A 1 404 ? -12.145 -9.338 14.494 1.00 88.69 404 GLY A N 1
ATOM 3157 C CA . GLY A 1 404 ? -12.945 -10.539 14.720 1.00 88.69 404 GLY A CA 1
ATOM 3158 C C . GLY A 1 404 ? -14.282 -10.174 15.361 1.00 88.69 404 GLY A C 1
ATOM 3159 O O . GLY A 1 404 ? -14.531 -8.997 15.639 1.00 88.69 404 GLY A O 1
ATOM 3160 N N . ALA A 1 405 ? -15.133 -11.170 15.600 1.00 89.31 405 ALA A N 1
ATOM 3161 C CA . ALA A 1 405 ? -16.367 -10.962 16.346 1.00 89.31 405 ALA A CA 1
ATOM 3162 C C . ALA A 1 405 ? -16.057 -10.550 17.794 1.00 89.31 405 ALA A C 1
ATOM 3164 O O . ALA A 1 405 ? -15.060 -10.981 18.375 1.00 89.31 405 ALA A O 1
ATOM 3165 N N . VAL A 1 406 ? -16.919 -9.730 18.400 1.00 91.25 406 VA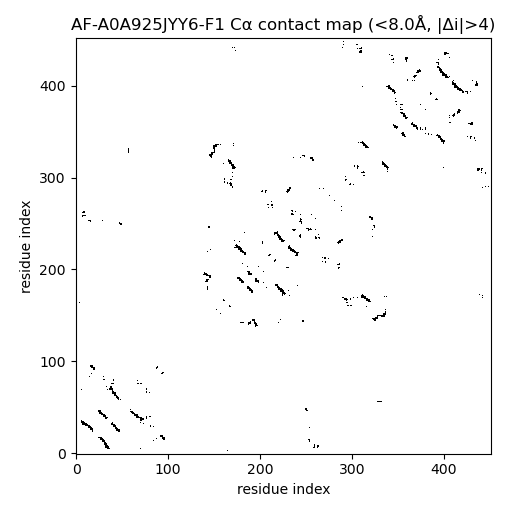L A N 1
ATOM 3166 C CA . VAL A 1 406 ? -16.749 -9.300 19.802 1.00 91.25 406 VAL A CA 1
ATOM 3167 C C . VAL A 1 406 ? -16.766 -10.499 20.760 1.00 91.25 406 VAL A C 1
ATOM 3169 O O . VAL A 1 406 ? -16.001 -10.509 21.723 1.00 91.25 406 VAL A O 1
ATOM 3172 N N . SER A 1 407 ? -17.554 -11.537 20.450 1.00 90.50 407 SER A N 1
ATOM 3173 C CA . SER A 1 407 ? -17.582 -12.816 21.180 1.00 90.50 407 SER A CA 1
ATOM 3174 C C . SER A 1 407 ? -16.209 -13.489 21.270 1.00 90.50 407 SER A C 1
ATOM 3176 O O . SER A 1 407 ? -15.908 -14.150 22.260 1.00 90.50 407 SER A O 1
ATOM 3178 N N . ASP A 1 408 ? -15.356 -13.260 20.270 1.00 91.25 408 ASP A N 1
ATOM 3179 C CA . ASP A 1 408 ? -14.038 -13.882 20.131 1.00 91.25 408 ASP A CA 1
ATOM 3180 C C . ASP A 1 408 ? -12.911 -12.926 20.566 1.00 91.25 408 ASP A C 1
ATOM 3182 O O . ASP A 1 408 ? -11.735 -13.136 20.264 1.00 91.25 408 ASP A O 1
ATOM 3186 N N . GLY A 1 409 ? -13.257 -11.833 21.256 1.00 90.94 409 GLY A N 1
ATOM 3187 C CA . GLY A 1 409 ? -12.307 -10.799 21.670 1.00 90.94 409 GLY A CA 1
ATOM 3188 C C . GLY A 1 409 ? -11.910 -9.835 20.549 1.00 90.94 409 GLY A C 1
ATOM 3189 O O . GLY A 1 409 ? -10.841 -9.220 20.616 1.00 90.94 409 GLY A O 1
ATOM 3190 N N . GLY A 1 410 ? -12.749 -9.701 19.520 1.00 92.06 410 GLY A N 1
ATOM 3191 C CA . GLY A 1 410 ? -12.579 -8.757 18.421 1.00 92.06 410 GLY A CA 1
ATOM 3192 C C . GLY A 1 410 ? -12.449 -7.305 18.884 1.00 92.06 410 GLY A C 1
ATOM 3193 O O . GLY A 1 410 ? -13.166 -6.843 19.770 1.00 92.06 410 GLY A O 1
ATOM 3194 N N . LYS A 1 411 ? -11.520 -6.569 18.269 1.00 94.25 411 LYS A N 1
ATOM 3195 C CA . LYS A 1 411 ? -11.212 -5.168 18.589 1.00 94.25 411 LYS A CA 1
ATOM 3196 C C . LYS A 1 411 ? -11.196 -4.316 17.332 1.00 94.25 411 LYS A C 1
ATOM 3198 O O . LYS A 1 411 ? -10.972 -4.821 16.237 1.00 94.25 411 LYS A O 1
ATOM 3203 N N . MET A 1 412 ? -11.359 -3.012 17.494 1.00 94.75 412 MET A N 1
ATOM 3204 C CA . MET A 1 412 ? -11.103 -2.043 16.436 1.00 94.75 412 MET A CA 1
ATOM 3205 C C . MET A 1 412 ? -9.607 -1.953 16.132 1.00 94.75 412 MET A C 1
ATOM 3207 O O . MET A 1 412 ? -8.767 -1.881 17.031 1.00 94.75 412 MET A O 1
ATOM 3211 N N . TYR A 1 413 ? -9.281 -1.877 14.848 1.00 91.00 413 TYR A N 1
ATOM 3212 C CA . TYR A 1 413 ? -7.937 -1.640 14.347 1.00 91.00 413 TYR A CA 1
ATOM 3213 C C . TYR A 1 413 ? -7.807 -0.213 13.795 1.00 91.00 413 TYR A C 1
ATOM 3215 O O . TYR A 1 413 ? -8.667 0.252 13.047 1.00 91.00 413 TYR A O 1
ATOM 3223 N N . GLN A 1 414 ? -6.722 0.482 14.165 1.00 90.19 414 GLN A N 1
ATOM 3224 C CA . GLN A 1 414 ? -6.420 1.871 13.769 1.00 90.19 414 GLN A CA 1
ATOM 3225 C C . GLN A 1 414 ? -7.605 2.843 13.954 1.00 90.19 414 GLN A C 1
ATOM 3227 O O . GLN A 1 414 ? -8.048 3.499 13.011 1.00 90.19 414 GLN A O 1
ATOM 3232 N N . SER A 1 415 ? -8.122 2.931 15.180 1.00 94.31 415 SER A N 1
ATOM 3233 C CA . SER A 1 415 ? -9.229 3.821 15.551 1.00 94.31 415 SER A CA 1
ATOM 3234 C C . SER A 1 415 ? -8.804 5.294 15.690 1.00 94.31 415 SER A C 1
ATOM 3236 O O . SER A 1 415 ? -7.653 5.623 15.992 1.00 94.31 415 SER A O 1
ATOM 3238 N N . THR A 1 416 ? -9.746 6.202 15.448 1.00 95.19 416 THR A N 1
ATOM 3239 C CA . THR A 1 416 ? -9.619 7.657 15.564 1.00 95.19 416 THR A CA 1
ATOM 3240 C C . THR A 1 416 ? -10.928 8.242 16.085 1.00 95.19 416 THR A C 1
ATOM 3242 O O . THR A 1 416 ? -12.000 7.975 15.540 1.00 95.19 416 THR A O 1
ATOM 3245 N N . PHE A 1 417 ? -10.841 9.070 17.121 1.00 97.06 417 PHE A N 1
ATOM 3246 C CA . PHE A 1 417 ? -11.982 9.764 17.699 1.00 97.06 417 PHE A CA 1
ATOM 3247 C C . PHE A 1 417 ? -12.516 10.801 16.710 1.00 97.06 417 PHE A C 1
ATOM 3249 O O . PHE A 1 417 ? -11.738 11.559 16.127 1.00 97.06 417 PHE A O 1
ATOM 3256 N N . ILE A 1 418 ? -13.839 10.838 16.531 1.00 96.44 418 ILE A N 1
ATOM 3257 C CA . ILE A 1 418 ? -14.501 11.823 15.670 1.00 96.44 418 ILE A CA 1
ATOM 3258 C C . ILE A 1 418 ? -15.208 12.879 16.511 1.00 96.44 418 ILE A C 1
ATOM 3260 O O . ILE A 1 418 ? -14.932 14.067 16.353 1.00 96.44 418 ILE A O 1
ATOM 3264 N N . ARG A 1 419 ? -16.136 12.465 17.382 1.00 96.31 419 ARG A N 1
ATOM 3265 C CA . ARG A 1 419 ? -16.929 13.381 18.216 1.00 96.31 419 ARG A CA 1
ATOM 3266 C C . ARG A 1 419 ? -17.673 12.649 19.322 1.00 96.31 419 ARG A C 1
ATOM 3268 O O . ARG A 1 419 ? -18.011 11.479 19.170 1.00 96.31 419 ARG A O 1
ATOM 3275 N N . PHE A 1 420 ? -18.032 13.373 20.376 1.00 97.88 420 PHE A N 1
ATOM 3276 C CA . PHE A 1 420 ? -19.038 12.912 21.330 1.00 97.88 420 PHE A CA 1
ATOM 3277 C C . PHE A 1 420 ? -20.448 12.944 20.722 1.00 97.88 420 PHE A C 1
ATOM 3279 O O . PHE A 1 420 ? -20.735 13.725 19.810 1.00 97.88 420 PHE A O 1
ATOM 3286 N N . ARG A 1 421 ? -21.328 12.092 21.250 1.00 97.19 421 ARG A N 1
ATOM 3287 C CA . ARG A 1 421 ? -22.731 11.947 20.857 1.00 97.19 421 ARG A CA 1
ATOM 3288 C C . ARG A 1 421 ? -23.612 12.123 22.083 1.00 97.19 421 ARG A C 1
ATOM 3290 O O . ARG A 1 421 ? -23.764 11.205 22.879 1.00 97.19 421 ARG A O 1
ATOM 3297 N N . SER A 1 422 ? -24.167 13.319 22.244 1.00 94.25 422 SER A N 1
ATOM 3298 C CA . SER A 1 422 ? -25.163 13.609 23.282 1.00 94.25 422 SER A CA 1
ATOM 3299 C C . SER A 1 422 ? -26.567 13.126 22.905 1.00 94.25 422 SER A C 1
ATOM 3301 O O . SER A 1 422 ? -27.446 13.069 23.754 1.00 94.25 422 SER A O 1
ATOM 3303 N N . ASP A 1 423 ? -26.778 12.785 21.633 1.00 95.19 423 ASP A N 1
ATOM 3304 C CA . ASP A 1 423 ? -28.044 12.324 21.068 1.00 95.19 423 ASP A CA 1
ATOM 3305 C C . ASP A 1 423 ? -28.272 10.811 21.204 1.00 95.19 423 ASP A C 1
ATOM 3307 O O . ASP A 1 423 ? -29.361 10.341 20.889 1.00 95.19 423 ASP A O 1
ATOM 3311 N N . LYS A 1 424 ? -27.266 10.054 21.660 1.00 94.38 424 LYS A N 1
ATOM 3312 C CA . LYS A 1 424 ? -27.316 8.593 21.765 1.00 94.38 424 LYS A CA 1
ATOM 3313 C C . LYS A 1 424 ? -27.171 8.110 23.194 1.00 94.38 424 LYS A C 1
ATOM 3315 O O . LYS A 1 424 ? -26.358 8.628 23.959 1.00 94.38 424 LYS A O 1
ATOM 3320 N N . LYS A 1 425 ? -27.920 7.064 23.520 1.00 95.50 425 LYS A N 1
ATOM 3321 C CA . LYS A 1 425 ? -27.811 6.348 24.785 1.00 95.50 425 LYS A CA 1
ATOM 3322 C C . LYS A 1 425 ? -26.724 5.269 24.714 1.00 95.50 425 LYS A C 1
ATOM 3324 O O . LYS A 1 425 ? -26.499 4.699 23.643 1.00 95.50 425 LYS A O 1
ATOM 3329 N N . PRO A 1 426 ? -26.066 4.946 25.841 1.00 96.06 426 PRO A N 1
ATOM 3330 C CA . PRO A 1 426 ? -25.071 3.877 25.903 1.00 96.06 426 PRO A CA 1
ATOM 3331 C C . PRO A 1 426 ? -25.570 2.539 25.347 1.00 96.06 426 PRO A C 1
ATOM 3333 O O . PRO A 1 426 ? -24.840 1.876 24.618 1.00 96.06 426 PRO A O 1
ATOM 3336 N N . GLU A 1 427 ? -26.817 2.162 25.630 1.00 95.12 427 GLU A N 1
ATOM 3337 C CA . GLU A 1 427 ? -27.389 0.859 25.268 1.00 95.12 427 GLU A CA 1
ATOM 3338 C C . GLU A 1 427 ? -27.581 0.684 23.754 1.00 95.12 427 GLU A C 1
ATOM 3340 O O . GLU A 1 427 ? -27.682 -0.440 23.268 1.00 95.12 427 GLU A O 1
ATOM 3345 N N . GLU A 1 428 ? -27.594 1.783 22.994 1.00 95.62 428 GLU A N 1
ATOM 3346 C CA . GLU A 1 428 ? -27.638 1.762 21.526 1.00 95.62 428 GLU A CA 1
ATOM 3347 C C . GLU A 1 428 ? -26.280 1.393 20.909 1.00 95.62 428 GLU A C 1
ATOM 3349 O O . GLU A 1 428 ? -26.193 1.101 19.716 1.00 95.62 428 GLU A O 1
ATOM 3354 N N . CYS A 1 429 ? -25.208 1.410 21.706 1.00 96.69 429 CYS A N 1
ATOM 3355 C CA . CYS A 1 429 ? -23.864 1.089 21.253 1.00 96.69 429 CYS A CA 1
ATOM 3356 C C . CYS A 1 429 ? -23.655 -0.429 21.255 1.00 96.69 429 CYS A C 1
ATOM 3358 O O . CYS A 1 429 ? -22.998 -0.943 22.154 1.00 96.69 429 CYS A O 1
ATOM 3360 N N . THR A 1 430 ? -24.217 -1.168 20.298 1.00 96.94 430 THR A N 1
ATOM 3361 C CA . THR A 1 430 ? -24.163 -2.644 20.275 1.00 96.94 430 THR A CA 1
ATOM 3362 C C . THR A 1 430 ? -22.978 -3.207 19.484 1.00 96.94 430 THR A C 1
ATOM 3364 O O . THR A 1 430 ? -22.381 -2.517 18.650 1.00 96.94 430 THR A O 1
ATOM 3367 N N . SER A 1 431 ? -22.634 -4.477 19.743 1.00 94.19 431 SER A N 1
ATOM 3368 C CA . SER A 1 431 ? -21.548 -5.203 19.065 1.00 94.19 431 SER A CA 1
ATOM 3369 C C . SER A 1 431 ? -21.734 -5.353 17.557 1.00 94.19 431 SER A C 1
ATOM 3371 O O . SER A 1 431 ? -20.742 -5.464 16.844 1.00 94.19 431 SER A O 1
ATOM 3373 N N . ASP A 1 432 ? -22.974 -5.311 17.067 1.00 92.44 432 ASP A N 1
ATOM 3374 C CA . ASP A 1 432 ? -23.298 -5.488 15.644 1.00 92.44 432 ASP A CA 1
ATOM 3375 C C . ASP A 1 432 ? -22.796 -4.325 14.775 1.00 92.44 432 ASP A C 1
ATOM 3377 O O . ASP A 1 432 ? -22.708 -4.444 13.556 1.00 92.44 432 ASP A O 1
ATOM 3381 N N . GLN A 1 433 ? -22.428 -3.201 15.400 1.00 91.00 433 GLN A N 1
ATOM 3382 C CA . GLN A 1 433 ? -21.795 -2.072 14.719 1.00 91.00 433 GLN A CA 1
ATOM 3383 C C . GLN A 1 433 ? -20.319 -2.324 14.364 1.00 91.00 433 GLN A C 1
ATOM 3385 O O . GLN A 1 433 ? -19.739 -1.539 13.611 1.00 91.00 433 GLN A O 1
ATOM 3390 N N . LEU A 1 434 ? -19.672 -3.344 14.950 1.00 91.81 434 LEU A N 1
ATOM 3391 C CA . LEU A 1 434 ? -18.266 -3.645 14.683 1.00 91.81 434 LEU A CA 1
ATOM 3392 C C . LEU A 1 434 ? -18.138 -4.477 13.403 1.00 91.81 434 LEU A C 1
ATOM 3394 O O . LEU A 1 434 ? -18.326 -5.691 13.402 1.00 91.81 434 LEU A O 1
ATOM 3398 N N . GLU A 1 435 ? -17.751 -3.822 12.316 1.00 89.56 435 GLU A N 1
ATOM 3399 C CA . GLU A 1 435 ? -17.564 -4.466 11.020 1.00 89.56 435 GLU A CA 1
ATOM 3400 C C . GLU A 1 435 ? -16.168 -5.091 10.902 1.00 89.56 435 GLU A C 1
ATOM 3402 O O . GLU A 1 435 ? -15.145 -4.398 10.926 1.00 89.56 435 GLU A O 1
ATOM 3407 N N . VAL A 1 436 ? -16.118 -6.414 10.749 1.00 83.56 436 VAL A N 1
ATOM 3408 C CA . VAL A 1 436 ? -14.882 -7.185 10.540 1.00 83.56 436 VAL A CA 1
ATOM 3409 C C . VAL A 1 436 ? -14.462 -7.127 9.072 1.00 83.56 436 VAL A C 1
ATOM 3411 O O . VAL A 1 436 ? -15.289 -7.050 8.170 1.00 83.56 436 VAL A O 1
ATOM 3414 N N . THR A 1 437 ? -13.157 -7.148 8.820 1.00 69.88 437 THR A N 1
ATOM 3415 C CA . THR A 1 437 ? -12.571 -7.086 7.472 1.00 69.88 437 THR A CA 1
ATOM 3416 C C . THR A 1 437 ? -11.742 -8.326 7.199 1.00 69.88 437 THR A C 1
ATOM 3418 O O . THR A 1 437 ? -11.081 -8.857 8.092 1.00 69.88 437 THR A O 1
ATOM 3421 N N . ASN A 1 438 ? -11.771 -8.785 5.952 1.00 68.69 438 ASN A N 1
ATOM 3422 C CA . ASN A 1 438 ? -11.030 -9.951 5.517 1.00 68.69 438 ASN A CA 1
ATOM 3423 C C . ASN A 1 438 ? -9.614 -9.548 5.069 1.00 68.69 438 ASN A C 1
ATOM 3425 O O . ASN A 1 438 ? -9.432 -8.742 4.165 1.00 68.69 438 ASN A O 1
ATOM 3429 N N . ARG A 1 439 ? -8.574 -10.120 5.684 1.00 63.84 439 ARG A N 1
ATOM 3430 C CA . ARG A 1 439 ? -7.177 -9.814 5.328 1.00 63.84 439 ARG A CA 1
ATOM 3431 C C . ARG A 1 439 ? -6.633 -10.643 4.154 1.00 63.84 439 ARG A C 1
ATOM 3433 O O . ARG A 1 439 ? -5.579 -10.295 3.628 1.00 63.84 439 ARG A O 1
ATOM 3440 N N . SER A 1 440 ? -7.315 -11.705 3.710 1.00 65.19 440 SER A N 1
ATOM 3441 C CA . SER A 1 440 ? -6.860 -12.553 2.587 1.00 65.19 440 SER A CA 1
ATOM 3442 C C . SER A 1 440 ? -7.229 -12.018 1.196 1.00 65.19 440 SER A C 1
ATOM 3444 O O . SER A 1 440 ? -6.829 -12.586 0.186 1.00 65.19 440 SER A O 1
ATOM 3446 N N . VAL A 1 441 ? -7.919 -10.882 1.133 1.00 66.38 441 VAL A N 1
ATOM 3447 C CA . VAL A 1 441 ? -8.422 -10.203 -0.076 1.00 66.38 441 VAL A CA 1
ATOM 3448 C C . VAL A 1 441 ? -7.422 -10.085 -1.217 1.00 66.38 441 VAL A C 1
ATOM 3450 O O . VAL A 1 441 ? -7.755 -10.287 -2.384 1.00 66.38 441 VAL A O 1
ATOM 3453 N N . LEU A 1 442 ? -6.179 -9.734 -0.891 1.00 72.38 442 LEU A N 1
ATOM 3454 C CA . LEU A 1 442 ? -5.152 -9.533 -1.909 1.00 72.38 442 LEU A CA 1
ATOM 3455 C C . LEU A 1 442 ? -4.829 -10.821 -2.660 1.00 72.38 442 LEU A C 1
ATOM 3457 O O . LEU A 1 442 ? -4.390 -10.761 -3.805 1.00 72.38 442 LEU A O 1
ATOM 3461 N N . GLU A 1 443 ? -5.050 -11.981 -2.041 1.00 71.75 443 GLU A N 1
ATOM 3462 C CA . GLU A 1 443 ? -4.835 -13.256 -2.702 1.00 71.75 443 GLU A CA 1
ATOM 3463 C C . GLU A 1 443 ? -5.803 -13.490 -3.856 1.00 71.75 443 GLU A C 1
ATOM 3465 O O . GLU A 1 443 ? -5.391 -14.049 -4.866 1.00 71.75 443 GLU A O 1
ATOM 3470 N N . GLU A 1 444 ? -7.069 -13.114 -3.695 1.00 71.75 444 GLU A N 1
ATOM 3471 C CA . GLU A 1 444 ? -8.119 -13.331 -4.694 1.00 71.75 444 GLU A CA 1
ATOM 3472 C C . GLU A 1 444 ? -7.926 -12.367 -5.865 1.00 71.75 444 GLU A C 1
ATOM 3474 O O . GLU A 1 444 ? -7.788 -12.783 -7.014 1.00 71.75 444 GLU A O 1
ATOM 3479 N N . ILE A 1 445 ? -7.757 -11.083 -5.545 1.00 75.12 445 ILE A N 1
ATOM 3480 C CA . ILE A 1 445 ? -7.576 -10.007 -6.523 1.00 75.12 445 ILE A CA 1
ATOM 3481 C C . ILE A 1 445 ? -6.347 -10.241 -7.419 1.00 75.12 445 ILE A C 1
ATOM 3483 O O . ILE A 1 445 ? -6.397 -10.020 -8.629 1.00 75.12 445 ILE A O 1
ATOM 3487 N N . VAL A 1 446 ? -5.222 -10.680 -6.843 1.00 69.12 446 VAL A N 1
ATOM 3488 C CA . VAL A 1 446 ? -3.998 -10.936 -7.620 1.00 69.12 446 VAL A CA 1
ATOM 3489 C C . VAL A 1 446 ? -4.134 -12.187 -8.493 1.00 69.12 446 VAL A C 1
ATOM 3491 O O . VAL A 1 446 ? -3.553 -12.235 -9.576 1.00 69.12 446 VAL A O 1
ATOM 3494 N N . VAL A 1 447 ? -4.878 -13.202 -8.046 1.00 61.31 447 VAL A N 1
ATOM 3495 C CA . VAL A 1 447 ? -5.095 -14.432 -8.823 1.00 61.31 447 VAL A CA 1
ATOM 3496 C C . VAL A 1 447 ? -5.908 -14.143 -10.083 1.00 61.31 447 VAL A C 1
ATOM 3498 O O . VAL A 1 447 ? -5.498 -14.573 -11.161 1.00 61.31 447 VAL A O 1
ATOM 3501 N N . ASP A 1 448 ? -6.981 -13.362 -9.978 1.00 57.59 448 ASP A N 1
ATOM 3502 C CA . ASP A 1 448 ? -7.817 -13.014 -11.133 1.00 57.59 448 ASP A CA 1
ATOM 3503 C C . ASP A 1 448 ? -7.066 -12.152 -12.162 1.00 57.59 448 ASP A C 1
ATOM 3505 O O . ASP A 1 448 ? -7.243 -12.315 -13.368 1.00 57.59 448 ASP A O 1
ATOM 3509 N N . ASP A 1 449 ? -6.157 -11.284 -11.710 1.00 54.62 449 ASP A N 1
ATOM 3510 C CA . ASP A 1 449 ? -5.312 -10.468 -12.593 1.00 54.62 449 ASP A CA 1
ATOM 3511 C C . ASP A 1 449 ? -4.155 -11.266 -13.231 1.00 54.62 449 ASP A C 1
ATOM 3513 O O . ASP A 1 449 ? -3.553 -10.828 -14.206 1.00 54.62 449 ASP A O 1
ATOM 3517 N N . LEU A 1 450 ? -3.798 -12.438 -12.694 1.00 44.19 450 LEU A N 1
ATOM 3518 C CA . LEU A 1 450 ? -2.829 -13.357 -13.310 1.00 44.19 450 LEU A CA 1
ATOM 3519 C C . LEU A 1 450 ? -3.464 -14.277 -14.364 1.00 44.19 450 LEU A C 1
ATOM 3521 O O . LEU A 1 450 ? -2.725 -14.972 -15.059 1.00 44.19 450 LEU A O 1
ATOM 3525 N N . ALA A 1 451 ? -4.794 -14.317 -14.474 1.00 32.66 451 ALA A N 1
ATOM 3526 C CA . ALA A 1 451 ? -5.500 -15.149 -15.447 1.00 32.66 451 ALA A CA 1
ATOM 3527 C C . ALA A 1 451 ? -5.710 -14.460 -16.811 1.00 32.66 451 ALA A C 1
ATOM 3529 O O . ALA A 1 451 ? -5.908 -15.160 -17.806 1.00 32.66 451 ALA A O 1
ATOM 3530 N N . ALA A 1 452 ? -5.620 -13.127 -16.867 1.00 31.23 452 ALA A N 1
ATOM 3531 C CA . ALA A 1 452 ? -5.533 -12.345 -18.105 1.00 31.23 452 ALA A CA 1
ATOM 3532 C C . ALA A 1 452 ? -4.083 -12.253 -18.619 1.00 31.23 452 ALA A C 1
ATOM 3534 O O . ALA A 1 452 ? -3.919 -11.904 -19.810 1.00 31.23 452 ALA A O 1
#

Secondary structure (DSSP, 8-state):
-------EEEEEEEEEEEE-STT--EEEEEEEEEETTEEEEEEEEEE--S---TTSGGG---EEEEEEEEEE-HHHHHHHHHHHHHHHHHTTSEEE---------------------------------PPPPPPPP------S--PBP-EE--HHHHHHHHH-TTEEEEEE--SEEEEEEEETTEEEEE-TTS-EE---HHHHHHHHHHHHHHT--SEEEEEEEEETTEEEEEEEEEETTEESS-SS--TTS----HHHHHHHHHHHHHHHHHHHHHTT--S--SEEEPP-B-SHHHHHHHHHHHHHTT-SEEEEEETTPPP-SB---SS-SEEEEE--EEEEEEEEE-TTS-EEEEEEETTEEEEEEEE-BT--HHHHHHHHHHHHTT--EEEEEEESEESS-GGGT--EES-EEEEEESSS-GGG-BGGG--B--TTHHHHHHHHHTT-

Foldseek 3Di:
DDDDAWQWQAWDDKFKKAFPDDPAQKIKIWTWTATPVAIKIKIWIDGFPADDDPPPSLPPDRDIDIPPSHHDHPVVRVVVVVVVVCVQVVVVRIDGQDDPDDPDDDDDDDDDDDDDDDDDDDDDDDDPPDPPPDPDPPQFDFPLAAAEDAAADDPVVVVVLLADLQKKKWFDADAWWWKWKDAQLRTWIAGNGRTTDDDDPLRSVLRVLLCVLQVLNHMWIFGFGDDPQATEGEFTQDGSVRGCARSVQGSRDPQAFGSNRVSVVVSSLVSSVVSCVVVVPDDDGRYFYIDMGRHSVSNVVVQVLCVVQQGFWMKIAGRRFGGGHDDPVDNGRIYIYGPKAKAKFWWAADPVQWIFTWADDPNDTATQGIARAQRDPVNSVVRVVCVVVVHIWMFMKIARAWQDQVVVVIHGHRIHTDGIDPPDDNNVRHSVSGHHHDNCSSVVNRVVVSVD

Mean predicted aligned error: 13.69 Å

pLDDT: mean 76.96, std 21.76, range [22.33, 98.25]

Sequence (452 aa):
MSVNRYVPLELIEKMSLYCGAGTSDKVYHIALVRVDSGFINIIYYGKRIDDVADEDKSKSSLAYTTKPALPTTFEKAKKDFDDKTDEKLKKKRYVFYQTGHVVNTQSSMYSPTGAAATSGASADQVMLIQPPPAPPPITLAGTGYIPQLLNPTTRGGCEEFFKDPNYWGSPKADGERFLLGHRGGVVAASNRGGEGTSVAAHLEAALAEIVEATNQTAGLCFDSERIGEVAYVFDLLEFDGEPLSPPDGSGEYVKLPYFARVAHMDRIRAQYRRWRESKARAGKPYIRFLPIARTEEAKRKLFREIEASHGEGMVFTHIQSLILPGKPNSGGQRHKFKFTKELDCVVRTTERRSFECFVYHEGRLTAIGLCASGVTEPLYYDLLESEGRGEVRVATVRYLYGTGAVSDGGKMYQSTFIRFRSDKKPEECTSDQLEVTNRSVLEEIVVDDLAA

Nearest PDB structures (foldseek):
  6ras-assembly1_I  TM=7.400E-01  e=4.087E-12  Prochlorococcus marinus str. MIT 9302
  6rce-assembly1_I  TM=7.443E-01  e=1.627E-11  Prochlorococcus marinus
  3nc0-assembly2_B  TM=6.483E-01  e=1.952E-04  Homo sapiens
  3nc0-assembly2_E  TM=6.252E-01  e=1.952E-04  Homo sapiens
  3nbz-assembly2_E  TM=6.210E-01  e=4.472E-04  Homo sapiens

Solvent-accessible surface area (backbone atoms only — not comparable to full-atom values): 25082 Å² total; per-residue (Å²): 143,82,73,86,83,78,60,53,59,43,82,76,48,74,50,56,35,34,37,72,47,79,93,44,57,38,37,41,36,40,31,38,30,33,29,81,79,33,14,27,26,43,34,37,38,34,72,55,57,80,84,61,64,90,88,54,62,60,69,76,63,61,46,71,50,62,41,55,89,58,56,35,54,60,69,59,26,50,50,55,49,50,54,52,54,49,53,44,43,73,65,67,35,26,43,77,71,71,90,84,73,82,87,76,79,76,84,81,88,86,82,87,89,82,84,89,83,91,88,89,87,86,88,88,76,87,80,74,83,68,76,76,75,74,74,71,78,80,77,46,70,34,66,52,45,41,56,61,56,65,36,82,53,51,78,74,55,46,57,55,45,35,70,36,71,56,27,32,28,30,73,35,78,86,56,44,53,33,33,46,32,34,49,74,78,48,74,30,17,12,39,70,85,21,48,34,45,90,73,54,71,66,50,53,51,44,48,51,50,41,31,67,42,58,69,34,65,49,8,35,27,33,38,24,32,31,49,90,85,32,35,39,29,79,48,56,40,28,52,64,53,42,59,33,34,50,46,84,47,55,58,84,51,72,52,48,29,36,44,55,38,46,26,52,50,51,51,46,52,56,33,32,51,54,41,37,60,76,66,67,59,78,79,83,70,41,63,40,64,56,56,73,24,52,48,43,68,46,27,53,50,50,50,50,51,36,56,76,45,30,35,53,26,38,30,38,38,27,39,69,32,56,70,51,53,40,73,38,93,53,91,53,58,31,34,33,36,64,58,60,45,69,36,57,24,31,51,41,77,44,98,82,70,28,33,40,32,26,25,32,49,96,88,37,82,41,74,32,41,67,30,52,42,73,57,45,72,70,59,50,52,56,49,47,54,36,48,76,72,72,49,86,47,28,28,39,33,35,24,49,31,18,78,42,56,65,94,77,70,16,28,52,36,80,34,29,47,72,44,78,35,90,90,52,62,62,85,76,11,39,49,87,58,60,56,61,50,42,85,65,39,66,61,58,60,35,51,63,64,69,73,111

Radius of gyration: 27.42 Å; Cα contacts (8 Å, |Δi|>4): 882; chains: 1; bounding box: 84×56×79 Å